Protein 7VEX (pdb70)

Nearest PDB structures (foldseek):
  7vex-assembly1_A  TM=1.002E+00  e=4.749E-71  Mus musculus
  8h4m-assembly1_A  TM=9.983E-01  e=3.104E-64  Mus musculus
  8h4o-assembly1_A  TM=9.313E-01  e=1.933E-54  Mus musculus
  1tq4-assembly1_A  TM=8.684E-01  e=5.573E-35  Mus musculus
  5fph-assembly3_B  TM=8.726E-01  e=8.836E-34  Mus musculus

Structure (mmCIF, N/CA/C/O backbone):
data_7VEX
#
_entry.id   7VEX
#
_cell.length_a   69.618
_cell.length_b   75.743
_cell.length_c   80.620
_cell.angle_alpha   90.00
_cell.angle_beta   90.00
_cell.angle_gamma   90.00
#
_symmetry.space_group_name_H-M   'P 21 21 21'
#
loop_
_entity.id
_entity.type
_entity.pdbx_description
1 polymer 'T-cell-specific guanine nucleotide triphosphate-binding protein 2'
2 non-polymer "GUANOSINE-5'-TRIPHOSPHATE"
3 water water
#
loop_
_atom_site.group_PDB
_atom_site.id
_atom_site.type_symbol
_atom_site.label_atom_id
_atom_site.label_alt_id
_atom_site.label_comp_id
_atom_site.label_asym_id
_atom_site.label_entity_id
_atom_site.label_seq_id
_atom_site.pdbx_PDB_ins_code
_atom_site.Cartn_x
_atom_site.Cartn_y
_atom_site.Cartn_z
_atom_site.occupancy
_atom_site.B_iso_or_equiv
_atom_site.auth_seq_id
_atom_site.auth_comp_id
_atom_site.auth_asym_id
_atom_site.auth_atom_id
_atom_site.pdbx_PDB_model_num
ATOM 1 N N . GLY A 1 1 ? 3.367 -15.692 42.722 1.00 31.96 -1 GLY A N 1
ATOM 2 C CA . GLY A 1 1 ? 2.913 -15.486 41.315 1.00 36.75 -1 GLY A CA 1
ATOM 3 C C . GLY A 1 1 ? 3.143 -14.053 40.848 1.00 32.63 -1 GLY A C 1
ATOM 4 O O . GLY A 1 1 ? 3.938 -13.353 41.495 1.00 26.43 -1 GLY A O 1
ATOM 5 N N . PRO A 1 2 ? 2.416 -13.590 39.788 1.00 37.50 0 PRO A N 1
ATOM 6 C CA . PRO A 1 2 ? 2.646 -12.292 39.150 1.00 38.69 0 PRO A CA 1
ATOM 7 C C . PRO A 1 2 ? 2.627 -11.113 40.139 1.00 29.39 0 PRO A C 1
ATOM 8 O O . PRO A 1 2 ? 3.386 -10.122 40.017 1.00 29.59 0 PRO A O 1
ATOM 12 N N . MET A 1 3 ? 1.687 -11.145 41.071 1.00 28.93 1 MET A N 1
ATOM 13 C CA . MET A 1 3 ? 1.500 -9.962 41.941 1.00 29.17 1 MET A CA 1
ATOM 14 C C . MET A 1 3 ? 2.659 -9.921 42.933 1.00 25.35 1 MET A C 1
ATOM 15 O O . MET A 1 3 ? 3.167 -8.824 43.199 1.00 25.68 1 MET A O 1
ATOM 20 N N . ALA A 1 4 ? 3.142 -11.086 43.377 1.00 28.07 2 ALA A N 1
ATOM 21 C CA . ALA A 1 4 ? 4.294 -11.184 44.284 1.00 30.49 2 ALA A CA 1
ATOM 22 C C . ALA A 1 4 ? 5.537 -10.774 43.517 1.00 28.44 2 ALA A C 1
ATOM 23 O O . ALA A 1 4 ? 6.413 -10.135 44.090 1.00 28.41 2 ALA A O 1
ATOM 25 N N . TRP A 1 5 ? 5.627 -11.142 42.250 1.00 24.67 3 TRP A N 1
ATOM 26 C CA A TRP A 1 5 ? 6.869 -10.823 41.477 0.54 23.19 3 TRP A CA 1
ATOM 27 C CA B TRP A 1 5 ? 6.804 -10.823 41.454 0.46 24.38 3 TRP A CA 1
ATOM 28 C C . TRP A 1 5 ? 6.930 -9.296 41.317 1.00 22.81 3 TRP A C 1
ATOM 29 O O . TRP A 1 5 ? 8.022 -8.729 41.521 1.00 22.97 3 TRP A O 1
ATOM 50 N N . ALA A 1 6 ? 5.810 -8.659 40.968 1.00 20.20 4 ALA A N 1
ATOM 51 C CA . ALA A 1 6 ? 5.803 -7.201 40.757 1.00 17.64 4 ALA A CA 1
ATOM 52 C C . ALA A 1 6 ? 6.183 -6.505 42.073 1.00 18.72 4 ALA A C 1
ATOM 53 O O . ALA A 1 6 ? 6.976 -5.506 42.019 1.00 18.82 4 ALA A O 1
ATOM 55 N N . SER A 1 7 ? 5.627 -6.939 43.204 1.00 19.50 5 SER A N 1
ATOM 56 C CA . SER A 1 7 ? 5.829 -6.199 44.476 1.00 23.29 5 SER A CA 1
ATOM 57 C C . SER A 1 7 ? 7.296 -6.401 44.927 1.00 23.44 5 SER A C 1
ATOM 58 O O . SER A 1 7 ? 7.892 -5.451 45.454 1.00 22.67 5 SER A O 1
ATOM 61 N N . SER A 1 8 ? 7.872 -7.584 44.702 1.00 21.52 6 SER A N 1
ATOM 62 C CA . SER A 1 8 ? 9.263 -7.855 45.098 1.00 23.60 6 SER A CA 1
ATOM 63 C C . SER A 1 8 ? 10.228 -7.090 44.179 1.00 18.52 6 SER A C 1
ATOM 64 O O . SER A 1 8 ? 11.248 -6.618 44.682 1.00 17.00 6 SER A O 1
ATOM 67 N N . PHE A 1 9 ? 9.896 -6.898 42.907 1.00 16.65 7 PHE A N 1
ATOM 68 C CA . PHE A 1 9 ? 10.689 -6.073 41.962 1.00 15.83 7 PHE A CA 1
ATOM 69 C C . PHE A 1 9 ? 10.723 -4.626 42.485 1.00 14.83 7 PHE A C 1
ATOM 70 O O . PHE A 1 9 ? 11.777 -3.988 42.555 1.00 15.22 7 PHE A O 1
ATOM 78 N N . ASP A 1 10 ? 9.555 -4.096 42.842 1.00 16.07 8 ASP A N 1
ATOM 79 C CA . ASP A 1 10 ? 9.460 -2.716 43.382 1.00 16.21 8 ASP A CA 1
ATOM 80 C C . ASP A 1 10 ? 10.250 -2.608 44.681 1.00 16.72 8 ASP A C 1
ATOM 81 O O . ASP A 1 10 ? 11.039 -1.666 44.800 1.00 17.25 8 ASP A O 1
ATOM 86 N N . ALA A 1 11 ? 10.108 -3.586 45.578 1.00 16.65 9 ALA A N 1
ATOM 87 C CA . ALA A 1 11 ? 10.813 -3.550 46.873 1.00 18.91 9 ALA A CA 1
ATOM 88 C C . ALA A 1 11 ? 12.329 -3.586 46.635 1.00 16.24 9 ALA A C 1
ATOM 89 O O . ALA A 1 11 ? 13.069 -2.884 47.362 1.00 18.80 9 ALA A O 1
ATOM 91 N N . PHE A 1 12 ? 12.788 -4.344 45.663 1.00 14.36 10 PHE A N 1
ATOM 92 C CA . PHE A 1 12 ? 14.255 -4.455 45.405 1.00 13.18 10 PHE A CA 1
ATOM 93 C C . PHE A 1 12 ? 14.812 -3.058 45.074 1.00 15.18 10 PHE A C 1
ATOM 94 O O . PHE A 1 12 ? 15.815 -2.615 45.633 1.00 15.88 10 PHE A O 1
ATOM 102 N N . PHE A 1 13 ? 14.162 -2.363 44.137 1.00 14.14 11 PHE A N 1
ATOM 103 C CA . PHE A 1 13 ? 14.668 -1.075 43.618 1.00 14.93 11 PHE A CA 1
ATOM 104 C C . PHE A 1 13 ? 14.493 0.027 44.675 1.00 18.60 11 PHE A C 1
ATOM 105 O O . PHE A 1 13 ? 15.265 1.007 44.638 1.00 20.84 11 PHE A O 1
ATOM 113 N N . LYS A 1 14 ? 13.543 -0.094 45.591 1.00 19.39 12 LYS A N 1
ATOM 114 C CA . LYS A 1 14 ? 13.338 0.920 46.647 1.00 22.34 12 LYS A CA 1
ATOM 115 C C . LYS A 1 14 ? 14.584 1.030 47.545 1.00 24.42 12 LYS A C 1
ATOM 116 O O . LYS A 1 14 ? 14.789 2.078 48.113 1.00 32.35 12 LYS A O 1
ATOM 122 N N . ASN A 1 15 ? 15.409 -0.010 47.626 1.00 24.80 13 ASN A N 1
ATOM 123 C CA . ASN A 1 15 ? 16.581 -0.098 48.540 1.00 28.20 13 ASN A CA 1
ATOM 124 C C . ASN A 1 15 ? 17.782 0.692 48.049 1.00 28.70 13 ASN A C 1
ATOM 125 O O . ASN A 1 15 ? 18.732 0.801 48.816 1.00 38.15 13 ASN A O 1
ATOM 130 N N . PHE A 1 16 ? 17.746 1.255 46.855 1.00 19.61 14 PHE A N 1
ATOM 131 C CA . PHE A 1 16 ? 18.922 1.942 46.265 1.00 22.37 14 PHE A CA 1
ATOM 132 C C . PHE A 1 16 ? 18.789 3.465 46.370 1.00 22.79 14 PHE A C 1
ATOM 133 O O . PHE A 1 16 ? 17.700 3.988 46.248 1.00 25.23 14 PHE A O 1
ATOM 141 N N . LYS A 1 17 ? 19.956 4.159 46.436 1.00 23.48 15 LYS A N 1
ATOM 142 C CA . LYS A 1 17 ? 20.027 5.637 46.350 1.00 22.08 15 LYS A CA 1
ATOM 143 C C . LYS A 1 17 ? 19.425 6.079 45.015 1.00 20.03 15 LYS A C 1
ATOM 144 O O . LYS A 1 17 ? 19.616 5.410 43.943 1.00 22.68 15 LYS A O 1
ATOM 150 N N . ARG A 1 18 ? 18.703 7.176 45.056 1.00 20.30 16 ARG A N 1
ATOM 151 C CA . ARG A 1 18 ? 18.072 7.762 43.856 1.00 22.45 16 ARG A CA 1
ATOM 152 C C . ARG A 1 18 ? 19.098 7.894 42.722 1.00 20.96 16 ARG A C 1
ATOM 153 O O . ARG A 1 18 ? 18.807 7.463 41.633 1.00 22.88 16 ARG A O 1
ATOM 161 N N . GLU A 1 19 ? 20.309 8.400 42.979 1.00 18.71 17 GLU A N 1
ATOM 162 C CA . GLU A 1 19 ? 21.275 8.615 41.873 1.00 19.20 17 GLU A CA 1
ATOM 163 C C . GLU A 1 19 ? 21.979 7.327 41.418 1.00 18.01 17 GLU A C 1
ATOM 164 O O . GLU A 1 19 ? 22.738 7.358 40.433 1.00 20.94 17 GLU A O 1
ATOM 170 N N . SER A 1 20 ? 21.704 6.218 42.058 1.00 20.02 18 SER A N 1
ATOM 171 C CA . SER A 1 20 ? 22.329 4.944 41.721 1.00 18.79 18 SER A CA 1
ATOM 172 C C . SER A 1 20 ? 21.386 4.118 40.845 1.00 17.24 18 SER A C 1
ATOM 173 O O . SER A 1 20 ? 21.814 3.089 40.296 1.00 19.45 18 SER A O 1
ATOM 176 N N . LYS A 1 21 ? 20.082 4.447 40.747 1.00 16.18 19 LYS A N 1
ATOM 177 C CA . LYS A 1 21 ? 19.179 3.487 40.058 1.00 15.23 19 LYS A CA 1
ATOM 178 C C . LYS A 1 21 ? 19.489 3.415 38.542 1.00 13.99 19 LYS A C 1
ATOM 179 O O . LYS A 1 21 ? 19.521 4.449 37.845 1.00 15.86 19 LYS A O 1
ATOM 185 N N . ILE A 1 22 ? 19.657 2.202 38.023 1.00 14.83 20 ILE A N 1
ATOM 186 C CA . ILE A 1 22 ? 20.051 2.006 36.627 1.00 15.10 20 ILE A CA 1
ATOM 187 C C . ILE A 1 22 ? 18.851 1.934 35.698 1.00 14.66 20 ILE A C 1
ATOM 188 O O . ILE A 1 22 ? 19.077 1.841 34.483 1.00 14.95 20 ILE A O 1
ATOM 193 N N . ILE A 1 23 ? 17.636 1.998 36.271 1.00 13.60 21 ILE A N 1
ATOM 194 C CA . ILE A 1 23 ? 16.393 2.133 35.491 1.00 15.09 21 ILE A CA 1
ATOM 195 C C . ILE A 1 23 ? 15.611 3.324 36.033 1.00 14.74 21 ILE A C 1
ATOM 196 O O . ILE A 1 23 ? 15.803 3.687 37.173 1.00 14.84 21 ILE A O 1
ATOM 201 N N . SER A 1 24 ? 14.784 3.918 35.173 1.00 15.06 22 SER A N 1
ATOM 202 C CA . SER A 1 24 ? 13.941 5.066 35.567 1.00 15.76 22 SER A CA 1
ATOM 203 C C . SER A 1 24 ? 12.722 4.603 36.337 1.00 15.36 22 SER A C 1
ATOM 204 O O . SER A 1 24 ? 12.368 3.392 36.295 1.00 15.39 22 SER A O 1
ATOM 207 N N . GLU A 1 25 ? 12.082 5.548 37.020 1.00 16.83 23 GLU A N 1
ATOM 208 C CA . GLU A 1 25 ? 10.801 5.258 37.719 1.00 16.73 23 GLU A CA 1
ATOM 209 C C . GLU A 1 25 ? 9.713 4.892 36.710 1.00 18.05 23 GLU A C 1
ATOM 210 O O . GLU A 1 25 ? 8.878 4.040 37.040 1.00 17.48 23 GLU A O 1
ATOM 216 N N . TYR A 1 26 ? 9.784 5.380 35.494 1.00 16.84 24 TYR A N 1
ATOM 217 C CA . TYR A 1 26 ? 8.826 4.977 34.436 1.00 17.56 24 TYR A CA 1
ATOM 218 C C . TYR A 1 26 ? 9.120 3.543 33.985 1.00 16.38 24 TYR A C 1
ATOM 219 O O . TYR A 1 26 ? 8.180 2.764 33.836 1.00 17.88 24 TYR A O 1
ATOM 228 N N . ASP A 1 27 ? 10.395 3.172 33.845 1.00 16.23 25 ASP A N 1
ATOM 229 C CA . ASP A 1 27 ? 10.769 1.780 33.475 1.00 16.37 25 ASP A CA 1
ATOM 230 C C . ASP A 1 27 ? 10.183 0.863 34.555 1.00 14.91 25 ASP A C 1
ATOM 231 O O . ASP A 1 27 ? 9.628 -0.229 34.221 1.00 15.51 25 ASP A O 1
ATOM 236 N N . ILE A 1 28 ? 10.364 1.221 35.820 1.00 15.22 26 ILE A N 1
ATOM 237 C CA . ILE A 1 28 ? 9.821 0.400 36.936 1.00 15.00 26 ILE A CA 1
ATOM 238 C C . ILE A 1 28 ? 8.284 0.300 36.808 1.00 13.57 26 ILE A C 1
ATOM 239 O O . ILE A 1 28 ? 7.692 -0.815 36.889 1.00 16.30 26 ILE A O 1
ATOM 244 N N . THR A 1 29 ? 7.639 1.423 36.572 1.00 15.09 27 THR A N 1
ATOM 245 C CA . THR A 1 29 ? 6.179 1.444 36.422 1.00 15.48 27 THR A CA 1
ATOM 246 C C . THR A 1 29 ? 5.699 0.541 35.271 1.00 15.80 27 THR A C 1
ATOM 247 O O . THR A 1 29 ? 4.672 -0.183 35.418 1.00 17.99 27 THR A O 1
ATOM 251 N N . LEU A 1 30 ? 6.365 0.621 34.145 1.00 15.09 28 LEU A N 1
ATOM 252 C CA . LEU A 1 30 ? 5.983 -0.137 32.952 1.00 18.05 28 LEU A CA 1
ATOM 253 C C . LEU A 1 30 ? 6.202 -1.647 33.193 1.00 15.84 28 LEU A C 1
ATOM 254 O O . LEU A 1 30 ? 5.302 -2.481 32.901 1.00 18.78 28 LEU A O 1
ATOM 259 N N . ILE A 1 31 ? 7.352 -2.026 33.745 1.00 16.00 29 ILE A N 1
ATOM 260 C CA . ILE A 1 31 ? 7.593 -3.456 34.055 1.00 15.47 29 ILE A CA 1
ATOM 261 C C . ILE A 1 31 ? 6.522 -3.972 35.034 1.00 16.04 29 ILE A C 1
ATOM 262 O O . ILE A 1 31 ? 5.959 -5.094 34.827 1.00 17.47 29 ILE A O 1
ATOM 267 N N . MET A 1 32 ? 6.236 -3.216 36.070 1.00 16.52 30 MET A N 1
ATOM 268 C CA . MET A 1 32 ? 5.200 -3.630 37.067 1.00 16.31 30 MET A CA 1
ATOM 269 C C . MET A 1 32 ? 3.830 -3.722 36.365 1.00 17.88 30 MET A C 1
ATOM 270 O O . MET A 1 32 ? 3.095 -4.686 36.641 1.00 19.57 30 MET A O 1
ATOM 275 N N . THR A 1 33 ? 3.479 -2.780 35.512 1.00 16.64 31 THR A N 1
ATOM 276 C CA . THR A 1 33 ? 2.184 -2.783 34.764 1.00 17.74 31 THR A CA 1
ATOM 277 C C . THR A 1 33 ? 2.084 -4.112 34.004 1.00 18.18 31 THR A C 1
ATOM 278 O O . THR A 1 33 ? 1.071 -4.814 34.108 1.00 19.89 31 THR A O 1
ATOM 282 N N . TYR A 1 34 ? 3.100 -4.438 33.185 1.00 16.85 32 TYR A N 1
ATOM 283 C CA . TYR A 1 34 ? 3.054 -5.636 32.327 1.00 16.61 32 TYR A CA 1
ATOM 284 C C . TYR A 1 34 ? 2.971 -6.884 33.198 1.00 20.10 32 TYR A C 1
ATOM 285 O O . TYR A 1 34 ? 2.176 -7.766 32.870 1.00 20.90 32 TYR A O 1
ATOM 294 N N . ILE A 1 35 ? 3.732 -6.971 34.276 1.00 18.68 33 ILE A N 1
ATOM 295 C CA . ILE A 1 35 ? 3.689 -8.198 35.122 1.00 19.45 33 ILE A CA 1
ATOM 296 C C . ILE A 1 35 ? 2.295 -8.313 35.749 1.00 19.51 33 ILE A C 1
ATOM 297 O O . ILE A 1 35 ? 1.711 -9.426 35.730 1.00 21.63 33 ILE A O 1
ATOM 302 N N . GLU A 1 36 ? 1.769 -7.211 36.279 1.00 19.50 34 GLU A N 1
ATOM 303 C CA . GLU A 1 36 ? 0.451 -7.206 36.966 1.00 20.90 34 GLU A CA 1
ATOM 304 C C . GLU A 1 36 ? -0.679 -7.543 35.977 1.00 23.79 34 GLU A C 1
ATOM 305 O O . GLU A 1 36 ? -1.755 -8.042 36.436 1.00 28.82 34 GLU A O 1
ATOM 311 N N . GLU A 1 37 ? -0.504 -7.226 34.699 1.00 19.77 35 GLU A N 1
ATOM 312 C CA . GLU A 1 37 ? -1.550 -7.424 33.656 1.00 22.90 35 GLU A CA 1
ATOM 313 C C . GLU A 1 37 ? -1.342 -8.751 32.909 1.00 24.03 35 GLU A C 1
ATOM 314 O O . GLU A 1 37 ? -1.976 -8.958 31.867 1.00 24.56 35 GLU A O 1
ATOM 320 N N . ASN A 1 38 ? -0.503 -9.631 33.431 1.00 21.93 36 ASN A N 1
ATOM 321 C CA . ASN A 1 38 ? -0.299 -10.959 32.815 1.00 25.00 36 ASN A CA 1
ATOM 322 C C . ASN A 1 38 ? 0.344 -10.813 31.428 1.00 24.86 36 ASN A C 1
ATOM 323 O O . ASN A 1 38 ? 0.144 -11.709 30.607 1.00 31.59 36 ASN A O 1
ATOM 328 N N . LYS A 1 39 ? 1.126 -9.756 31.194 1.00 21.50 37 LYS A N 1
ATOM 329 C CA . LYS A 1 39 ? 1.902 -9.559 29.930 1.00 20.12 37 LYS A CA 1
ATOM 330 C C . LYS A 1 39 ? 3.379 -9.859 30.230 1.00 21.58 37 LYS A C 1
ATOM 331 O O . LYS A 1 39 ? 4.242 -8.977 30.036 1.00 21.70 37 LYS A O 1
ATOM 337 N N . LEU A 1 40 ? 3.659 -11.068 30.711 1.00 23.53 38 LEU A N 1
ATOM 338 C CA . LEU A 1 40 ? 5.034 -11.369 31.202 1.00 26.46 38 LEU A CA 1
ATOM 339 C C . LEU A 1 40 ? 6.023 -11.252 30.035 1.00 23.48 38 LEU A C 1
ATOM 340 O O . LEU A 1 40 ? 7.114 -10.720 30.275 1.00 27.78 38 LEU A O 1
ATOM 345 N N . GLN A 1 41 ? 5.686 -11.682 28.825 1.00 27.19 39 GLN A N 1
ATOM 346 C CA . GLN A 1 41 ? 6.617 -11.561 27.662 1.00 29.87 39 GLN A CA 1
ATOM 347 C C . GLN A 1 41 ? 6.960 -10.075 27.381 1.00 25.94 39 GLN A C 1
ATOM 348 O O . GLN A 1 41 ? 8.111 -9.771 27.027 1.00 27.50 39 GLN A O 1
ATOM 354 N N . LYS A 1 42 ? 6.012 -9.149 27.524 1.00 23.32 40 LYS A N 1
ATOM 355 C CA . LYS A 1 42 ? 6.266 -7.703 27.263 1.00 22.67 40 LYS A CA 1
ATOM 356 C C . LYS A 1 42 ? 7.212 -7.207 28.350 1.00 21.90 40 LYS A C 1
ATOM 357 O O . LYS A 1 42 ? 8.098 -6.416 28.049 1.00 23.70 40 LYS A O 1
ATOM 363 N N . ALA A 1 43 ? 7.047 -7.681 29.574 1.00 20.75 41 ALA A N 1
ATOM 364 C CA . ALA A 1 43 ? 7.894 -7.268 30.721 1.00 20.96 41 ALA A CA 1
ATOM 365 C C . ALA A 1 43 ? 9.328 -7.722 30.448 1.00 19.94 41 ALA A C 1
ATOM 366 O O . ALA A 1 43 ? 10.268 -6.951 30.600 1.00 19.97 41 ALA A O 1
ATOM 368 N N . VAL A 1 44 ? 9.480 -8.987 30.063 1.00 20.61 42 VAL A N 1
ATOM 369 C CA . VAL A 1 44 ? 10.825 -9.543 29.764 1.00 22.66 42 VAL A CA 1
ATOM 370 C C . VAL A 1 44 ? 11.441 -8.791 28.576 1.00 20.86 42 VAL A C 1
ATOM 371 O O . VAL A 1 44 ? 12.636 -8.508 28.621 1.00 20.81 42 VAL A O 1
ATOM 375 N N . SER A 1 45 ? 10.664 -8.393 27.573 1.00 22.35 43 SER A N 1
ATOM 376 C CA . SER A 1 45 ? 11.164 -7.641 26.412 1.00 21.73 43 SER A CA 1
ATOM 377 C C . SER A 1 45 ? 11.724 -6.266 26.862 1.00 20.54 43 SER A C 1
ATOM 378 O O . SER A 1 45 ? 12.793 -5.877 26.390 1.00 22.64 43 SER A O 1
ATOM 381 N N . VAL A 1 46 ? 11.076 -5.573 27.781 1.00 20.04 44 VAL A N 1
ATOM 382 C CA . VAL A 1 46 ? 11.547 -4.269 28.294 1.00 20.57 44 VAL A CA 1
ATOM 383 C C . VAL A 1 46 ? 12.892 -4.531 28.997 1.00 18.64 44 VAL A C 1
ATOM 384 O O . VAL A 1 46 ? 13.850 -3.804 28.775 1.00 18.77 44 VAL A O 1
ATOM 388 N N . ILE A 1 47 ? 12.939 -5.525 29.867 1.00 17.59 45 ILE A N 1
ATOM 389 C CA . ILE A 1 47 ? 14.168 -5.842 30.632 1.00 17.65 45 ILE A CA 1
ATOM 390 C C . ILE A 1 47 ? 15.317 -6.170 29.663 1.00 17.83 45 ILE A C 1
ATOM 391 O O . ILE A 1 47 ? 16.456 -5.646 29.865 1.00 17.70 45 ILE A O 1
ATOM 396 N N . GLU A 1 48 ? 15.075 -6.973 28.632 1.00 17.01 46 GLU A N 1
ATOM 397 C CA . GLU A 1 48 ? 16.115 -7.319 27.630 1.00 17.83 46 GLU A CA 1
ATOM 398 C C . GLU A 1 48 ? 16.635 -6.046 26.968 1.00 17.99 46 GLU A C 1
ATOM 399 O O . GLU A 1 48 ? 17.866 -5.928 26.790 1.00 19.63 46 GLU A O 1
ATOM 405 N N . LYS A 1 49 ? 15.729 -5.130 26.577 1.00 19.11 47 LYS A N 1
ATOM 406 C CA . LYS A 1 49 ? 16.131 -3.872 25.892 1.00 20.10 47 LYS A CA 1
ATOM 407 C C . LYS A 1 49 ? 16.885 -2.964 26.864 1.00 19.32 47 LYS A C 1
ATOM 408 O O . LYS A 1 49 ? 17.868 -2.297 26.432 1.00 21.62 47 LYS A O 1
ATOM 414 N N . VAL A 1 50 ? 16.452 -2.890 28.117 1.00 19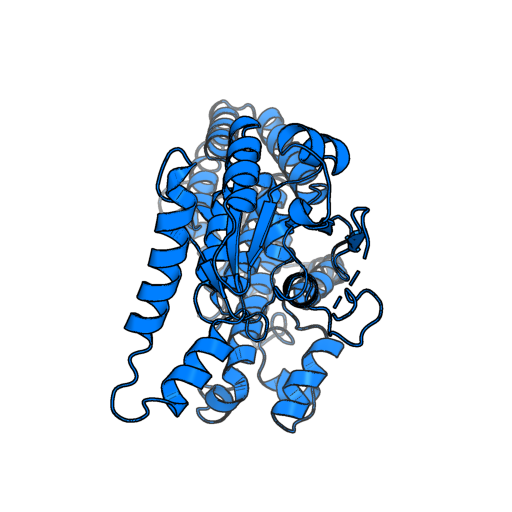.03 48 VAL A N 1
ATOM 415 C CA . VAL A 1 50 ? 17.195 -2.112 29.139 1.00 19.83 48 VAL A CA 1
ATOM 41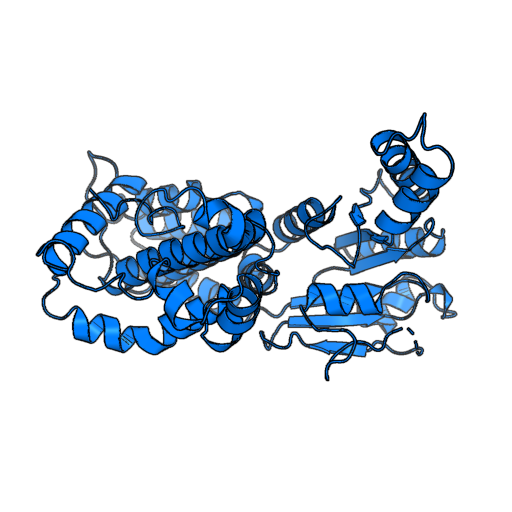6 C C . VAL A 1 50 ? 18.610 -2.683 29.275 1.00 19.25 48 VAL A C 1
ATOM 417 O O . VAL A 1 50 ? 19.571 -1.892 29.267 1.00 22.42 48 VAL A O 1
ATOM 421 N N . LEU A 1 51 ? 18.760 -3.998 29.443 1.00 18.54 49 LEU A N 1
ATOM 422 C CA . LEU A 1 51 ? 20.106 -4.606 29.602 1.00 19.23 49 LEU A CA 1
ATOM 423 C C . LEU A 1 51 ? 20.946 -4.375 28.359 1.00 20.46 49 LEU A C 1
ATOM 424 O O . LEU A 1 51 ? 22.142 -4.092 28.526 1.00 21.65 49 LEU A O 1
ATOM 429 N N . ARG A 1 52 ? 20.374 -4.481 27.166 1.00 20.58 50 ARG A N 1
ATOM 430 C CA . ARG A 1 52 ? 21.161 -4.221 25.938 1.00 22.71 50 ARG A CA 1
ATOM 431 C C . ARG A 1 52 ? 21.680 -2.775 25.989 1.00 22.34 50 ARG A C 1
ATOM 432 O O . ARG A 1 52 ? 22.849 -2.597 25.579 1.00 26.61 50 ARG A O 1
ATOM 440 N N . ASP A 1 53 ? 20.828 -1.803 26.382 1.00 20.99 51 ASP A N 1
ATOM 441 C CA . ASP A 1 53 ? 21.137 -0.328 26.446 1.00 21.91 51 ASP A CA 1
ATOM 442 C C . ASP A 1 53 ? 22.265 -0.139 27.473 1.00 26.71 51 ASP A C 1
ATOM 443 O O . ASP A 1 53 ? 23.329 0.498 27.141 1.00 27.18 51 ASP A O 1
ATOM 448 N N . ILE A 1 54 ? 22.065 -0.697 28.668 1.00 24.83 52 ILE A N 1
ATOM 449 C CA . ILE A 1 54 ? 23.053 -0.566 29.769 1.00 21.04 52 ILE A CA 1
ATOM 450 C C . ILE A 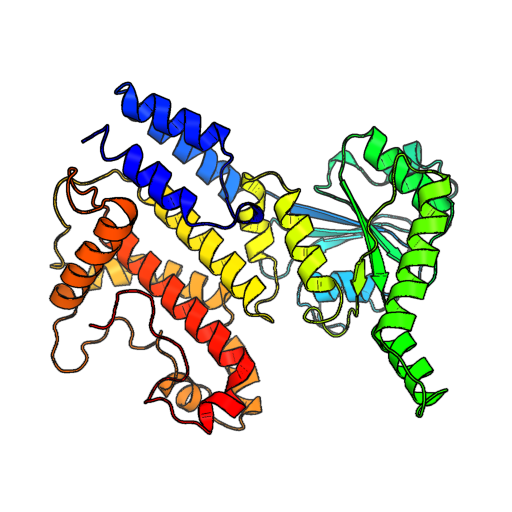1 54 ? 24.412 -1.098 29.287 1.00 19.82 52 ILE A C 1
ATOM 451 O O . ILE A 1 54 ? 25.493 -0.478 29.580 1.00 25.74 52 ILE A O 1
ATOM 456 N N . GLU A 1 55 ? 24.399 -2.267 28.648 1.00 23.16 53 GLU A N 1
ATOM 457 C CA . GLU A 1 55 ? 25.630 -2.995 28.250 1.00 25.67 53 GLU A CA 1
ATOM 458 C C . GLU A 1 55 ? 26.342 -2.325 27.079 1.00 26.49 53 GLU A C 1
ATOM 459 O O . GLU A 1 55 ? 27.569 -2.440 27.041 1.00 30.94 53 GLU A O 1
ATOM 465 N N . SER A 1 56 ? 25.650 -1.607 26.205 1.00 27.76 54 SER A N 1
ATOM 466 C CA . SER A 1 56 ? 26.242 -1.011 24.983 1.00 31.24 54 SER A CA 1
ATOM 467 C C . SER A 1 56 ? 26.403 0.519 25.142 1.00 29.08 54 SER A C 1
ATOM 468 O O . SER A 1 56 ? 26.997 1.091 24.265 1.00 36.36 54 SER A O 1
ATOM 471 N N . ALA A 1 57 ? 25.979 1.103 26.278 1.00 28.03 55 ALA A N 1
ATOM 472 C CA . ALA A 1 57 ? 25.881 2.566 26.539 1.00 32.33 55 ALA A CA 1
ATOM 473 C C . ALA A 1 57 ? 27.270 3.156 26.337 1.00 26.44 55 ALA A C 1
ATOM 474 O O . ALA A 1 57 ? 28.121 2.819 27.140 1.00 28.18 55 ALA A O 1
ATOM 476 N N . PRO A 1 58 ? 27.539 4.078 25.385 1.00 31.58 56 PRO A N 1
ATOM 477 C CA . PRO A 1 58 ? 28.808 4.804 25.388 1.00 29.49 56 PRO A CA 1
ATOM 478 C C . PRO A 1 58 ? 28.716 5.994 26.338 1.00 26.72 56 PRO A C 1
ATOM 479 O O . PRO A 1 58 ? 27.666 6.493 26.653 1.00 32.08 56 PRO A O 1
ATOM 483 N N . LEU A 1 59 ? 29.862 6.436 26.797 1.00 27.68 57 LEU A N 1
ATOM 484 C CA . LEU A 1 59 ? 29.960 7.608 27.679 1.00 26.46 57 LEU A CA 1
ATOM 485 C C . LEU A 1 59 ? 31.058 8.473 27.074 1.00 26.17 57 LEU A C 1
ATOM 486 O O . LEU A 1 59 ? 32.189 7.971 26.954 1.00 30.71 57 LEU A O 1
ATOM 491 N N . HIS A 1 60 ? 30.706 9.689 26.674 1.00 25.60 58 HIS A N 1
ATOM 492 C CA . HIS A 1 60 ? 31.651 10.654 26.089 1.00 29.20 58 HIS A CA 1
ATOM 493 C C . HIS A 1 60 ? 31.599 11.907 26.949 1.00 26.54 58 HIS A C 1
ATOM 494 O O . HIS A 1 60 ? 30.517 12.514 27.055 1.00 28.02 58 HIS A O 1
ATOM 501 N N . ILE A 1 61 ? 32.718 12.293 27.558 1.00 26.28 59 ILE A N 1
ATOM 502 C CA . ILE A 1 61 ? 32.759 13.453 28.473 1.00 23.15 59 ILE A CA 1
ATOM 503 C C . ILE A 1 61 ? 33.655 14.486 27.815 1.00 23.96 59 ILE A C 1
ATOM 504 O O . ILE A 1 61 ? 34.771 14.127 27.412 1.00 26.74 59 ILE A O 1
ATOM 509 N N . ALA A 1 62 ? 33.165 15.712 27.683 1.00 25.81 60 ALA A N 1
ATOM 510 C CA . ALA A 1 62 ? 33.963 16.838 27.153 1.00 24.03 60 ALA A CA 1
ATOM 511 C C . ALA A 1 62 ? 34.533 17.619 28.326 1.00 23.52 60 ALA A C 1
ATOM 512 O O . ALA A 1 62 ? 33.748 18.075 29.198 1.00 23.88 60 ALA A O 1
ATOM 514 N N . VAL A 1 63 ? 35.855 17.824 28.297 1.00 26.60 61 VAL A N 1
ATOM 515 C CA . VAL A 1 63 ? 36.572 18.667 29.284 1.00 26.18 61 VAL A CA 1
ATOM 516 C C . VAL A 1 63 ? 37.164 19.875 28.532 1.00 28.28 61 VAL A C 1
ATOM 517 O O . VAL A 1 63 ? 38.005 19.670 27.649 1.00 30.97 61 VAL A O 1
ATOM 521 N N . THR A 1 64 ? 36.705 21.079 28.854 1.00 25.68 62 THR A N 1
ATOM 522 C CA . THR A 1 64 ? 37.152 22.337 28.208 1.00 29.88 62 THR A CA 1
ATOM 523 C C . THR A 1 64 ? 37.713 23.285 29.267 1.00 26.47 62 THR A C 1
ATOM 524 O O . THR A 1 64 ? 37.320 23.227 30.391 1.00 29.35 62 THR A O 1
ATOM 528 N N . GLY A 1 65 ? 38.602 24.169 28.873 1.00 32.32 63 GLY A N 1
ATOM 529 C CA . GLY A 1 65 ? 39.276 25.092 29.793 1.00 34.09 63 GLY A CA 1
ATOM 530 C C . GLY A 1 65 ? 40.608 25.525 29.206 1.00 41.00 63 GLY A C 1
ATOM 531 O O . GLY A 1 65 ? 41.125 24.897 28.248 1.00 43.84 63 GLY A O 1
ATOM 532 N N . GLU A 1 66 ? 41.157 26.574 29.783 1.00 43.57 64 GLU A N 1
ATOM 533 C CA . GLU A 1 66 ? 42.407 27.164 29.272 1.00 46.26 64 GLU A CA 1
ATOM 534 C C . GLU A 1 66 ? 43.572 26.335 29.801 1.00 46.10 64 GLU A C 1
ATOM 535 O O . GLU A 1 66 ? 43.407 25.543 30.741 1.00 46.68 64 GLU A O 1
ATOM 541 N N . THR A 1 67 ? 44.699 26.464 29.126 1.00 47.16 65 THR A N 1
ATOM 542 C CA . THR A 1 67 ? 46.014 25.919 29.521 1.00 59.67 65 THR A CA 1
ATOM 543 C C . THR A 1 67 ? 46.313 26.357 30.959 1.00 43.72 65 THR A C 1
ATOM 544 O O . THR A 1 67 ? 45.834 27.444 31.348 1.00 49.34 65 THR A O 1
ATOM 548 N N . GLY A 1 68 ? 47.032 25.532 31.737 1.00 39.92 66 GLY A N 1
ATOM 549 C CA . GLY A 1 68 ? 47.410 25.831 33.131 1.00 42.08 66 GLY A CA 1
ATOM 550 C C . GLY A 1 68 ? 46.294 25.609 34.142 1.00 41.66 66 GLY A C 1
ATOM 551 O O . GLY A 1 68 ? 46.474 26.016 35.297 1.00 50.41 66 GLY A O 1
ATOM 552 N N . ALA A 1 69 ? 45.182 24.988 33.756 1.00 32.18 67 ALA A N 1
ATOM 553 C CA . ALA A 1 69 ? 44.018 24.780 34.651 1.00 34.19 67 ALA A CA 1
ATOM 554 C C . ALA A 1 69 ? 44.060 23.392 35.286 1.00 32.60 67 ALA A C 1
ATOM 555 O O . ALA A 1 69 ? 43.173 23.125 36.036 1.00 44.02 67 ALA A O 1
ATOM 557 N N . GLY A 1 70 ? 44.990 22.510 34.895 1.00 31.10 68 GLY A N 1
ATOM 558 C CA . GLY A 1 70 ? 45.032 21.109 35.366 1.00 32.96 68 GLY A CA 1
ATOM 559 C C . GLY A 1 70 ? 44.099 20.204 34.550 1.00 29.86 68 GLY A C 1
ATOM 560 O O . GLY A 1 70 ? 43.619 19.188 35.060 1.00 35.78 68 GLY A O 1
ATOM 561 N N . LYS A 1 71 ? 43.860 20.543 33.290 1.00 30.03 69 LYS A N 1
ATOM 562 C CA . LYS A 1 71 ? 42.946 19.790 32.399 1.00 27.85 69 LYS A CA 1
ATOM 563 C C . LYS A 1 71 ? 43.543 18.396 32.118 1.00 28.92 69 LYS A C 1
ATOM 564 O O . LYS A 1 71 ? 42.799 17.394 32.305 1.00 29.38 69 LYS A O 1
ATOM 570 N N . SER A 1 72 ? 44.813 18.289 31.717 1.00 34.94 70 SER A N 1
ATOM 571 C CA . SER A 1 72 ? 45.465 16.971 31.456 1.00 34.67 70 SER A CA 1
ATOM 572 C C . SER A 1 72 ? 45.386 16.093 32.697 1.00 32.80 70 SER A C 1
ATOM 573 O O . SER A 1 72 ? 45.081 14.884 32.586 1.00 32.89 70 SER A O 1
ATOM 576 N N . THR A 1 73 ? 45.671 16.688 33.843 1.00 29.32 71 THR A N 1
ATOM 577 C CA . THR A 1 73 ? 45.775 15.965 35.124 1.00 33.71 71 THR A CA 1
ATOM 578 C C . THR A 1 73 ? 44.362 15.479 35.472 1.00 27.52 71 THR A C 1
ATOM 579 O O . THR A 1 73 ? 44.200 14.324 35.872 1.00 29.79 71 THR A O 1
ATOM 583 N N . PHE A 1 74 ? 43.351 16.313 35.228 1.00 27.26 72 PHE A N 1
ATOM 584 C CA . PHE A 1 74 ? 41.951 15.963 35.518 1.00 26.23 72 PHE A CA 1
ATOM 585 C C . PHE A 1 74 ? 41.553 14.789 34.615 1.00 28.56 72 PHE A C 1
ATOM 586 O O . PHE A 1 74 ? 40.938 13.801 35.096 1.00 31.28 72 PHE A O 1
ATOM 594 N N . ILE A 1 75 ? 41.854 14.902 33.319 1.00 29.88 73 ILE A N 1
ATOM 595 C CA . ILE A 1 75 ? 41.499 13.840 32.341 1.00 29.35 73 ILE A CA 1
ATOM 596 C C . ILE A 1 75 ? 42.177 12.511 32.758 1.00 31.40 73 ILE A C 1
ATOM 597 O O . ILE A 1 75 ? 41.538 11.440 32.647 1.00 35.57 73 ILE A O 1
ATOM 602 N N . ASN A 1 76 ? 43.443 12.553 33.191 1.00 31.44 74 ASN A N 1
ATOM 603 C CA . ASN A 1 76 ? 44.187 11.343 33.664 1.00 36.20 74 ASN A CA 1
ATOM 604 C C . ASN A 1 76 ? 43.586 10.816 34.979 1.00 33.57 74 ASN A C 1
ATOM 605 O O . ASN A 1 76 ? 43.339 9.602 35.083 1.00 39.67 74 ASN A O 1
ATOM 610 N N . THR A 1 77 ? 43.379 11.698 35.956 1.00 33.10 75 THR A N 1
ATOM 611 C CA . THR A 1 77 ? 42.791 11.322 37.264 1.00 35.81 75 THR A CA 1
ATOM 612 C C . THR A 1 77 ? 41.443 10.623 37.027 1.00 33.81 75 THR A C 1
ATOM 613 O O . THR A 1 77 ? 41.252 9.590 37.613 1.00 36.05 75 THR A O 1
ATOM 617 N N . LEU A 1 78 ? 40.567 11.151 36.184 1.00 34.51 76 LEU A N 1
ATOM 618 C CA . LEU A 1 78 ? 39.210 10.578 35.907 1.00 33.48 76 LEU A CA 1
ATOM 619 C C . LEU A 1 78 ? 39.356 9.148 35.373 1.00 39.44 76 LEU A C 1
ATOM 620 O O . LEU A 1 78 ? 38.488 8.336 35.688 1.00 40.86 76 LEU A O 1
ATOM 625 N N . ARG A 1 79 ? 40.396 8.867 34.576 1.00 36.00 77 ARG A N 1
ATOM 626 C CA . ARG A 1 79 ? 40.653 7.548 33.928 1.00 35.72 77 ARG A CA 1
ATOM 627 C C . ARG A 1 79 ? 41.492 6.603 34.802 1.00 35.85 77 ARG A C 1
ATOM 628 O O . ARG A 1 79 ? 41.563 5.400 34.471 1.00 42.86 77 ARG A O 1
ATOM 636 N N . GLY A 1 80 ? 42.093 7.108 35.878 1.00 35.19 78 GLY A N 1
ATOM 637 C CA . GLY A 1 80 ? 43.028 6.342 36.718 1.00 39.51 78 GLY A CA 1
ATOM 638 C C . GLY A 1 80 ? 44.343 6.089 35.999 1.00 40.63 78 GLY A C 1
ATOM 639 O O . GLY A 1 80 ? 44.999 5.049 36.265 1.00 46.27 78 GLY A O 1
ATOM 640 N N . VAL A 1 81 ? 44.746 6.996 35.118 1.00 41.17 79 VAL A N 1
ATOM 641 C CA . VAL A 1 81 ? 46.005 6.847 34.329 1.00 41.99 79 VAL A CA 1
ATOM 642 C C . VAL A 1 81 ? 47.088 7.729 34.947 1.00 47.70 79 VAL A C 1
ATOM 643 O O . VAL A 1 81 ? 46.835 8.894 35.093 1.00 44.70 79 VAL A O 1
ATOM 647 N N . GLY A 1 82 ? 48.270 7.173 35.239 1.00 48.08 80 GLY A N 1
ATOM 648 C CA . GLY A 1 82 ? 49.446 7.921 35.728 1.00 54.22 80 GLY A CA 1
ATOM 649 C C . GLY A 1 82 ? 49.998 8.850 34.660 1.00 52.86 80 GLY A C 1
ATOM 650 O O . GLY A 1 82 ? 49.940 8.469 33.462 1.00 55.70 80 GLY A O 1
ATOM 651 N N . HIS A 1 83 ? 50.554 10.000 35.084 1.00 56.29 81 HIS A N 1
ATOM 652 C CA . HIS A 1 83 ? 51.068 11.093 34.207 1.00 59.26 81 HIS A CA 1
ATOM 653 C C . HIS A 1 83 ? 52.101 10.546 33.207 1.00 53.24 81 HIS A C 1
ATOM 654 O O . HIS A 1 83 ? 52.089 11.007 32.048 1.00 52.66 81 HIS A O 1
ATOM 661 N N . GLU A 1 84 ? 52.942 9.594 33.623 1.00 56.42 82 GLU A N 1
ATOM 662 C CA . GLU A 1 84 ? 54.067 9.042 32.800 1.00 69.43 82 GLU A CA 1
ATOM 663 C C . GLU A 1 84 ? 53.606 7.894 31.879 1.00 70.56 82 GLU A C 1
ATOM 664 O O . GLU A 1 84 ? 54.413 7.483 31.008 1.00 63.19 82 GLU A O 1
ATOM 670 N N . GLU A 1 85 ? 52.389 7.364 32.053 1.00 70.28 83 GLU A N 1
ATOM 671 C CA . GLU A 1 85 ? 51.919 6.144 31.336 1.00 75.32 83 GLU A CA 1
ATOM 672 C C . GLU A 1 85 ? 51.651 6.457 29.861 1.00 77.20 83 GLU A C 1
ATOM 673 O O . GLU A 1 85 ? 51.466 7.644 29.521 1.00 83.66 83 GLU A O 1
ATOM 679 N N . LYS A 1 86 ? 51.663 5.413 29.024 1.00 82.07 84 LYS A N 1
ATOM 680 C CA . LYS A 1 86 ? 51.056 5.424 27.668 1.00 76.01 84 LYS A CA 1
ATOM 681 C C . LYS A 1 86 ? 49.555 5.680 27.850 1.00 70.19 84 LYS A C 1
ATOM 682 O O . LYS A 1 86 ? 48.997 5.211 28.866 1.00 75.89 84 LYS A O 1
ATOM 688 N N . GLY A 1 87 ? 48.945 6.432 26.926 1.00 70.07 85 GLY A N 1
ATOM 689 C CA . GLY A 1 87 ? 47.528 6.844 26.978 1.00 61.92 85 GLY A CA 1
ATOM 690 C C . GLY A 1 87 ? 47.318 8.093 27.825 1.00 54.06 85 GLY A C 1
ATOM 691 O O . GLY A 1 87 ? 46.246 8.724 27.684 1.00 57.19 85 GLY A O 1
ATOM 692 N N . ALA A 1 88 ? 48.275 8.465 28.682 1.00 50.80 86 ALA A N 1
ATOM 693 C CA . ALA A 1 88 ? 48.133 9.652 29.562 1.00 46.34 86 ALA A CA 1
ATOM 694 C C . ALA A 1 88 ? 48.057 10.918 28.696 1.00 45.00 86 ALA A C 1
ATOM 695 O O . ALA A 1 88 ? 48.752 11.007 27.689 1.00 46.55 86 ALA A O 1
ATOM 697 N N . ALA A 1 89 ? 47.179 11.850 29.052 1.00 42.60 87 ALA A N 1
ATOM 698 C CA . ALA A 1 89 ? 47.151 13.209 28.475 1.00 45.53 87 ALA A CA 1
ATOM 699 C C . ALA A 1 89 ? 48.437 13.899 28.915 1.00 43.67 87 ALA A C 1
ATOM 700 O O . ALA A 1 89 ? 48.748 13.916 30.105 1.00 38.21 87 ALA A O 1
ATOM 702 N N . PRO A 1 90 ? 49.255 14.414 27.972 1.00 60.27 88 PRO A N 1
ATOM 703 C CA . PRO A 1 90 ? 50.570 14.968 28.316 1.00 58.39 88 PRO A CA 1
ATOM 704 C C . PRO A 1 90 ? 50.452 16.216 29.206 1.00 63.95 88 PRO A C 1
ATOM 705 O O . PRO A 1 90 ? 49.513 16.949 29.009 1.00 63.01 88 PRO A O 1
ATOM 709 N N . THR A 1 91 ? 51.371 16.399 30.164 1.00 74.89 89 THR A N 1
ATOM 710 C CA . THR A 1 91 ? 51.262 17.413 31.256 1.00 79.84 89 THR A CA 1
ATOM 711 C C . THR A 1 91 ? 52.395 18.441 31.148 1.00 75.31 89 THR A C 1
ATOM 712 O O . THR A 1 91 ? 52.057 19.638 31.247 1.00 81.55 89 THR A O 1
ATOM 716 N N . THR A 1 97 ? 47.202 21.748 18.912 1.00 117.79 95 THR A N 1
ATOM 717 C CA . THR A 1 97 ? 46.673 22.257 20.209 1.00 114.54 95 THR A CA 1
ATOM 718 C C . THR A 1 97 ? 45.347 23.011 19.983 1.00 102.97 95 THR A C 1
ATOM 719 O O . THR A 1 97 ? 44.916 23.717 20.925 1.00 114.38 95 THR A O 1
ATOM 723 N N . MET A 1 98 ? 44.701 22.855 18.814 1.00 81.96 96 MET A N 1
ATOM 724 C CA . MET A 1 98 ? 43.445 23.579 18.464 1.00 100.41 96 MET A CA 1
ATOM 725 C C . MET A 1 98 ? 42.415 22.669 17.763 1.00 91.42 96 MET A C 1
ATOM 726 O O . MET A 1 98 ? 41.472 23.226 17.145 1.00 86.60 96 MET A O 1
ATOM 731 N N . LYS A 1 99 ? 42.554 21.338 17.864 1.00 75.32 97 LYS A N 1
ATOM 732 C CA . LYS A 1 99 ? 41.455 20.361 17.617 1.00 73.15 97 LYS A CA 1
ATOM 733 C C . LYS A 1 99 ? 41.176 19.572 18.909 1.00 58.64 97 LYS A C 1
ATOM 734 O O . LYS A 1 99 ? 42.048 19.517 19.794 1.00 53.25 97 LYS A O 1
ATOM 740 N N . ARG A 1 100 ? 40.007 18.943 18.995 1.00 53.94 98 ARG A N 1
ATOM 741 C CA . ARG A 1 100 ? 39.626 18.085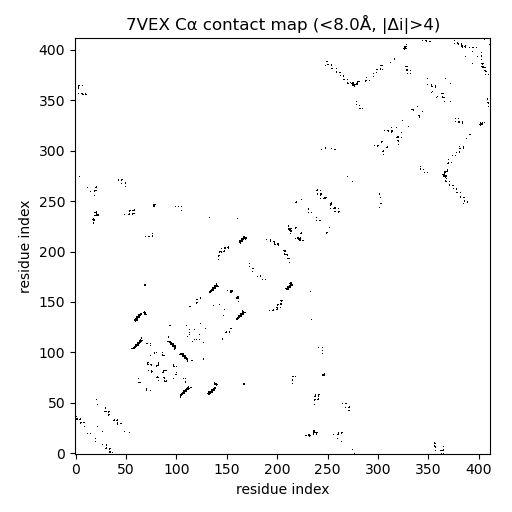 20.151 1.00 49.63 98 ARG A CA 1
ATOM 742 C C . ARG A 1 100 ? 40.434 16.776 20.122 1.00 50.64 98 ARG A C 1
ATOM 743 O O . ARG A 1 100 ? 40.647 16.243 19.018 1.00 50.25 98 ARG A O 1
ATOM 751 N N . THR A 1 101 ? 40.854 16.257 21.282 1.00 43.99 99 THR A N 1
ATOM 752 C CA . THR A 1 101 ? 41.652 14.999 21.383 1.00 44.09 99 THR A CA 1
ATOM 753 C C . THR A 1 101 ? 40.944 13.966 22.272 1.00 40.13 99 THR A C 1
ATOM 754 O O . THR A 1 101 ? 40.687 14.237 23.432 1.00 38.72 99 THR A O 1
ATOM 758 N N . PRO A 1 102 ? 40.693 12.733 21.781 1.00 44.45 100 PRO A N 1
ATOM 759 C CA . PRO A 1 102 ? 40.123 11.673 22.609 1.00 39.93 100 PRO A CA 1
ATOM 760 C C . PRO A 1 102 ? 41.144 10.963 23.506 1.00 38.88 100 PRO A C 1
ATOM 761 O O . PRO A 1 102 ? 42.276 10.724 23.082 1.00 43.50 100 PRO A O 1
ATOM 765 N N . TYR A 1 103 ? 40.734 10.673 24.742 1.00 30.33 101 TYR A N 1
ATOM 766 C CA . TYR A 1 103 ? 41.476 9.830 25.716 1.00 33.19 101 TYR A CA 1
ATOM 767 C C . TYR A 1 103 ? 40.558 8.702 26.172 1.00 34.35 101 TYR A C 1
ATOM 768 O O . TYR A 1 103 ? 39.783 8.848 27.117 1.00 34.48 101 TYR A O 1
ATOM 777 N N . PRO A 1 104 ? 40.660 7.511 25.544 1.00 40.27 102 PRO A N 1
ATOM 778 C CA . PRO A 1 104 ? 39.867 6.360 25.958 1.00 38.50 102 PRO A CA 1
ATOM 779 C C . PRO A 1 104 ? 40.220 5.934 27.388 1.00 36.39 102 PRO A C 1
ATOM 780 O O . PRO A 1 104 ? 41.362 6.054 27.849 1.00 36.42 102 PRO A O 1
ATOM 784 N N . HIS A 1 105 ? 39.197 5.523 28.113 1.00 32.02 103 HIS A N 1
ATOM 785 C CA . HIS A 1 105 ? 39.366 4.762 29.382 1.00 30.21 103 HIS A CA 1
ATOM 786 C C . HIS A 1 105 ? 40.197 3.498 29.142 1.00 30.19 103 HIS A C 1
ATOM 787 O O . HIS A 1 105 ? 39.904 2.723 28.245 1.00 42.04 103 HIS A O 1
ATOM 794 N N . PRO A 1 106 ? 41.270 3.248 29.926 1.00 32.90 104 PRO A N 1
ATOM 795 C CA . PRO A 1 106 ? 42.136 2.090 29.698 1.00 41.03 104 PRO A CA 1
ATOM 796 C C . PRO A 1 106 ? 41.397 0.765 29.929 1.00 37.91 104 PRO A C 1
ATOM 797 O O . PRO A 1 106 ? 41.767 -0.202 29.310 1.00 41.41 104 PRO A O 1
ATOM 801 N N . LYS A 1 107 ? 40.380 0.755 30.795 1.00 37.87 105 LYS A N 1
ATOM 802 C CA . LYS A 1 107 ? 39.723 -0.494 31.256 1.00 43.46 105 LYS A CA 1
ATOM 803 C C . LYS A 1 107 ? 38.328 -0.669 30.660 1.00 39.04 105 LYS A C 1
ATOM 804 O O . LYS A 1 107 ? 37.879 -1.782 30.683 1.00 44.90 105 LYS A O 1
ATOM 810 N N . LEU A 1 108 ? 37.691 0.372 30.138 1.00 34.07 106 LEU A N 1
ATOM 811 C CA . LEU A 1 108 ? 36.305 0.304 29.632 1.00 36.56 106 LEU A CA 1
ATOM 812 C C . LEU A 1 108 ? 36.260 0.802 28.206 1.00 42.32 106 LEU A C 1
ATOM 813 O O . LEU A 1 108 ? 36.241 2.002 27.998 1.00 47.06 106 LEU A O 1
ATOM 818 N N . PRO A 1 109 ? 36.179 -0.086 27.206 1.00 61.06 107 PRO A N 1
ATOM 819 C CA . PRO A 1 109 ? 36.062 0.344 25.813 1.00 71.09 107 PRO A CA 1
ATOM 820 C C . PRO A 1 109 ? 35.203 1.606 25.599 1.00 64.05 107 PRO A C 1
ATOM 821 O O . PRO A 1 109 ? 35.758 2.614 25.195 1.00 71.75 107 PRO A O 1
ATOM 825 N N . ASN A 1 110 ? 33.912 1.576 25.938 1.00 51.00 108 ASN A N 1
ATOM 826 C CA . ASN A 1 110 ? 32.937 2.559 25.394 1.00 49.16 108 ASN A CA 1
ATOM 827 C C . ASN A 1 110 ? 32.986 3.896 26.156 1.00 37.00 108 ASN A C 1
ATOM 828 O O . ASN A 1 110 ? 32.028 4.696 26.022 1.00 37.48 108 ASN A O 1
ATOM 833 N N . VAL A 1 111 ? 34.050 4.173 26.909 1.00 35.65 109 VAL A N 1
ATOM 834 C CA . VAL A 1 111 ? 34.165 5.433 27.691 1.00 25.01 109 VAL A CA 1
ATOM 835 C C . VAL A 1 111 ? 35.333 6.253 27.148 1.00 29.14 109 VAL A C 1
ATOM 836 O O . VAL A 1 111 ? 36.483 5.740 27.162 1.00 34.58 109 VAL A O 1
ATOM 840 N N . THR A 1 112 ? 35.050 7.490 26.720 1.00 28.20 110 THR A N 1
ATOM 841 C CA . THR A 1 112 ? 36.071 8.414 26.170 1.00 27.85 110 THR A CA 1
ATOM 842 C C . THR A 1 112 ? 35.974 9.759 26.881 1.00 24.40 110 THR A C 1
ATOM 843 O O . THR A 1 112 ? 34.864 10.333 26.948 1.00 28.46 110 THR A O 1
ATOM 847 N N . ILE A 1 113 ? 37.103 10.278 27.339 1.00 26.03 111 ILE A N 1
ATOM 848 C CA . ILE A 1 113 ? 37.220 11.672 27.857 1.00 28.18 111 ILE A CA 1
ATOM 849 C C . ILE A 1 113 ? 37.904 12.494 26.760 1.00 26.95 111 ILE A C 1
ATOM 850 O O . ILE A 1 113 ? 38.960 12.083 26.229 1.00 35.05 111 ILE A O 1
ATOM 855 N N . TRP A 1 114 ? 37.298 13.606 26.399 1.00 27.95 112 TRP A N 1
ATOM 856 C CA . TRP A 1 114 ? 37.778 14.443 25.279 1.00 33.75 112 TRP A CA 1
ATOM 857 C C . TRP A 1 114 ? 38.388 15.725 25.850 1.00 38.51 112 TRP A C 1
ATOM 858 O O . TRP A 1 114 ? 37.773 16.384 26.721 1.00 35.56 112 TRP A O 1
ATOM 869 N N . ASP A 1 115 ? 39.558 16.089 25.334 1.00 37.71 113 ASP A N 1
ATOM 870 C CA . ASP A 1 115 ? 40.213 17.379 25.643 1.00 36.31 113 ASP A CA 1
ATOM 871 C C . ASP A 1 115 ? 39.757 18.369 24.579 1.00 38.08 113 ASP A C 1
ATOM 872 O O . ASP A 1 115 ? 40.098 18.133 23.439 1.00 42.29 113 ASP A O 1
ATOM 877 N N . LEU A 1 116 ? 38.935 19.357 24.921 1.00 34.34 114 LEU A N 1
ATOM 878 C CA . LEU A 1 116 ? 38.559 20.454 23.993 1.00 37.26 114 LEU A CA 1
ATOM 879 C C . LEU A 1 116 ? 39.427 21.680 24.281 1.00 46.08 114 LEU A C 1
ATOM 880 O O . LEU A 1 116 ? 39.538 22.120 25.420 1.00 43.51 114 LEU A O 1
ATOM 885 N N . PRO A 1 117 ? 40.059 22.305 23.266 1.00 47.83 115 PRO A N 1
ATOM 886 C CA . PRO A 1 117 ? 40.762 23.559 23.508 1.00 49.83 115 PRO A CA 1
ATOM 887 C C . PRO A 1 117 ? 39.812 24.652 24.012 1.00 48.67 115 PRO A C 1
ATOM 888 O O . PRO A 1 117 ? 38.686 24.710 23.552 1.00 49.79 115 PRO A O 1
ATOM 892 N N . GLY A 1 118 ? 40.291 25.456 24.968 1.00 50.43 116 GLY A N 1
ATOM 893 C CA . GLY A 1 118 ? 39.645 26.698 25.430 1.00 49.67 116 GLY A CA 1
ATOM 894 C C . GLY A 1 118 ? 39.053 27.467 24.256 1.00 63.75 116 GLY A C 1
ATOM 895 O O . GLY A 1 118 ? 39.755 27.641 23.238 1.00 60.50 116 GLY A O 1
ATOM 896 N N . ILE A 1 119 ? 37.783 27.857 24.356 1.00 58.03 117 ILE A N 1
ATOM 897 C CA . ILE A 1 119 ? 37.114 28.753 23.373 1.00 60.73 117 ILE A CA 1
ATOM 898 C C . ILE A 1 119 ? 38.020 29.976 23.146 1.00 67.58 117 ILE A C 1
ATOM 899 O O . ILE A 1 119 ? 38.145 30.392 21.970 1.00 68.00 117 ILE A O 1
ATOM 904 N N . GLY A 1 120 ? 38.670 30.453 24.222 1.00 60.84 118 GLY A N 1
ATOM 905 C CA . GLY A 1 120 ? 39.609 31.592 24.266 1.00 66.65 118 GLY A CA 1
ATOM 906 C C . GLY A 1 120 ? 40.862 31.376 23.435 1.00 75.85 118 GLY A C 1
ATOM 907 O O . GLY A 1 120 ? 41.509 32.386 23.092 1.00 82.82 118 GLY A O 1
ATOM 908 N N . THR A 1 121 ? 41.212 30.118 23.156 1.00 84.78 119 THR A N 1
ATOM 909 C CA . THR A 1 121 ? 42.259 29.708 22.180 1.00 95.56 119 THR A CA 1
ATOM 910 C C . THR A 1 121 ? 41.726 29.921 20.761 1.00 81.95 119 THR A C 1
ATOM 911 O O . THR A 1 121 ? 42.541 29.940 19.821 1.00 87.63 119 THR A O 1
ATOM 915 N N . THR A 1 122 ? 40.412 30.090 20.611 1.00 101.16 120 THR A N 1
ATOM 916 C CA . THR A 1 122 ? 39.722 30.085 19.299 1.00 115.68 120 THR A CA 1
ATOM 917 C C . THR A 1 122 ? 39.110 31.469 19.045 1.00 117.16 120 THR A C 1
ATOM 918 O O . THR A 1 122 ? 39.100 32.325 20.001 1.00 121.67 120 THR A O 1
ATOM 922 N N . ASN A 1 123 ? 38.663 31.685 17.796 1.00 104.56 121 ASN A N 1
ATOM 923 C CA . ASN A 1 123 ? 38.064 32.962 17.332 1.00 102.39 121 ASN A CA 1
ATOM 924 C C . ASN A 1 123 ? 36.571 32.703 17.067 1.00 97.65 121 ASN A C 1
ATOM 925 O O . ASN A 1 123 ? 35.915 33.564 16.441 1.00 81.47 121 ASN A O 1
ATOM 930 N N . PHE A 1 124 ? 36.043 31.581 17.585 1.00 98.96 122 PHE A N 1
ATOM 931 C CA . PHE A 1 124 ? 34.646 31.103 17.380 1.00 68.83 122 PHE A CA 1
ATOM 932 C C . PHE A 1 124 ? 33.684 31.758 18.382 1.00 59.67 122 PHE A C 1
ATOM 933 O O . PHE A 1 124 ? 34.100 32.111 19.500 1.00 59.90 122 PHE A O 1
ATOM 941 N N . THR A 1 125 ? 32.412 31.897 17.979 1.00 58.95 123 THR A N 1
ATOM 942 C CA . THR A 1 125 ? 31.267 32.198 18.874 1.00 76.05 123 THR A CA 1
ATOM 943 C C . THR A 1 125 ? 31.016 30.946 19.717 1.00 80.19 123 THR A C 1
ATOM 944 O O . THR A 1 125 ? 31.466 29.859 19.349 1.00 71.16 123 THR A O 1
ATOM 948 N N . PRO A 1 126 ? 30.340 31.055 20.886 1.00 66.47 124 PRO A N 1
ATOM 949 C CA . PRO A 1 126 ? 29.976 29.880 21.680 1.00 58.41 124 PRO A CA 1
ATOM 950 C C . PRO A 1 126 ? 29.273 28.799 20.838 1.00 73.52 124 PRO A C 1
ATOM 951 O O . PRO A 1 126 ? 29.753 27.658 20.818 1.00 64.37 124 PRO A O 1
ATOM 955 N N . GLN A 1 127 ? 28.174 29.192 20.178 1.00 66.83 125 GLN A N 1
ATOM 956 C CA . GLN A 1 127 ? 27.295 28.346 19.322 1.00 72.79 125 GLN A CA 1
ATOM 957 C C . GLN A 1 127 ? 28.140 27.573 18.307 1.00 71.43 125 GLN A C 1
ATOM 958 O O . GLN A 1 127 ? 27.885 26.364 18.112 1.00 70.97 125 GLN A O 1
ATOM 964 N N . ASN A 1 128 ? 29.101 28.259 17.687 1.00 75.17 126 ASN A N 1
ATOM 965 C CA . ASN A 1 128 ? 29.903 27.735 16.555 1.00 75.70 126 ASN A CA 1
ATOM 966 C C . ASN A 1 128 ? 31.038 26.879 17.131 1.00 73.92 126 ASN A C 1
ATOM 967 O O . ASN A 1 128 ? 31.404 25.862 16.487 1.00 65.90 126 ASN A O 1
ATOM 972 N N . TYR A 1 129 ? 31.565 27.250 18.305 1.00 65.04 127 TYR A N 1
ATOM 973 C CA . TYR A 1 129 ? 32.564 26.432 19.045 1.00 57.63 127 TYR A CA 1
ATOM 974 C C . TYR A 1 129 ? 31.969 25.031 19.303 1.00 49.28 127 TYR A C 1
ATOM 975 O O . TYR A 1 129 ? 32.653 24.017 19.007 1.00 57.46 127 TYR A O 1
ATOM 984 N N . LEU A 1 130 ? 30.718 24.968 19.766 1.00 46.54 128 LEU A N 1
ATOM 985 C CA . LEU A 1 130 ? 30.003 23.692 20.061 1.00 50.90 128 LEU A CA 1
ATOM 986 C C . LEU A 1 130 ? 29.820 22.872 18.773 1.00 58.58 128 LEU A C 1
ATOM 987 O O . LEU A 1 130 ? 30.010 21.645 18.826 1.00 52.67 128 LEU A O 1
ATOM 992 N N . THR A 1 131 ? 29.493 23.502 17.635 1.00 66.93 129 THR A N 1
ATOM 993 C CA . THR A 1 131 ? 29.342 22.769 16.346 1.00 62.80 129 THR A CA 1
ATOM 994 C C . THR A 1 131 ? 30.706 22.168 15.969 1.00 54.48 129 THR A C 1
ATOM 995 O O . THR A 1 131 ? 30.770 20.945 15.705 1.00 75.71 129 THR A O 1
ATOM 999 N N . GLU A 1 132 ? 31.752 22.999 16.010 1.00 55.58 130 GLU A N 1
ATOM 1000 C CA . GLU A 1 132 ? 33.165 22.634 15.702 1.00 62.32 130 GLU A CA 1
ATOM 1001 C C . GLU A 1 132 ? 33.633 21.455 16.581 1.00 70.51 130 GLU A C 1
ATOM 1002 O O . GLU A 1 132 ? 34.372 20.566 16.069 1.00 57.85 130 GLU A O 1
ATOM 1008 N N . MET A 1 133 ? 33.245 21.439 17.862 1.00 62.05 131 MET A N 1
ATOM 1009 C CA . MET A 1 133 ? 33.713 20.420 18.839 1.00 57.59 131 MET A CA 1
ATOM 1010 C C . MET A 1 133 ? 32.723 19.242 18.888 1.00 58.30 131 MET A C 1
ATOM 1011 O O . MET A 1 133 ? 32.932 18.325 19.705 1.00 48.62 131 MET A O 1
ATOM 1016 N N . LYS A 1 134 ? 31.697 19.246 18.027 1.00 52.57 132 LYS A N 1
ATOM 1017 C CA . LYS A 1 134 ? 30.742 18.118 17.869 1.00 57.32 132 LYS A CA 1
ATOM 1018 C C . LYS A 1 134 ? 30.013 17.876 19.204 1.00 49.59 132 LYS A C 1
ATOM 1019 O O . LYS A 1 134 ? 30.036 16.720 19.732 1.00 52.54 132 LYS A O 1
ATOM 1025 N N . PHE A 1 135 ? 29.346 18.926 19.694 1.00 46.85 133 PHE A N 1
ATOM 1026 C CA . PHE A 1 135 ? 28.587 18.997 20.974 1.00 45.05 133 PHE A CA 1
ATOM 1027 C C . PHE A 1 135 ? 27.609 17.827 21.137 1.00 52.14 133 PHE A C 1
ATOM 1028 O O . PHE A 1 135 ? 27.422 17.376 22.278 1.00 47.77 133 PHE A O 1
ATOM 1036 N N . GLY A 1 136 ? 26.991 17.359 20.050 1.00 57.14 134 GLY A N 1
ATOM 1037 C CA . GLY A 1 136 ? 25.993 16.276 20.105 1.00 57.13 134 GLY A CA 1
ATOM 1038 C C . GLY A 1 136 ? 26.564 14.963 20.600 1.00 54.24 134 GLY A C 1
ATOM 1039 O O . GLY A 1 136 ? 25.765 14.147 21.079 1.00 59.19 134 GLY A O 1
ATOM 1040 N N . GLU A 1 137 ? 27.885 14.769 20.483 1.00 49.22 135 GLU A N 1
ATOM 1041 C CA . GLU A 1 137 ? 28.593 13.507 20.827 1.00 40.89 135 GLU A CA 1
ATOM 1042 C C . GLU A 1 137 ? 28.643 13.315 22.351 1.00 44.48 135 GLU A C 1
ATOM 1043 O O . GLU A 1 137 ? 28.899 12.172 22.791 1.00 44.13 135 GLU A O 1
ATOM 1049 N N . TYR A 1 138 ? 28.413 14.346 23.165 1.00 40.29 136 TYR A N 1
ATOM 1050 C CA . TYR A 1 138 ? 28.819 14.261 24.595 1.00 33.54 136 TYR A CA 1
ATOM 1051 C C . TYR A 1 138 ? 27.629 14.033 25.532 1.00 28.70 136 TYR A C 1
ATOM 1052 O O . TYR A 1 138 ? 26.556 14.566 25.289 1.00 34.75 136 TYR A O 1
ATOM 1061 N N . ASP A 1 139 ? 27.879 13.328 26.643 1.00 30.27 137 ASP A N 1
ATOM 1062 C CA . ASP A 1 139 ? 26.896 13.154 27.744 1.00 30.13 137 ASP A CA 1
ATOM 1063 C C . ASP A 1 139 ? 26.860 14.368 28.664 1.00 29.02 137 ASP A C 1
ATOM 1064 O O . ASP A 1 139 ? 25.789 14.611 29.271 1.00 27.30 137 ASP A O 1
ATOM 1069 N N . PHE A 1 140 ? 27.982 15.087 28.800 1.00 26.78 138 PHE A N 1
ATOM 1070 C CA . PHE A 1 140 ? 28.016 16.335 29.586 1.00 23.48 138 PHE A CA 1
ATOM 1071 C C . PHE A 1 140 ? 29.355 17.019 29.351 1.00 23.40 138 PHE A C 1
ATOM 1072 O O . PHE A 1 140 ? 30.273 16.382 28.788 1.00 22.39 138 PHE A O 1
ATOM 1080 N N . PHE A 1 141 ? 29.452 18.261 29.826 1.00 23.03 139 PHE A N 1
ATOM 1081 C CA . PHE A 1 141 ? 30.671 19.092 29.718 1.00 24.16 139 PHE A CA 1
ATOM 1082 C C . PHE A 1 141 ? 31.185 19.417 31.111 1.00 20.55 139 PHE A C 1
ATOM 1083 O O . PHE A 1 141 ? 30.396 19.772 31.991 1.00 22.76 139 PHE A O 1
ATOM 1091 N N . ILE A 1 142 ? 32.508 19.345 31.260 1.00 20.26 140 ILE A N 1
ATOM 1092 C CA . ILE A 1 142 ? 33.240 19.845 32.444 1.00 17.57 140 ILE A CA 1
ATOM 1093 C C . ILE A 1 142 ? 33.997 21.093 31.966 1.00 20.34 140 ILE A C 1
ATOM 1094 O O . ILE A 1 142 ? 34.765 20.976 30.967 1.00 22.96 140 ILE A O 1
ATOM 1099 N N . ILE A 1 143 ? 33.739 22.232 32.623 1.00 20.24 141 ILE A N 1
ATOM 1100 C CA . ILE A 1 143 ? 34.422 23.527 32.364 1.00 20.86 141 ILE A CA 1
ATOM 1101 C C . ILE A 1 143 ? 35.374 23.784 33.531 1.00 19.35 141 ILE A C 1
ATOM 1102 O O . ILE A 1 143 ? 34.920 23.972 34.664 1.00 20.29 141 ILE A O 1
ATOM 1107 N N . ILE A 1 144 ? 36.665 23.739 33.245 1.00 21.74 142 ILE A N 1
ATOM 1108 C CA . ILE A 1 144 ? 37.721 23.682 34.283 1.00 20.40 142 ILE A CA 1
ATOM 1109 C C . ILE A 1 144 ? 38.525 25.012 34.288 1.00 22.07 142 ILE A C 1
ATOM 1110 O O . ILE A 1 144 ? 38.772 25.623 33.212 1.00 23.24 142 ILE A O 1
ATOM 1115 N N . SER A 1 145 ? 38.786 25.499 35.493 1.00 19.69 143 SER A N 1
ATOM 1116 C CA . SER A 1 145 ? 39.684 26.652 35.754 1.00 19.62 143 SER A CA 1
ATOM 1117 C C . SER A 1 145 ? 40.469 26.372 37.021 1.00 19.86 143 SER A C 1
ATOM 1118 O O . SER A 1 145 ? 39.901 25.751 37.939 1.00 20.59 143 SER A O 1
ATOM 1121 N N . ALA A 1 146 ? 41.711 26.860 37.111 1.00 17.20 144 ALA A N 1
ATOM 1122 C CA . ALA A 1 146 ? 42.457 26.886 38.367 1.00 17.57 144 ALA A CA 1
ATOM 1123 C C . ALA A 1 146 ? 42.368 28.259 39.035 1.00 18.67 144 ALA A C 1
ATOM 1124 O O . ALA A 1 146 ? 43.021 28.452 40.046 1.00 22.78 144 ALA A O 1
ATOM 1126 N N . THR A 1 147 ? 41.545 29.183 38.513 1.00 19.70 145 THR A N 1
ATOM 1127 C CA . THR A 1 147 ? 41.594 30.586 38.939 1.00 24.39 145 THR A CA 1
ATOM 1128 C C . THR A 1 147 ? 40.158 31.052 39.221 1.00 22.03 145 THR A C 1
ATOM 1129 O O . THR A 1 147 ? 39.570 30.621 40.217 1.00 22.39 145 THR A O 1
ATOM 1133 N N . ARG A 1 148 ? 39.595 31.819 38.302 1.00 22.74 146 ARG A N 1
ATOM 1134 C CA . ARG A 1 148 ? 38.295 32.464 38.485 1.00 22.91 146 ARG A CA 1
ATOM 1135 C C . ARG A 1 148 ? 37.631 32.048 37.195 1.00 25.86 146 ARG A C 1
ATOM 1136 O O . ARG A 1 148 ? 38.265 31.467 36.334 1.00 44.89 146 ARG A O 1
ATOM 1144 N N . PHE A 1 149 ? 36.471 32.379 36.920 1.00 34.31 147 PHE A N 1
ATOM 1145 C CA . PHE A 1 149 ? 36.161 31.802 35.566 1.00 40.36 147 PHE A CA 1
ATOM 1146 C C . PHE A 1 149 ? 36.223 33.020 34.657 1.00 51.35 147 PHE A C 1
ATOM 1147 O O . PHE A 1 149 ? 36.576 34.014 35.206 1.00 66.73 147 PHE A O 1
ATOM 1155 N N . LYS A 1 150 ? 36.100 32.870 33.350 1.00 52.16 148 LYS A N 1
ATOM 1156 C CA . LYS A 1 150 ? 36.094 34.005 32.387 1.00 55.51 148 LYS A CA 1
ATOM 1157 C C . LYS A 1 150 ? 34.654 34.204 31.917 1.00 50.57 148 LYS A C 1
ATOM 1158 O O . LYS A 1 150 ? 33.915 33.212 31.950 1.00 48.01 148 LYS A O 1
ATOM 1164 N N . GLU A 1 151 ? 34.280 35.406 31.457 1.00 43.80 149 GLU A N 1
ATOM 1165 C CA . GLU A 1 151 ? 32.916 35.659 30.897 1.00 44.22 149 GLU A CA 1
ATOM 1166 C C . GLU A 1 151 ? 32.668 34.631 29.788 1.00 44.50 149 GLU A C 1
ATOM 1167 O O . GLU A 1 151 ? 31.509 34.189 29.609 1.00 52.75 149 GLU A O 1
ATOM 1173 N N . ASN A 1 152 ? 33.752 34.349 29.059 1.00 44.90 150 ASN A N 1
ATOM 1174 C CA . ASN A 1 152 ? 33.969 33.307 28.023 1.00 54.63 150 ASN A CA 1
ATOM 1175 C C . ASN A 1 152 ? 33.353 31.956 28.423 1.00 50.12 150 ASN A C 1
ATOM 1176 O O . ASN A 1 152 ? 32.703 31.309 27.585 1.00 53.26 150 ASN A O 1
ATOM 1181 N N . ASP A 1 153 ? 33.608 31.523 29.659 1.00 41.79 151 ASP A N 1
ATOM 1182 C CA . ASP A 1 153 ? 33.140 30.236 30.229 1.00 37.33 151 ASP A CA 1
ATOM 1183 C C . ASP A 1 153 ? 31.633 30.327 30.516 1.00 36.87 151 ASP A C 1
ATOM 1184 O O . ASP A 1 153 ? 30.902 29.312 30.318 1.00 40.70 151 ASP A O 1
ATOM 1189 N N . ALA A 1 154 ? 31.171 31.480 31.014 1.00 38.22 152 ALA A N 1
ATOM 1190 C CA . ALA A 1 154 ? 29.740 31.737 31.321 1.00 40.07 152 ALA A CA 1
ATOM 1191 C C . ALA A 1 154 ? 28.933 31.689 30.015 1.00 45.08 152 ALA A C 1
ATOM 1192 O O . ALA A 1 154 ? 27.858 31.044 30.008 1.00 47.74 152 ALA A O 1
ATOM 1194 N N . GLN A 1 155 ? 29.456 32.295 28.939 1.00 45.73 153 GLN A N 1
ATOM 1195 C CA . GLN A 1 155 ? 28.758 32.335 27.627 1.00 50.40 153 GLN A CA 1
ATOM 1196 C C . GLN A 1 155 ? 28.675 30.911 27.054 1.00 51.89 153 GLN A C 1
ATOM 1197 O O . GLN A 1 155 ? 27.607 30.531 26.471 1.00 44.22 153 GLN A O 1
ATOM 1203 N N . LEU A 1 156 ? 29.767 30.150 27.190 1.00 41.32 154 LEU A N 1
ATOM 1204 C CA . LEU A 1 156 ? 29.822 28.752 26.703 1.00 43.09 154 LEU A CA 1
ATOM 1205 C C . LEU A 1 156 ? 28.784 27.946 27.489 1.00 40.85 154 LEU A C 1
ATOM 1206 O O . LEU A 1 156 ? 28.045 27.181 26.854 1.00 37.93 154 LEU A O 1
ATOM 1211 N N . ALA A 1 157 ? 28.717 28.111 28.816 1.00 35.24 155 ALA A N 1
ATOM 1212 C CA . ALA A 1 157 ? 27.734 27.381 29.654 1.00 34.89 155 ALA A CA 1
ATOM 1213 C C . ALA A 1 157 ? 26.312 27.725 29.190 1.00 38.01 155 ALA A C 1
ATOM 1214 O O . ALA A 1 157 ? 25.476 26.824 29.073 1.00 37.61 155 ALA A O 1
ATOM 1216 N N . LYS A 1 158 ? 26.060 29.004 28.935 1.00 37.12 156 LYS A N 1
ATOM 1217 C CA . LYS A 1 158 ? 24.716 29.514 28.553 1.00 39.91 156 LYS A CA 1
ATOM 1218 C C . LYS A 1 158 ? 24.268 28.820 27.260 1.00 37.96 156 LYS A C 1
ATOM 1219 O O . LYS A 1 158 ? 23.084 28.369 27.203 1.00 48.12 156 LYS A O 1
ATOM 1225 N N . ALA A 1 159 ? 25.199 28.663 26.308 1.00 39.41 157 ALA A N 1
ATOM 1226 C CA . ALA A 1 159 ? 24.990 28.001 25.000 1.00 39.55 157 ALA A CA 1
ATOM 1227 C C . ALA A 1 159 ? 24.686 26.527 25.247 1.00 41.92 157 ALA A C 1
ATOM 1228 O O . ALA A 1 159 ? 23.729 26.006 24.665 1.00 48.29 157 ALA A O 1
ATOM 1230 N N . ILE A 1 160 ? 25.480 25.878 26.109 1.00 41.52 158 ILE A N 1
ATOM 1231 C CA . ILE A 1 160 ? 25.273 24.438 26.427 1.00 37.69 158 ILE A CA 1
ATOM 1232 C C . ILE A 1 160 ? 23.847 24.241 26.976 1.00 36.67 158 ILE A C 1
ATOM 1233 O O . ILE A 1 160 ? 23.186 23.281 26.537 1.00 43.00 158 ILE A O 1
ATOM 1238 N N . ALA A 1 161 ? 23.394 25.103 27.898 1.00 37.82 159 ALA A N 1
ATOM 1239 C CA . ALA A 1 161 ? 22.069 25.016 28.559 1.00 47.81 159 ALA A CA 1
ATOM 1240 C C . ALA A 1 161 ? 20.989 25.181 27.495 1.00 57.00 159 ALA A C 1
ATOM 1241 O O . ALA A 1 161 ? 19.940 24.513 27.591 1.00 65.57 159 ALA A O 1
ATOM 1243 N N . GLN A 1 162 ? 21.250 26.053 26.523 1.00 51.34 160 GLN A N 1
ATOM 1244 C CA . GLN A 1 162 ? 20.284 26.355 25.435 1.00 57.37 160 GLN A CA 1
ATOM 1245 C C . GLN A 1 162 ? 20.131 25.119 24.530 1.00 52.74 160 GLN A C 1
ATOM 1246 O O . GLN A 1 162 ? 19.026 24.934 24.012 1.00 67.87 160 GLN A O 1
ATOM 1252 N N . MET A 1 163 ? 21.180 24.293 24.383 1.00 51.72 161 MET A N 1
ATOM 1253 C CA . MET A 1 163 ? 21.136 22.988 23.661 1.00 50.41 161 MET A CA 1
ATOM 1254 C C . MET A 1 163 ? 20.541 21.882 24.556 1.00 44.88 161 MET A C 1
ATOM 1255 O O . MET A 1 163 ? 20.511 20.714 24.096 1.00 51.37 161 MET A O 1
ATOM 1260 N N . GLY A 1 164 ? 20.071 22.210 25.775 1.00 45.84 162 GLY A N 1
ATOM 1261 C CA . GLY A 1 164 ? 19.419 21.241 26.687 1.00 41.16 162 GLY A CA 1
ATOM 1262 C C . GLY A 1 164 ? 20.414 20.224 27.267 1.00 40.70 162 GLY A C 1
ATOM 1263 O O . GLY A 1 164 ? 19.995 19.111 27.658 1.00 41.81 162 GLY A O 1
ATOM 1264 N N . MET A 1 165 ? 21.695 20.587 27.367 1.00 42.53 163 MET A N 1
ATOM 1265 C CA . MET A 1 165 ? 22.774 19.690 27.869 1.00 32.97 163 MET A CA 1
ATOM 1266 C C . MET A 1 165 ? 23.345 20.200 29.191 1.00 29.17 163 MET A C 1
ATOM 1267 O O . MET A 1 165 ? 23.096 21.354 29.563 1.00 33.01 163 MET A O 1
ATOM 1272 N N . ASN A 1 166 ? 24.069 19.321 29.882 1.00 26.93 164 ASN A N 1
ATOM 1273 C CA . ASN A 1 166 ? 24.551 19.535 31.257 1.00 23.90 164 ASN A CA 1
ATOM 1274 C C . ASN A 1 166 ? 26.017 19.981 31.212 1.00 22.27 164 ASN A C 1
ATOM 1275 O O . ASN A 1 166 ? 26.813 19.449 30.435 1.00 21.62 164 ASN A O 1
ATOM 1280 N N . PHE A 1 167 ? 26.306 20.980 31.998 1.00 24.08 165 PHE A N 1
ATOM 1281 C CA . PHE A 1 167 ? 27.675 21.486 32.263 1.00 22.96 165 PHE A CA 1
ATOM 1282 C C . PHE A 1 167 ? 27.930 21.568 33.772 1.00 20.05 165 PHE A C 1
ATOM 1283 O O . PHE A 1 167 ? 27.018 21.776 34.614 1.00 20.12 165 PHE A O 1
ATOM 1291 N N . TYR A 1 168 ? 29.225 21.508 34.118 1.00 19.14 166 TYR A N 1
ATOM 1292 C CA . TYR A 1 168 ? 29.708 21.552 35.523 1.00 17.80 166 TYR A CA 1
ATOM 1293 C C . TYR A 1 168 ? 30.983 22.382 35.578 1.00 17.51 166 TYR A C 1
ATOM 1294 O O . TYR A 1 168 ? 31.899 22.082 34.799 1.00 19.02 166 TYR A O 1
ATOM 1303 N N . PHE A 1 169 ? 30.987 23.383 36.436 1.00 17.46 167 PHE A N 1
ATOM 1304 C CA . PHE A 1 169 ? 32.171 24.223 36.688 1.00 16.28 167 PHE A CA 1
ATOM 1305 C C . PHE A 1 169 ? 33.030 23.564 37.763 1.00 16.58 167 PHE A C 1
ATOM 1306 O O . PHE A 1 169 ? 32.558 23.323 38.867 1.00 16.92 167 PHE A O 1
ATOM 1314 N N . VAL A 1 170 ? 34.281 23.270 37.367 1.00 16.67 168 VAL A N 1
ATOM 1315 C CA . VAL A 1 170 ? 35.261 22.578 38.226 1.00 15.71 168 VAL A CA 1
ATOM 1316 C C . VAL A 1 170 ? 36.480 23.500 38.429 1.00 16.31 168 VAL A C 1
ATOM 1317 O O . VAL A 1 170 ? 37.148 23.824 37.462 1.00 17.19 168 VAL A O 1
ATOM 1321 N N . ARG A 1 171 ? 36.704 23.910 39.668 1.00 15.83 169 ARG A N 1
ATOM 1322 C CA . ARG A 1 171 ? 37.830 24.809 40.059 1.00 15.98 169 ARG A CA 1
ATOM 1323 C C . ARG A 1 171 ? 38.897 23.899 40.685 1.00 15.67 169 ARG A C 1
ATOM 1324 O O . ARG A 1 171 ? 38.696 23.414 41.785 1.00 15.65 169 ARG A O 1
ATOM 1332 N N . THR A 1 172 ? 40.008 23.737 39.972 1.00 16.27 170 THR A N 1
ATOM 1333 C CA . THR A 1 172 ? 41.129 22.857 40.386 1.00 17.21 170 THR A CA 1
ATOM 1334 C C . THR A 1 172 ? 42.148 23.580 41.264 1.00 17.33 170 THR A C 1
ATOM 1335 O O . THR A 1 172 ? 42.049 24.794 41.455 1.00 17.06 170 THR A O 1
ATOM 1339 N N . LYS A 1 173 ? 43.116 22.813 41.749 1.00 17.49 171 LYS A N 1
ATOM 1340 C CA . LYS A 1 173 ? 44.303 23.305 42.505 1.00 17.55 171 LYS A CA 1
ATOM 1341 C C . LYS A 1 173 ? 43.894 23.890 43.854 1.00 17.59 171 LYS A C 1
ATOM 1342 O O . LYS A 1 173 ? 44.625 24.701 44.406 1.00 18.40 171 LYS A O 1
ATOM 1348 N N . ILE A 1 174 ? 42.746 23.462 44.395 1.00 15.98 172 ILE A N 1
ATOM 1349 C CA . ILE A 1 174 ? 42.272 24.033 45.682 1.00 17.27 172 ILE A CA 1
ATOM 1350 C C . ILE A 1 174 ? 43.303 23.707 46.790 1.00 16.68 172 ILE A C 1
ATOM 1351 O O . ILE A 1 174 ? 43.470 24.483 47.731 1.00 17.45 172 ILE A O 1
ATOM 1356 N N . ASP A 1 175 ? 43.952 22.554 46.691 1.00 18.03 173 ASP A N 1
ATOM 1357 C CA . ASP A 1 175 ? 44.929 22.099 47.712 1.00 18.51 173 ASP A CA 1
ATOM 1358 C C . ASP A 1 175 ? 46.102 23.102 47.756 1.00 16.95 173 ASP A C 1
ATOM 1359 O O . ASP A 1 175 ? 46.637 23.392 48.853 1.00 19.14 173 ASP A O 1
ATOM 1364 N N . SER A 1 176 ? 46.498 23.611 46.599 1.00 17.92 174 SER A N 1
ATOM 1365 C CA . SER A 1 176 ? 47.642 24.548 46.492 1.00 17.46 174 SER A CA 1
ATOM 1366 C C . SER A 1 176 ? 47.261 25.885 47.148 1.00 16.33 174 SER A C 1
ATOM 1367 O O . SER A 1 176 ? 48.029 26.416 47.936 1.00 16.94 174 SER A O 1
ATOM 1370 N N . ASP A 1 177 ? 46.040 26.372 46.900 1.00 16.62 175 ASP A N 1
ATOM 1371 C CA . ASP A 1 177 ? 45.607 27.649 47.480 1.00 16.53 175 ASP A CA 1
ATOM 1372 C C . ASP A 1 177 ? 45.527 27.504 49.009 1.00 15.72 175 ASP A C 1
ATOM 1373 O O . ASP A 1 177 ? 45.873 28.434 49.765 1.00 15.94 175 ASP A O 1
ATOM 1378 N N . LEU A 1 178 ? 45.010 26.379 49.496 1.00 14.89 176 LEU A N 1
ATOM 1379 C CA . LEU A 1 178 ? 44.867 26.181 50.943 1.00 14.96 176 LEU A CA 1
ATOM 1380 C C . LEU A 1 178 ? 46.263 26.132 51.557 1.00 16.74 176 LEU A C 1
ATOM 1381 O O . LEU A 1 178 ? 46.426 26.675 52.639 1.00 17.37 176 LEU A O 1
ATOM 1386 N N . ASP A 1 179 ? 47.187 25.353 50.961 1.00 16.52 177 ASP A N 1
ATOM 1387 C CA . ASP A 1 179 ? 48.566 25.222 51.528 1.00 18.66 177 ASP A CA 1
ATOM 1388 C C . ASP A 1 179 ? 49.208 26.618 51.621 1.00 17.66 177 ASP A C 1
ATOM 1389 O O . ASP A 1 179 ? 49.838 26.959 52.660 1.00 17.23 177 ASP A O 1
ATOM 1394 N N . ASN A 1 180 ? 49.094 27.397 50.568 1.00 15.63 178 ASN A N 1
ATOM 1395 C CA . ASN A 1 180 ? 49.702 28.753 50.517 1.00 14.32 178 ASN A CA 1
ATOM 1396 C C . ASN A 1 180 ? 49.082 29.621 51.631 1.00 14.92 178 ASN A C 1
ATOM 1397 O O . ASN A 1 180 ? 49.802 30.344 52.338 1.00 16.79 178 ASN A O 1
ATOM 1402 N N . GLU A 1 181 ? 47.769 29.538 51.823 1.00 14.58 179 GLU A N 1
ATOM 1403 C CA . GLU A 1 181 ? 47.152 30.385 52.858 1.00 15.51 179 GLU A CA 1
ATOM 1404 C C . GLU A 1 181 ? 47.576 29.922 54.258 1.00 15.37 179 GLU A C 1
ATOM 1405 O O . GLU A 1 181 ? 47.806 30.767 55.122 1.00 16.68 179 GLU A O 1
ATOM 1411 N N . GLN A 1 182 ? 47.648 28.614 54.498 1.00 15.13 180 GLN A N 1
ATOM 1412 C CA . GLN A 1 182 ? 48.044 28.122 55.820 1.00 17.26 180 GLN A CA 1
ATOM 1413 C C . GLN A 1 182 ? 49.467 28.586 56.136 1.00 18.01 180 GLN A C 1
ATOM 1414 O O . GLN A 1 182 ? 49.725 28.953 57.265 1.00 20.10 180 GLN A O 1
ATOM 1420 N N . LYS A 1 183 ? 50.327 28.565 55.137 1.00 17.65 181 LYS A N 1
ATOM 1421 C CA . LYS A 1 183 ? 51.740 28.994 55.356 1.00 18.26 181 LYS A CA 1
ATOM 1422 C C . LYS A 1 183 ? 51.812 30.510 55.625 1.00 18.27 181 LYS A C 1
ATOM 1423 O O . LYS A 1 183 ? 52.730 30.963 56.363 1.00 21.14 181 LYS A O 1
ATOM 1429 N N . PHE A 1 184 ? 50.967 31.281 54.951 1.00 17.82 182 PHE A N 1
ATOM 1430 C CA . PHE A 1 184 ? 50.915 32.755 55.077 1.00 16.60 182 PHE A CA 1
ATOM 1431 C C . PHE A 1 184 ? 50.360 33.174 56.447 1.00 18.14 182 PHE A C 1
ATOM 1432 O O . PHE A 1 184 ? 50.906 34.117 57.091 1.00 22.22 182 PHE A O 1
ATOM 1440 N N . LYS A 1 185 ? 49.309 32.473 56.909 1.00 19.58 183 LYS A N 1
ATOM 1441 C CA . LYS A 1 185 ? 48.542 32.833 58.120 1.00 21.41 183 LYS A CA 1
ATOM 1442 C C . LYS A 1 185 ? 48.433 31.628 59.045 1.00 20.69 183 LYS A C 1
ATOM 1443 O O . LYS A 1 185 ? 47.356 31.129 59.270 1.00 21.25 183 LYS A O 1
ATOM 1449 N N . PRO A 1 186 ? 49.545 31.074 59.569 1.00 19.85 184 PRO A N 1
ATOM 1450 C CA . PRO A 1 186 ? 49.459 29.846 60.368 1.00 24.22 184 PRO A CA 1
ATOM 1451 C C . PRO A 1 186 ? 48.582 29.969 61.625 1.00 23.12 184 PRO A C 1
ATOM 1452 O O . PRO A 1 186 ? 48.007 28.985 62.035 1.00 24.18 184 PRO A O 1
ATOM 1456 N N . LYS A 1 187 ? 48.489 31.157 62.218 1.00 20.94 185 LYS A N 1
ATOM 1457 C CA . LYS A 1 187 ? 47.738 31.347 63.493 1.00 22.94 185 LYS A CA 1
ATOM 1458 C C . LYS A 1 187 ? 46.247 31.591 63.233 1.00 23.38 185 LYS A C 1
ATOM 1459 O O . LYS A 1 187 ? 45.469 31.373 64.162 1.00 27.62 185 LYS A O 1
ATOM 1465 N N . SER A 1 188 ? 45.851 32.022 62.049 1.00 20.00 186 SER A N 1
ATOM 1466 C CA . SER A 1 188 ? 44.440 32.440 61.793 1.00 20.84 186 SER A CA 1
ATOM 1467 C C . SER A 1 188 ? 43.837 31.732 60.565 1.00 19.95 186 SER A C 1
ATOM 1468 O O . SER A 1 188 ? 42.678 31.995 60.249 1.00 21.03 186 SER A O 1
ATOM 1471 N N . PHE A 1 189 ? 44.552 30.803 59.934 1.00 20.35 187 PHE A N 1
ATOM 1472 C CA . PHE A 1 189 ? 44.077 29.991 58.799 1.00 19.19 187 PHE A CA 1
ATOM 1473 C C . PHE A 1 189 ? 42.686 29.437 59.110 1.00 19.36 187 PHE A C 1
ATOM 1474 O O . PHE A 1 189 ? 42.476 28.814 60.172 1.00 21.38 187 PHE A O 1
ATOM 1482 N N . ASN A 1 190 ? 41.755 29.633 58.178 1.00 18.79 188 ASN A N 1
ATOM 1483 C CA . ASN A 1 190 ? 40.396 29.042 58.243 1.00 19.14 188 ASN A CA 1
ATOM 1484 C C . ASN A 1 190 ? 40.071 28.445 56.874 1.00 16.96 188 ASN A C 1
ATOM 1485 O O . ASN A 1 190 ? 39.712 29.171 55.930 1.00 19.04 188 ASN A O 1
ATOM 1490 N N . LYS A 1 191 ? 40.210 27.130 56.758 1.00 18.15 189 LYS A N 1
ATOM 1491 C CA . LYS A 1 191 ? 39.966 26.402 55.504 1.00 18.06 189 LYS A CA 1
ATOM 1492 C C . LYS A 1 191 ? 38.565 26.764 54.977 1.00 16.63 189 LYS A C 1
ATOM 1493 O O . LYS A 1 191 ? 38.406 26.970 53.767 1.00 17.44 189 LYS A O 1
ATOM 1499 N N . GLU A 1 192 ? 37.555 26.754 55.822 1.00 19.97 190 GLU A N 1
ATOM 1500 C CA . GLU A 1 192 ? 36.171 26.936 55.300 1.00 21.46 190 GLU A CA 1
ATOM 1501 C C . GLU A 1 192 ? 36.023 28.334 54.685 1.00 21.53 190 GLU A C 1
ATOM 1502 O O . GLU A 1 192 ? 35.215 28.536 53.732 1.00 21.73 190 GLU A O 1
ATOM 1508 N N . GLU A 1 193 ? 36.709 29.322 55.255 1.00 20.56 191 GLU A N 1
ATOM 1509 C CA . GLU A 1 193 ? 36.623 30.727 54.753 1.00 20.55 191 GLU A CA 1
ATOM 1510 C C . GLU A 1 193 ? 37.242 30.758 53.358 1.00 18.95 191 GLU A C 1
ATOM 1511 O O . GLU A 1 193 ? 36.717 31.433 52.469 1.00 18.83 191 GLU A O 1
ATOM 1517 N N . VAL A 1 194 ? 38.414 30.137 53.193 1.00 18.98 192 VAL A N 1
ATOM 1518 C CA . VAL A 1 194 ? 39.074 30.122 51.866 1.00 15.83 192 VAL A CA 1
ATOM 1519 C C . VAL A 1 194 ? 38.112 29.483 50.862 1.00 15.97 192 VAL A C 1
ATOM 1520 O O . VAL A 1 194 ? 37.951 30.027 49.740 1.00 16.10 192 VAL A O 1
ATOM 1524 N N . LEU A 1 195 ? 37.612 28.292 51.194 1.00 16.55 193 LEU A N 1
ATOM 1525 C CA . LEU A 1 195 ? 36.729 27.567 50.254 1.00 15.94 193 LEU A CA 1
ATOM 1526 C C . LEU A 1 195 ? 35.510 28.442 49.907 1.00 15.73 193 LEU A C 1
ATOM 1527 O O . LEU A 1 195 ? 35.182 28.556 48.712 1.00 17.74 193 LEU A O 1
ATOM 1532 N N . LYS A 1 196 ? 34.878 29.052 50.903 1.00 17.31 194 LYS A N 1
ATOM 1533 C CA . LYS A 1 196 ? 33.664 29.873 50.657 1.00 19.57 194 LYS A CA 1
ATOM 1534 C C . LYS A 1 196 ? 34.019 31.074 49.774 1.00 18.69 194 LYS A C 1
ATOM 1535 O O . LYS A 1 196 ? 33.293 31.380 48.817 1.00 19.89 194 LYS A O 1
ATOM 1541 N N . ASN A 1 197 ? 35.170 31.690 50.018 1.00 16.10 195 ASN A N 1
ATOM 1542 C CA . ASN A 1 197 ? 35.531 32.907 49.250 1.00 17.68 195 ASN A CA 1
ATOM 1543 C C . ASN A 1 197 ? 35.781 32.561 47.778 1.00 18.81 195 ASN A C 1
ATOM 1544 O O . ASN A 1 197 ? 35.426 33.327 46.905 1.00 18.69 195 ASN A O 1
ATOM 1549 N N . ILE A 1 198 ? 36.448 31.447 47.501 1.00 17.56 196 ILE A N 1
ATOM 1550 C CA . ILE A 1 198 ? 36.705 31.018 46.099 1.00 17.07 196 ILE A CA 1
ATOM 1551 C C . ILE A 1 198 ? 35.381 30.616 45.430 1.00 17.25 196 ILE A C 1
ATOM 1552 O O . ILE A 1 198 ? 35.122 31.083 44.297 1.00 19.18 196 ILE A O 1
ATOM 1557 N N . LYS A 1 199 ? 34.586 29.791 46.080 1.00 20.71 197 LYS A N 1
ATOM 1558 C CA . LYS A 1 199 ? 33.300 29.320 45.478 1.00 21.80 197 LYS A CA 1
ATOM 1559 C C . LYS A 1 199 ? 32.428 30.553 45.176 1.00 21.03 197 LYS A C 1
ATOM 1560 O O . LYS A 1 199 ? 31.867 30.667 44.053 1.00 25.51 197 LYS A O 1
ATOM 1566 N N . ASP A 1 200 ? 32.324 31.470 46.136 1.00 21.59 198 ASP A N 1
ATOM 1567 C CA . ASP A 1 200 ? 31.440 32.652 46.007 1.00 23.49 198 ASP A CA 1
ATOM 1568 C C . ASP A 1 200 ? 31.917 33.560 44.880 1.00 22.53 198 ASP A C 1
ATOM 1569 O O . ASP A 1 200 ? 31.105 34.068 44.117 1.00 24.61 198 ASP A O 1
ATOM 1574 N N . TYR A 1 201 ? 33.211 33.789 44.767 1.00 19.62 199 TYR A N 1
ATOM 1575 C CA . TYR A 1 201 ? 33.705 34.687 43.701 1.00 21.56 199 TYR A CA 1
ATOM 1576 C C . TYR A 1 201 ? 33.334 34.079 42.349 1.00 21.44 199 TYR A C 1
ATOM 1577 O O . TYR A 1 201 ? 32.798 34.782 41.432 1.00 25.65 199 TYR A O 1
ATOM 1586 N N . CYS A 1 202 ? 33.629 32.791 42.182 1.00 21.94 200 CYS A N 1
ATOM 1587 C CA . CYS A 1 202 ? 33.395 32.079 40.917 1.00 22.09 200 CYS A CA 1
ATOM 1588 C C . CYS A 1 202 ? 31.892 32.081 40.609 1.00 21.06 200 CYS A C 1
ATOM 1589 O O . CYS A 1 202 ? 31.537 32.459 39.470 1.00 26.37 200 CYS A O 1
ATOM 1592 N N . SER A 1 203 ? 31.026 31.651 41.528 1.00 25.35 201 SER A N 1
ATOM 1593 C CA . SER A 1 203 ? 29.569 31.570 41.217 1.00 27.65 201 SER A CA 1
ATOM 1594 C C . SER A 1 203 ? 28.992 32.970 40.975 1.00 29.69 201 SER A C 1
ATOM 1595 O O . SER A 1 203 ? 28.153 33.075 40.043 1.00 30.45 201 SER A O 1
ATOM 1598 N N . ASN A 1 204 ? 29.414 33.986 41.737 1.00 28.64 202 ASN A N 1
ATOM 1599 C CA . ASN A 1 204 ? 28.914 35.384 41.585 1.00 28.93 202 ASN A CA 1
ATOM 1600 C C . ASN A 1 204 ? 29.258 35.955 40.196 1.00 30.70 202 ASN A C 1
ATOM 1601 O O . ASN A 1 204 ? 28.376 36.585 39.572 1.00 38.29 202 ASN A O 1
ATOM 1606 N N . HIS A 1 205 ? 30.458 35.667 39.685 1.00 28.15 203 HIS A N 1
ATOM 1607 C CA . HIS A 1 205 ? 30.884 36.167 38.355 1.00 33.59 203 HIS A CA 1
ATOM 1608 C C . HIS A 1 205 ? 30.211 35.382 37.231 1.00 36.66 203 HIS A C 1
ATOM 1609 O O . HIS A 1 205 ? 29.811 35.989 36.257 1.00 41.79 203 HIS A O 1
ATOM 1616 N N . LEU A 1 206 ? 30.074 34.071 37.388 1.00 31.86 204 LEU A N 1
ATOM 1617 C CA . LEU A 1 206 ? 29.456 33.235 36.341 1.00 32.00 204 LEU A CA 1
ATOM 1618 C C . LEU A 1 206 ? 27.988 33.636 36.191 1.00 38.97 204 LEU A C 1
ATOM 1619 O O . LEU A 1 206 ? 27.516 33.628 35.038 1.00 53.74 204 LEU A O 1
ATOM 1624 N N . GLN A 1 207 ? 27.301 33.964 37.297 1.00 41.09 205 GLN A N 1
ATOM 1625 C CA . GLN A 1 207 ? 25.815 34.084 37.299 1.00 50.91 205 GLN A CA 1
ATOM 1626 C C . GLN A 1 207 ? 25.404 35.330 36.510 1.00 61.57 205 GLN A C 1
ATOM 1627 O O . GLN A 1 207 ? 24.252 35.359 36.053 1.00 88.76 205 GLN A O 1
ATOM 1633 N N . GLU A 1 208 ? 26.320 36.301 36.367 1.00 67.73 206 GLU A N 1
ATOM 1634 C CA . GLU A 1 208 ? 26.111 37.583 35.640 1.00 65.54 206 GLU A CA 1
ATOM 1635 C C . GLU A 1 208 ? 25.636 37.301 34.211 1.00 70.66 206 GLU A C 1
ATOM 1636 O O . GLU A 1 208 ? 25.187 38.243 33.573 1.00 98.29 206 GLU A O 1
ATOM 1642 N N . SER A 1 209 ? 25.741 36.063 33.715 1.00 71.69 207 SER A N 1
ATOM 1643 C CA . SER A 1 209 ? 25.395 35.701 32.312 1.00 75.80 207 SER A CA 1
ATOM 1644 C C . SER A 1 209 ? 24.544 34.424 32.221 1.00 82.26 207 SER A C 1
ATOM 1645 O O . SER A 1 209 ? 24.228 34.019 31.077 1.00 80.19 207 SER A O 1
ATOM 1648 N N . LEU A 1 210 ? 24.158 33.828 33.358 1.00 66.73 208 LEU A N 1
ATOM 1649 C CA . LEU A 1 210 ? 23.407 32.546 33.417 1.00 51.18 208 LEU A CA 1
ATOM 1650 C C . LEU A 1 210 ? 22.034 32.774 34.038 1.00 60.50 208 LEU A C 1
ATOM 1651 O O . LEU A 1 210 ? 21.883 33.772 34.748 1.00 71.65 208 LEU A O 1
ATOM 1656 N N . ASP A 1 211 ? 21.112 31.833 33.816 1.00 68.42 209 ASP A N 1
ATOM 1657 C CA . ASP A 1 211 ? 19.715 31.846 34.333 1.00 80.91 209 ASP A CA 1
ATOM 1658 C C . ASP A 1 211 ? 19.740 32.002 35.863 1.00 91.74 209 ASP A C 1
ATOM 1659 O O . ASP A 1 211 ? 19.150 32.990 36.362 1.00 98.27 209 ASP A O 1
ATOM 1664 N N . SER A 1 212 ? 20.428 31.089 36.575 1.00 92.31 210 SER A N 1
ATOM 1665 C CA . SER A 1 212 ? 20.453 31.004 38.064 1.00 76.26 210 SER A CA 1
ATOM 1666 C C . SER A 1 212 ? 21.862 30.651 38.556 1.00 79.35 210 SER A C 1
ATOM 1667 O O . SER A 1 212 ? 22.735 30.392 37.711 1.00 59.60 210 SER A O 1
ATOM 1670 N N . GLU A 1 213 ? 22.063 30.631 39.878 1.00 74.38 211 GLU A N 1
ATOM 1671 C CA . GLU A 1 213 ? 23.397 30.511 40.520 1.00 74.29 211 GLU A CA 1
ATOM 1672 C C . GLU A 1 213 ? 23.962 29.126 40.221 1.00 67.05 211 GLU A C 1
ATOM 1673 O O . GLU A 1 213 ? 23.390 28.132 40.661 1.00 53.05 211 GLU A O 1
ATOM 1679 N N . PRO A 1 214 ? 25.078 28.980 39.467 1.00 46.28 212 PRO A N 1
ATOM 1680 C CA . PRO A 1 214 ? 25.605 27.654 39.215 1.00 40.42 212 PRO A CA 1
ATOM 1681 C C . PRO A 1 214 ? 26.391 27.165 40.426 1.00 39.21 212 PRO A C 1
ATOM 1682 O O . PRO A 1 214 ? 27.004 27.936 41.180 1.00 45.86 212 PRO A O 1
ATOM 1686 N N . PRO A 1 215 ? 26.387 25.850 40.645 1.00 34.43 213 PRO A N 1
ATOM 1687 C CA . PRO A 1 215 ? 27.288 25.262 41.626 1.00 33.47 213 PRO A CA 1
ATOM 1688 C C . PRO A 1 215 ? 28.685 25.287 41.019 1.00 34.91 213 PRO A C 1
ATOM 1689 O O . PRO A 1 215 ? 28.898 25.242 39.827 1.00 31.80 213 PRO A O 1
ATOM 1693 N N . VAL A 1 216 ? 29.643 25.483 41.885 1.00 29.90 214 VAL A N 1
ATOM 1694 C CA . VAL A 1 216 ? 31.032 25.337 41.459 1.00 24.34 214 VAL A CA 1
ATOM 1695 C C . VAL A 1 216 ? 31.611 24.251 42.345 1.00 24.29 214 VAL A C 1
ATOM 1696 O O . VAL A 1 216 ? 31.361 24.288 43.553 1.00 34.30 214 VAL A O 1
ATOM 1700 N N . PHE A 1 217 ? 32.327 23.301 41.762 1.00 16.78 215 PHE A N 1
ATOM 1701 C CA . PHE A 1 217 ? 32.956 22.218 42.530 1.00 15.86 215 PHE A CA 1
ATOM 1702 C C . PHE A 1 217 ? 34.443 22.524 42.696 1.00 14.38 215 PHE A C 1
ATOM 1703 O O . PHE A 1 217 ? 35.127 22.576 41.655 1.00 17.53 215 PHE A O 1
ATOM 1711 N N . LEU A 1 218 ? 34.896 22.651 43.925 1.00 13.83 216 LEU A N 1
ATOM 1712 C CA . LEU A 1 218 ? 36.342 22.894 44.213 1.00 14.91 216 LEU A CA 1
ATOM 1713 C C . LEU A 1 218 ? 37.006 21.527 44.372 1.00 16.64 216 LEU A C 1
ATOM 1714 O O . LEU A 1 218 ? 36.562 20.752 45.221 1.00 17.34 216 LEU A O 1
ATOM 1719 N N . VAL A 1 219 ? 38.064 21.265 43.608 1.00 15.01 217 VAL A N 1
ATOM 1720 C CA . VAL A 1 219 ? 38.740 19.952 43.651 1.00 15.58 217 VAL A CA 1
ATOM 1721 C C . VAL A 1 219 ? 40.256 20.100 43.665 1.00 17.40 217 VAL A C 1
ATOM 1722 O O . VAL A 1 219 ? 40.838 21.136 43.245 1.00 17.10 217 VAL A O 1
ATOM 1726 N N . SER A 1 220 ? 40.844 19.023 44.129 1.00 15.85 218 SER A N 1
ATOM 1727 C CA . SER A 1 220 ? 42.264 18.722 43.947 1.00 17.28 218 SER A CA 1
ATOM 1728 C C . SER A 1 220 ? 42.382 17.556 42.969 1.00 20.82 218 SER A C 1
ATOM 1729 O O . SER A 1 220 ? 41.915 16.437 43.291 1.00 23.05 218 SER A O 1
ATOM 1732 N N . ASN A 1 221 ? 43.066 17.765 41.853 1.00 21.32 219 ASN A N 1
ATOM 1733 C CA . ASN A 1 221 ? 43.331 16.655 40.900 1.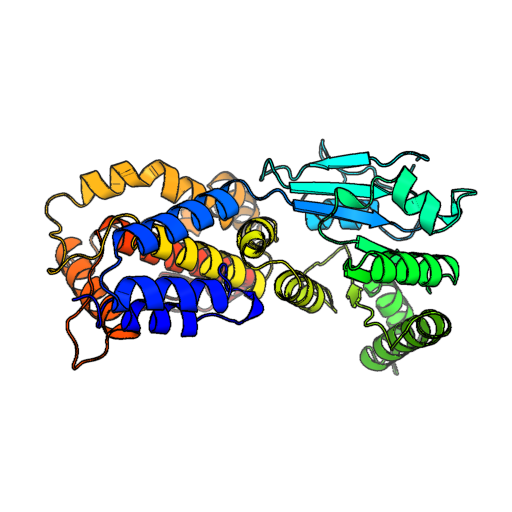00 25.26 219 ASN A CA 1
ATOM 1734 C C . ASN A 1 221 ? 44.274 15.618 41.512 1.00 28.55 219 ASN A C 1
ATOM 1735 O O . ASN A 1 221 ? 44.381 14.514 40.982 1.00 42.83 219 ASN A O 1
ATOM 1740 N N . VAL A 1 222 ? 44.964 15.952 42.582 1.00 28.10 220 VAL A N 1
ATOM 1741 C CA . VAL A 1 222 ? 45.956 15.008 43.167 1.00 34.61 220 VAL A CA 1
ATOM 1742 C C . VAL A 1 222 ? 45.307 14.137 44.263 1.00 31.62 220 VAL A C 1
ATOM 1743 O O . VAL A 1 222 ? 45.921 13.151 44.669 1.00 35.17 220 VAL A O 1
ATOM 1747 N N . ASP A 1 223 ? 44.039 14.388 44.613 1.00 30.27 221 ASP A N 1
ATOM 1748 C CA . ASP A 1 223 ? 43.312 13.482 45.538 1.00 27.83 221 ASP A CA 1
ATOM 1749 C C . ASP A 1 223 ? 41.810 13.595 45.299 1.00 29.86 221 ASP A C 1
ATOM 1750 O O . ASP A 1 223 ? 41.208 14.506 45.932 1.00 28.03 221 ASP A O 1
ATOM 1755 N N . ILE A 1 224 ? 41.261 12.686 44.474 1.00 25.24 222 ILE A N 1
ATOM 1756 C CA . ILE A 1 224 ? 39.824 12.594 44.043 1.00 29.30 222 ILE A CA 1
ATOM 1757 C C . ILE A 1 224 ? 38.932 12.307 45.274 1.00 25.32 222 ILE A C 1
ATOM 1758 O O . ILE A 1 224 ? 37.714 12.334 45.104 1.00 25.41 222 ILE A O 1
ATOM 1763 N N . SER A 1 225 ? 39.468 12.024 46.476 1.00 22.55 223 SER A N 1
ATOM 1764 C CA . SER A 1 225 ? 38.673 11.746 47.706 1.00 21.29 223 SER A CA 1
ATOM 1765 C C . SER A 1 225 ? 38.309 13.040 48.440 1.00 21.72 223 SER A C 1
ATOM 1766 O O . SER A 1 225 ? 37.446 13.008 49.320 1.00 24.49 223 SER A O 1
ATOM 1769 N N . LYS A 1 226 ? 38.955 14.156 48.110 1.00 24.11 224 LYS A N 1
ATOM 1770 C CA . LYS A 1 226 ? 38.885 15.347 48.969 1.00 22.17 224 LYS A CA 1
ATOM 1771 C C . LYS A 1 226 ? 37.965 16.409 48.356 1.00 18.56 224 LYS A C 1
ATOM 1772 O O . LYS A 1 226 ? 37.645 16.383 47.148 1.00 17.24 224 LYS A O 1
ATOM 1778 N N . TYR A 1 227 ? 37.613 17.386 49.172 1.00 19.12 225 TYR A N 1
ATOM 1779 C CA . TYR A 1 227 ? 36.955 18.625 48.748 1.00 18.81 225 TYR A CA 1
ATOM 1780 C C . TYR A 1 227 ? 35.622 18.250 48.098 1.00 17.37 225 TYR A C 1
ATOM 1781 O O . TYR A 1 227 ? 34.903 17.366 48.653 1.00 19.63 225 TYR A O 1
ATOM 1790 N N . ASP A 1 228 ? 35.317 18.825 46.940 1.00 15.57 226 ASP A N 1
ATOM 1791 C CA . ASP A 1 228 ? 34.000 18.653 46.299 1.00 15.12 226 ASP A CA 1
ATOM 1792 C C . ASP A 1 228 ? 34.014 17.503 45.281 1.00 15.63 226 ASP A C 1
ATOM 1793 O O . ASP A 1 228 ? 33.012 17.297 44.563 1.00 17.47 226 ASP A O 1
ATOM 1798 N N . PHE A 1 229 ? 35.084 16.740 45.162 1.00 15.67 227 PHE A N 1
ATOM 1799 C CA . PHE A 1 229 ? 35.126 15.699 44.113 1.00 16.13 227 PHE A CA 1
ATOM 1800 C C . PHE A 1 229 ? 34.039 14.652 44.385 1.00 16.77 227 PHE A C 1
ATOM 1801 O O . PHE A 1 229 ? 33.351 14.287 43.462 1.00 16.62 227 PHE A O 1
ATOM 1809 N N . PRO A 1 230 ? 33.814 14.173 45.618 1.00 16.48 228 PRO A N 1
ATOM 1810 C CA . PRO A 1 230 ? 32.718 13.220 45.865 1.00 16.63 228 PRO A CA 1
ATOM 1811 C C . PRO A 1 230 ? 31.336 13.784 45.506 1.00 16.72 228 PRO A C 1
ATOM 1812 O O . PRO A 1 230 ? 30.564 13.071 44.868 1.00 17.13 228 PRO A O 1
ATOM 1816 N N . LYS A 1 231 ? 31.102 15.072 45.810 1.00 16.52 229 LYS A N 1
ATOM 1817 C CA . LYS A 1 231 ? 29.829 15.752 45.498 1.00 16.77 229 LYS A CA 1
ATOM 1818 C C . LYS A 1 231 ? 29.677 15.823 43.977 1.00 17.69 229 LYS A C 1
ATOM 1819 O O . LYS A 1 231 ? 28.559 15.676 43.470 1.00 17.92 229 LYS A O 1
ATOM 1825 N N . LEU A 1 232 ? 30.756 16.023 43.234 1.00 15.94 230 LEU A N 1
ATOM 1826 C CA . LEU A 1 232 ? 30.723 16.132 41.769 1.00 14.30 230 LEU A CA 1
ATOM 1827 C C . LEU A 1 232 ? 30.314 14.750 41.233 1.00 17.02 230 LEU A C 1
ATOM 1828 O O . LEU A 1 232 ? 29.438 14.665 40.365 1.00 16.82 230 LEU A O 1
ATOM 1833 N N . GLU A 1 233 ? 30.945 13.688 41.703 1.00 15.33 231 GLU A N 1
ATOM 1834 C CA . GLU A 1 233 ? 30.597 12.324 41.208 1.00 16.09 231 GLU A CA 1
ATOM 1835 C C . GLU A 1 233 ? 29.083 12.056 41.450 1.00 14.61 231 GLU A C 1
ATOM 1836 O O . GLU A 1 233 ? 28.411 11.497 40.526 1.00 17.15 231 GLU A O 1
ATOM 1842 N N . THR A 1 234 ? 28.580 12.389 42.623 1.00 15.70 232 THR A N 1
ATOM 1843 C CA . THR A 1 234 ? 27.155 12.156 42.948 1.00 15.79 232 THR A CA 1
ATOM 1844 C C . THR A 1 234 ? 26.274 12.960 41.962 1.00 16.13 232 THR A C 1
ATOM 1845 O O . THR A 1 234 ? 25.258 12.423 41.458 1.00 17.57 232 THR A O 1
ATOM 1849 N N . LYS A 1 235 ? 26.606 14.211 41.714 1.00 15.82 233 LYS A N 1
ATOM 1850 C CA . LYS A 1 235 ? 25.772 15.081 40.838 1.00 17.30 233 LYS A CA 1
ATOM 1851 C C . LYS A 1 235 ? 25.823 14.536 39.428 1.00 16.63 233 LYS A C 1
ATOM 1852 O O . LYS A 1 235 ? 24.783 14.536 38.728 1.00 19.07 233 LYS A O 1
ATOM 1858 N N . LEU A 1 236 ? 27.002 14.117 38.958 1.00 15.82 234 LEU A N 1
ATOM 1859 C CA . LEU A 1 236 ? 27.116 13.555 37.591 1.00 16.22 234 LEU A CA 1
ATOM 1860 C C . LEU A 1 236 ? 26.200 12.329 37.439 1.00 16.87 234 LEU A C 1
ATOM 1861 O O . LEU A 1 236 ? 25.502 12.225 36.402 1.00 18.43 234 LEU A O 1
ATOM 1866 N N . LEU A 1 237 ? 26.192 11.440 38.419 1.00 16.02 235 LEU A N 1
ATOM 1867 C CA . LEU A 1 237 ? 25.269 10.267 38.419 1.00 18.82 235 LEU A CA 1
ATOM 1868 C C . LEU A 1 237 ? 23.821 10.741 38.427 1.00 20.25 235 LEU A C 1
ATOM 1869 O O . LEU A 1 237 ? 23.035 10.201 37.640 1.00 23.26 235 LEU A O 1
ATOM 1874 N N . GLN A 1 238 ? 23.486 11.661 39.329 1.00 17.97 236 GLN A N 1
ATOM 1875 C CA . GLN A 1 238 ? 22.100 12.124 39.476 1.00 19.44 236 GLN A CA 1
ATOM 1876 C C . GLN A 1 238 ? 21.611 12.625 38.126 1.00 19.23 236 GLN A C 1
ATOM 1877 O O . GLN A 1 238 ? 20.456 12.315 37.769 1.00 22.60 236 GLN A O 1
ATOM 1883 N N . ASP A 1 239 ? 22.395 13.376 37.395 1.00 18.14 237 ASP A N 1
ATOM 1884 C CA . ASP A 1 239 ? 21.938 14.056 36.167 1.00 16.91 237 ASP A CA 1
ATOM 1885 C C . ASP A 1 239 ? 21.989 13.134 34.944 1.00 18.05 237 ASP A C 1
ATOM 1886 O O . ASP A 1 239 ? 21.358 13.463 33.930 1.00 20.65 237 ASP A O 1
ATOM 1891 N N . LEU A 1 240 ? 22.741 12.033 34.983 1.00 17.88 238 LEU A N 1
ATOM 1892 C CA . LEU A 1 240 ? 22.780 11.152 33.801 1.00 15.56 238 LEU A CA 1
ATOM 1893 C C . LEU A 1 240 ? 21.422 10.469 33.609 1.00 14.64 238 LEU A C 1
ATOM 1894 O O . LEU A 1 240 ? 20.719 10.173 34.577 1.00 17.40 238 LEU A O 1
ATOM 1899 N N . PRO A 1 241 ? 21.118 10.054 32.372 1.00 16.30 239 PRO A N 1
ATOM 1900 C CA . PRO A 1 241 ? 20.030 9.104 32.165 1.00 17.18 239 PRO A CA 1
ATOM 1901 C C . PRO A 1 241 ? 20.275 7.856 33.011 1.00 15.73 239 PRO A C 1
ATOM 1902 O O . PRO A 1 241 ? 21.449 7.414 33.094 1.00 16.26 239 PRO A O 1
ATOM 1906 N N . ALA A 1 242 ? 19.227 7.224 33.534 1.00 14.66 240 ALA A N 1
ATOM 1907 C CA . ALA A 1 242 ? 19.398 6.069 34.428 1.00 14.86 240 ALA A CA 1
ATOM 1908 C C . ALA A 1 242 ? 20.285 5.004 33.752 1.00 14.29 240 ALA A C 1
ATOM 1909 O O . ALA A 1 242 ? 21.128 4.418 34.412 1.00 14.81 240 ALA A O 1
ATOM 1911 N N . HIS A 1 243 ? 20.057 4.722 32.493 1.00 15.17 241 HIS A N 1
ATOM 1912 C CA . HIS A 1 243 ? 20.721 3.603 31.774 1.00 17.83 241 HIS A CA 1
ATOM 1913 C C . HIS A 1 243 ? 22.227 3.859 31.629 1.00 17.02 241 HIS A C 1
ATOM 1914 O O . HIS A 1 243 ? 22.955 2.890 31.402 1.00 23.56 241 HIS A O 1
ATOM 1921 N N . LYS A 1 244 ? 22.677 5.099 31.751 1.00 14.15 242 LYS A N 1
ATOM 1922 C CA . LYS A 1 244 ? 24.123 5.414 31.624 1.00 15.12 242 LYS A CA 1
ATOM 1923 C C . LYS A 1 244 ? 24.800 5.407 32.983 1.00 15.80 242 LYS A C 1
ATOM 1924 O O . LYS A 1 244 ? 26.062 5.511 33.009 1.00 15.85 242 LYS A O 1
ATOM 1930 N N . ARG A 1 245 ? 24.081 5.261 34.081 1.00 13.34 243 ARG A N 1
ATOM 1931 C CA . ARG A 1 245 ? 24.680 5.301 35.423 1.00 12.87 243 ARG A CA 1
ATOM 1932 C C . ARG A 1 245 ? 25.569 4.071 35.646 1.00 13.43 243 ARG A C 1
ATOM 1933 O O . ARG A 1 245 ? 26.597 4.199 36.404 1.00 14.87 243 ARG A O 1
ATOM 1941 N N . HIS A 1 246 ? 25.257 2.935 35.026 1.00 13.29 244 HIS A N 1
ATOM 1942 C CA . HIS A 1 246 ? 26.105 1.728 35.211 1.00 12.77 244 HIS A CA 1
ATOM 1943 C C . HIS A 1 246 ? 27.517 1.969 34.649 1.00 14.12 244 HIS A C 1
ATOM 1944 O O . HIS A 1 246 ? 28.499 1.820 35.419 1.00 14.37 244 HIS A O 1
ATOM 1951 N N . VAL A 1 247 ? 27.635 2.301 33.390 1.00 13.39 245 VAL A N 1
ATOM 1952 C CA . VAL A 1 247 ? 28.975 2.497 32.780 1.00 14.34 245 VAL A CA 1
ATOM 1953 C C . VAL A 1 247 ? 29.698 3.628 33.540 1.00 15.71 245 VAL A C 1
ATOM 1954 O O . VAL A 1 247 ? 30.919 3.538 33.767 1.00 15.22 245 VAL A O 1
ATOM 1958 N N . PHE A 1 248 ? 29.024 4.686 33.927 1.00 13.75 246 PHE A N 1
ATOM 1959 C CA . PHE A 1 248 ? 29.696 5.785 34.641 1.00 13.82 246 PHE A CA 1
ATOM 1960 C C . PHE A 1 248 ? 30.195 5.269 35.990 1.00 13.36 246 PHE A C 1
ATOM 1961 O O . PHE A 1 248 ? 31.325 5.553 36.387 1.00 15.20 246 PHE A O 1
ATOM 1969 N N . SER A 1 249 ? 29.385 4.505 36.718 1.00 14.32 247 SER A N 1
ATOM 1970 C CA . SER A 1 249 ? 29.782 3.921 38.024 1.00 14.05 247 SER A CA 1
ATOM 1971 C C . SER A 1 249 ? 31.051 3.058 37.831 1.00 16.18 247 SER A C 1
ATOM 1972 O O . SER A 1 249 ? 31.984 3.163 38.657 1.00 16.96 247 SER A O 1
ATOM 1975 N N . LEU A 1 250 ? 31.069 2.236 36.789 1.00 15.17 248 LEU A N 1
ATOM 1976 C CA . LEU A 1 250 ? 32.230 1.367 36.517 1.00 14.89 248 LEU A CA 1
ATOM 1977 C C . LEU A 1 250 ? 33.470 2.224 36.215 1.00 15.79 248 LEU A C 1
ATOM 1978 O O . LEU A 1 250 ? 34.629 1.773 36.543 1.00 19.51 248 LEU A O 1
ATOM 1983 N N . SER A 1 251 ? 33.291 3.409 35.627 1.00 15.52 249 SER A N 1
ATOM 1984 C CA . SER A 1 251 ? 34.420 4.288 35.251 1.00 18.22 249 SER A CA 1
ATOM 1985 C C . SER A 1 251 ? 35.038 4.954 36.476 1.00 18.63 249 SER A C 1
ATOM 1986 O O . SER A 1 251 ? 36.154 5.464 36.316 1.00 26.29 249 SER A O 1
ATOM 1989 N N . LEU A 1 252 ? 34.363 4.990 37.625 1.00 21.48 250 LEU A N 1
ATOM 1990 C CA . LEU A 1 252 ? 34.867 5.684 38.839 1.00 24.93 250 LEU A CA 1
ATOM 1991 C C . LEU A 1 252 ? 36.120 4.942 39.378 1.00 23.68 250 LEU A C 1
ATOM 1992 O O . LEU A 1 252 ? 36.274 3.770 39.163 1.00 26.80 250 LEU A O 1
ATOM 1997 N N . GLN A 1 253 ? 36.984 5.629 40.091 1.00 37.59 251 GLN A N 1
ATOM 1998 C CA . GLN A 1 253 ? 38.023 4.999 40.993 1.00 47.01 251 GLN A CA 1
ATOM 1999 C C . GLN A 1 253 ? 37.333 4.120 42.097 1.00 42.07 251 GLN A C 1
ATOM 2000 O O . GLN A 1 253 ? 36.115 4.282 42.317 1.00 58.79 251 GLN A O 1
ATOM 2006 N N . SER A 1 254 ? 38.027 3.160 42.725 1.00 32.36 252 SER A N 1
ATOM 2007 C CA . SER A 1 254 ? 37.666 2.474 44.001 1.00 32.53 252 SER A CA 1
ATOM 2008 C C . SER A 1 254 ? 38.446 3.065 45.202 1.00 34.91 252 SER A C 1
ATOM 2009 O O . SER A 1 254 ? 38.797 2.307 46.127 1.00 34.81 252 SER A O 1
ATOM 2012 N N . LEU A 1 255 ? 38.588 4.386 45.266 1.00 30.27 253 LEU A N 1
ATOM 2013 C CA . LEU A 1 255 ? 39.391 5.182 46.235 1.00 24.38 253 LEU A CA 1
ATOM 2014 C C . LEU A 1 255 ? 38.608 5.786 47.407 1.00 19.08 253 LEU A C 1
ATOM 2015 O O . LEU A 1 255 ? 39.212 6.256 48.371 1.00 24.00 253 LEU A O 1
ATOM 2020 N N . THR A 1 256 ? 37.281 5.613 47.405 1.00 17.42 254 THR A N 1
ATOM 2021 C CA . THR A 1 256 ? 36.413 5.948 48.541 1.00 18.41 254 THR A CA 1
ATOM 2022 C C . THR A 1 256 ? 35.351 4.859 48.751 1.00 16.20 254 THR A C 1
ATOM 2023 O O . THR A 1 256 ? 34.962 4.179 47.783 1.00 18.68 254 THR A O 1
ATOM 2027 N N . GLU A 1 257 ? 34.851 4.763 49.965 1.00 17.72 255 GLU A N 1
ATOM 2028 C CA . GLU A 1 257 ? 33.717 3.865 50.265 1.00 17.25 255 GLU A CA 1
ATOM 2029 C C . GLU A 1 257 ? 32.518 4.242 49.372 1.00 15.90 255 GLU A C 1
ATOM 2030 O O . GLU A 1 257 ? 31.841 3.352 48.905 1.00 17.17 255 GLU A O 1
ATOM 2036 N N . ALA A 1 258 ? 32.231 5.527 49.164 1.00 17.49 256 ALA A N 1
ATOM 2037 C CA . ALA A 1 258 ? 31.079 5.966 48.325 1.00 16.63 256 ALA A CA 1
ATOM 2038 C C . ALA A 1 258 ? 31.195 5.430 46.906 1.00 17.00 256 ALA A C 1
ATOM 2039 O O . ALA A 1 258 ? 30.198 4.938 46.361 1.00 16.81 256 ALA A O 1
ATOM 2041 N N . THR A 1 259 ? 32.395 5.511 46.289 1.00 14.99 257 THR A N 1
ATOM 2042 C CA . THR A 1 259 ? 32.558 5.046 44.892 1.00 15.11 257 THR A CA 1
ATOM 2043 C C . THR A 1 259 ? 32.477 3.525 44.838 1.00 15.03 257 THR A C 1
ATOM 2044 O O . THR A 1 259 ? 31.875 3.018 43.882 1.00 15.02 257 THR A O 1
ATOM 2048 N N . ILE A 1 260 ? 33.084 2.832 45.798 1.00 14.37 258 ILE A N 1
ATOM 2049 C CA . ILE A 1 260 ? 32.975 1.354 45.845 1.00 14.01 258 ILE A CA 1
ATOM 2050 C C . ILE A 1 260 ? 31.485 0.965 45.941 1.00 13.68 258 ILE A C 1
ATOM 2051 O O . ILE A 1 260 ? 31.073 0.052 45.233 1.00 14.76 258 ILE A O 1
ATOM 2056 N N . ASN A 1 261 ? 30.748 1.667 46.798 1.00 13.97 259 ASN A N 1
ATOM 2057 C CA . ASN A 1 261 ? 29.314 1.357 46.977 1.00 14.29 259 ASN A CA 1
ATOM 2058 C C . ASN A 1 261 ? 28.490 1.724 45.738 1.00 12.77 259 ASN A C 1
ATOM 2059 O O . ASN A 1 261 ? 27.502 0.992 45.465 1.00 14.77 259 ASN A O 1
ATOM 2064 N N . TYR A 1 262 ? 28.825 2.773 44.995 1.00 14.38 260 TYR A N 1
ATOM 2065 C CA . TYR A 1 262 ? 28.127 3.038 43.715 1.00 14.13 260 TYR A CA 1
ATOM 2066 C C . TYR A 1 262 ? 28.335 1.847 42.771 1.00 12.61 260 TYR A C 1
ATOM 2067 O O . TYR A 1 262 ? 27.403 1.400 42.089 1.00 14.76 260 TYR A O 1
ATOM 2076 N N . LYS A 1 263 ? 29.559 1.286 42.706 1.00 13.56 261 LYS A N 1
ATOM 2077 C CA . LYS A 1 263 ? 29.842 0.138 41.805 1.00 13.80 261 LYS A CA 1
ATOM 2078 C C . LYS A 1 263 ? 29.063 -1.079 42.314 1.00 12.99 261 LYS A C 1
ATOM 2079 O O . LYS A 1 263 ? 28.441 -1.801 41.490 1.00 14.84 261 LYS A O 1
ATOM 2085 N N . ARG A 1 264 ? 29.112 -1.317 43.607 1.00 12.66 262 ARG A N 1
ATOM 2086 C CA . ARG A 1 264 ? 28.424 -2.475 44.231 1.00 12.15 262 ARG A CA 1
ATOM 2087 C C . ARG A 1 264 ? 26.922 -2.427 43.912 1.00 13.09 262 ARG A C 1
ATOM 2088 O O . ARG A 1 264 ? 26.317 -3.428 43.395 1.00 13.37 262 ARG A O 1
ATOM 2096 N N . ASP A 1 265 ? 26.368 -1.264 44.150 1.00 12.96 263 ASP A N 1
ATOM 2097 C CA . ASP A 1 265 ? 24.910 -1.106 43.944 1.00 13.77 263 ASP A CA 1
ATOM 2098 C C . ASP A 1 265 ? 24.546 -1.261 42.457 1.00 12.23 263 ASP A C 1
ATOM 2099 O O . ASP A 1 265 ? 23.489 -1.869 42.139 1.00 13.59 263 ASP A O 1
ATOM 2104 N N . SER A 1 266 ? 25.311 -0.680 41.535 1.00 13.51 264 SER A N 1
ATOM 2105 C CA . SER A 1 266 ? 25.028 -0.742 40.105 1.00 12.53 264 SER A CA 1
ATOM 2106 C C . SER A 1 266 ? 25.051 -2.212 39.641 1.00 13.50 264 SER A C 1
ATOM 2107 O O . SER A 1 266 ? 24.169 -2.685 38.922 1.00 13.65 264 SER A O 1
ATOM 2110 N N . LEU A 1 267 ? 26.106 -2.948 40.030 1.00 12.08 265 LEU A N 1
ATOM 2111 C CA . LEU A 1 267 ? 26.257 -4.343 39.645 1.00 12.39 265 LEU A CA 1
ATOM 2112 C C . LEU A 1 267 ? 25.154 -5.207 40.284 1.00 12.80 265 LEU A C 1
ATOM 2113 O O . LEU A 1 267 ? 24.699 -6.132 39.594 1.00 14.24 265 LEU A O 1
ATOM 2118 N N . LYS A 1 268 ? 24.784 -4.975 41.531 1.00 11.04 266 LYS A N 1
ATOM 2119 C CA . LYS A 1 268 ? 23.697 -5.775 42.177 1.00 12.15 266 LYS A CA 1
ATOM 2120 C C . LYS A 1 268 ? 22.395 -5.526 41.398 1.00 11.61 266 LYS A C 1
ATOM 2121 O O . LYS A 1 268 ? 21.649 -6.498 41.201 1.00 12.72 266 LYS A O 1
ATOM 2127 N N . GLN A 1 269 ? 22.127 -4.290 40.990 1.00 12.18 267 GLN A N 1
ATOM 2128 C CA . GLN A 1 269 ? 20.907 -4.036 40.192 1.00 12.18 267 GLN A CA 1
ATOM 2129 C C . GLN A 1 269 ? 20.954 -4.759 38.848 1.00 11.77 267 GLN A C 1
ATOM 2130 O O . GLN A 1 269 ? 19.956 -5.379 38.401 1.00 12.89 267 GLN A O 1
ATOM 2136 N N . LYS A 1 270 ? 22.105 -4.742 38.175 1.00 12.59 268 LYS A N 1
ATOM 2137 C CA . LYS A 1 270 ? 22.257 -5.392 36.868 1.00 13.09 268 LYS A CA 1
ATOM 2138 C C . LYS A 1 270 ? 22.007 -6.905 37.010 1.00 12.69 268 LYS A C 1
ATOM 2139 O O . LYS A 1 270 ? 21.295 -7.483 36.177 1.00 13.39 268 LYS A O 1
ATOM 2145 N N . VAL A 1 271 ? 22.610 -7.560 37.990 1.00 12.66 269 VAL A N 1
ATOM 2146 C CA . VAL A 1 271 ? 22.464 -9.030 38.099 1.00 12.74 269 VAL A CA 1
ATOM 2147 C C . VAL A 1 271 ? 21.000 -9.390 38.506 1.00 13.05 269 VAL A C 1
ATOM 2148 O O . VAL A 1 271 ? 20.502 -10.441 38.070 1.00 14.04 269 VAL A O 1
ATOM 2152 N N . PHE A 1 272 ? 20.314 -8.524 39.229 1.00 12.17 270 PHE A N 1
ATOM 2153 C CA . PHE A 1 272 ? 18.860 -8.704 39.479 1.00 12.29 270 PHE A CA 1
ATOM 2154 C C . PHE A 1 272 ? 18.065 -8.615 38.186 1.00 12.29 270 PHE A C 1
ATOM 2155 O O . PHE A 1 272 ? 17.159 -9.479 37.991 1.00 14.69 270 PHE A O 1
ATOM 2163 N N . LEU A 1 273 ? 18.315 -7.636 37.343 1.00 12.41 271 LEU A N 1
ATOM 2164 C CA . LEU A 1 273 ? 17.604 -7.570 36.049 1.00 13.62 271 LEU A CA 1
ATOM 2165 C C . LEU A 1 273 ? 17.860 -8.844 35.239 1.00 14.34 271 LEU A C 1
ATOM 2166 O O . LEU A 1 273 ? 16.941 -9.377 34.578 1.00 15.18 271 LEU A O 1
ATOM 2171 N N . GLU A 1 274 ? 19.118 -9.303 35.225 1.00 12.55 272 GLU A N 1
ATOM 2172 C CA . GLU A 1 274 ? 19.474 -10.562 34.508 1.00 14.77 272 GLU A CA 1
ATOM 2173 C C . GLU A 1 274 ? 18.660 -11.720 35.079 1.00 15.27 272 GLU A C 1
ATOM 2174 O O . GLU A 1 274 ? 18.224 -12.585 34.284 1.00 17.12 272 GLU A O 1
ATOM 2180 N N . ALA A 1 275 ? 18.469 -11.735 36.389 1.00 14.37 273 ALA A N 1
ATOM 2181 C CA . ALA A 1 275 ? 17.719 -12.790 37.093 1.00 14.58 273 ALA A CA 1
ATOM 2182 C C . ALA A 1 275 ? 16.240 -12.750 36.704 1.00 14.41 273 ALA A C 1
ATOM 2183 O O . ALA A 1 275 ? 15.679 -13.840 36.439 1.00 16.66 273 ALA A O 1
ATOM 2185 N N . MET A 1 276 ? 15.686 -11.555 36.574 1.00 14.03 274 MET A N 1
ATOM 2186 C CA A MET A 1 276 ? 14.288 -11.338 36.118 0.50 16.85 274 MET A CA 1
ATOM 2187 C CA B MET A 1 276 ? 14.271 -11.436 36.147 0.50 15.98 274 MET A CA 1
ATOM 2188 C C . MET A 1 276 ? 14.116 -11.855 34.688 1.00 17.97 274 MET A C 1
ATOM 2189 O O . MET A 1 276 ? 13.091 -12.480 34.391 1.00 22.09 274 MET A O 1
ATOM 2198 N N . LYS A 1 277 ? 15.070 -11.500 33.827 1.00 17.77 275 LYS A N 1
ATOM 2199 C CA . LYS A 1 277 ? 15.075 -11.878 32.389 1.00 21.29 275 LYS A CA 1
ATOM 2200 C C . LYS A 1 277 ? 15.047 -13.398 32.305 1.00 23.34 275 LYS A C 1
ATOM 2201 O O . LYS A 1 277 ? 14.220 -13.951 31.521 1.00 24.32 275 LYS A O 1
ATOM 2207 N N . ALA A 1 278 ? 15.841 -14.065 33.154 1.00 20.32 276 ALA A N 1
ATOM 2208 C CA . ALA A 1 278 ? 15.960 -15.546 33.122 1.00 22.51 276 ALA A CA 1
ATOM 2209 C C . ALA A 1 278 ? 14.667 -16.181 33.632 1.00 23.68 276 ALA A C 1
ATOM 2210 O O . ALA A 1 278 ? 14.286 -17.268 33.115 1.00 32.03 276 ALA A O 1
ATOM 2212 N N . GLY A 1 279 ? 14.023 -15.544 34.603 1.00 21.90 277 GLY A N 1
ATOM 2213 C CA . GLY A 1 279 ? 12.647 -15.885 35.017 1.00 25.66 277 GLY A CA 1
ATOM 2214 C C . GLY A 1 279 ? 12.575 -16.241 36.504 1.00 21.05 277 GLY A C 1
ATOM 2215 O O . GLY A 1 279 ? 13.436 -16.969 37.000 1.00 26.61 277 GLY A O 1
ATOM 2216 N N . ALA A 1 280 ? 11.514 -15.820 37.169 1.00 25.07 278 ALA A N 1
ATOM 2217 C CA . ALA A 1 280 ? 11.216 -16.167 38.567 1.00 26.12 278 ALA A CA 1
ATOM 2218 C C . ALA A 1 280 ? 10.933 -17.672 38.672 1.00 25.54 278 ALA A C 1
ATOM 2219 O O . ALA A 1 280 ? 10.471 -18.294 37.712 1.00 30.27 278 ALA A O 1
ATOM 2221 N N . LEU A 1 281 ? 11.275 -18.237 39.804 1.00 20.49 279 LEU A N 1
ATOM 2222 C CA . LEU A 1 281 ? 11.054 -19.655 40.132 1.00 21.89 279 LEU A CA 1
ATOM 2223 C C . LEU A 1 281 ? 10.140 -19.776 41.344 1.00 21.59 279 LEU A C 1
ATOM 2224 O O . LEU A 1 281 ? 10.163 -18.914 42.235 1.00 20.63 279 LEU A O 1
ATOM 2229 N N . ALA A 1 282 ? 9.339 -20.845 41.352 1.00 21.16 280 ALA A N 1
ATOM 2230 C CA . ALA A 1 282 ? 8.362 -21.090 42.425 1.00 21.05 280 ALA A CA 1
ATOM 2231 C C . ALA A 1 282 ? 8.970 -21.725 43.668 1.00 19.85 280 ALA A C 1
ATOM 2232 O O . ALA A 1 282 ? 8.402 -21.562 44.757 1.00 25.30 280 ALA A O 1
ATOM 2234 N N . THR A 1 283 ? 10.123 -22.386 43.529 1.00 21.59 281 THR A N 1
ATOM 2235 C CA . THR A 1 283 ? 10.789 -23.131 44.619 1.00 22.47 281 THR A CA 1
ATOM 2236 C C . THR A 1 283 ? 12.285 -22.778 44.650 1.00 22.04 281 THR A C 1
ATOM 2237 O O . THR A 1 283 ? 12.837 -22.344 43.636 1.00 24.26 281 THR A O 1
ATOM 2241 N N . ILE A 1 284 ? 12.872 -22.953 45.812 1.00 23.11 282 ILE A N 1
ATOM 2242 C CA . ILE A 1 284 ? 14.276 -22.612 46.084 1.00 25.59 282 ILE A CA 1
ATOM 2243 C C . ILE A 1 284 ? 15.077 -23.520 45.167 1.00 26.77 282 ILE A C 1
ATOM 2244 O O . ILE A 1 284 ? 14.806 -24.728 45.084 1.00 27.50 282 ILE A O 1
ATOM 2249 N N . PRO A 1 285 ? 16.103 -22.987 44.483 1.00 25.62 283 PRO A N 1
ATOM 2250 C CA . PRO A 1 285 ? 16.879 -23.816 43.571 1.00 32.64 283 PRO A CA 1
ATOM 2251 C C . PRO A 1 285 ? 17.720 -24.826 44.376 1.00 34.80 283 PRO A C 1
ATOM 2252 O O . PRO A 1 285 ? 18.107 -24.553 45.486 1.00 37.99 283 PRO A O 1
ATOM 2256 N N . LEU A 1 286 ? 17.944 -26.014 43.847 1.00 42.21 284 LEU A N 1
ATOM 2257 C CA . LEU A 1 286 ? 18.794 -27.023 44.551 1.00 47.25 284 LEU A CA 1
ATOM 2258 C C . LEU A 1 286 ? 20.291 -26.683 44.420 1.00 50.65 284 LEU A C 1
ATOM 2259 O O . LEU A 1 286 ? 20.673 -25.947 43.507 1.00 47.76 284 LEU A O 1
ATOM 2264 N N . GLY A 1 287 ? 21.099 -27.216 45.333 1.00 47.31 285 GLY A N 1
ATOM 2265 C CA . GLY A 1 287 ? 22.545 -26.981 45.419 1.00 44.12 285 GLY A CA 1
ATOM 2266 C C . GLY A 1 287 ? 23.350 -28.140 44.850 1.00 39.20 285 GLY A C 1
ATOM 2267 O O . GLY A 1 287 ? 24.617 -28.095 44.965 1.00 48.64 285 GLY A O 1
ATOM 2268 N N . GLY A 1 288 ? 22.694 -29.145 44.246 1.00 37.03 286 GLY A N 1
ATOM 2269 C CA . GLY A 1 288 ? 23.374 -30.372 43.799 1.00 49.35 286 GLY A CA 1
ATOM 2270 C C . GLY A 1 288 ? 24.567 -30.090 42.901 1.00 50.87 286 GLY A C 1
ATOM 2271 O O . GLY A 1 288 ? 25.552 -30.887 42.926 1.00 63.53 286 GLY A O 1
ATOM 2272 N N . MET A 1 289 ? 24.502 -29.024 42.104 1.00 42.70 287 MET A N 1
ATOM 2273 C CA . MET A 1 289 ? 25.510 -28.795 41.033 1.00 45.85 287 MET A CA 1
ATOM 2274 C C . MET A 1 289 ? 26.303 -27.504 41.295 1.00 32.55 287 MET A C 1
ATOM 2275 O O . MET A 1 289 ? 26.771 -26.903 40.305 1.00 30.06 287 MET A O 1
ATOM 2280 N N . ILE A 1 290 ? 26.481 -27.104 42.559 1.00 32.55 288 ILE A N 1
ATOM 2281 C CA . ILE A 1 290 ? 26.997 -25.751 42.923 1.00 25.71 288 ILE A CA 1
ATOM 2282 C C . ILE A 1 290 ? 28.404 -25.585 42.303 1.00 21.97 288 ILE A C 1
ATOM 2283 O O . ILE A 1 290 ? 28.691 -24.502 41.734 1.00 22.65 288 ILE A O 1
ATOM 2288 N N . SER A 1 291 ? 29.273 -26.597 42.346 1.00 28.92 289 SER A N 1
ATOM 2289 C CA . SER A 1 291 ? 30.642 -26.478 41.764 1.00 28.41 289 SER A CA 1
ATOM 2290 C C . SER A 1 291 ? 30.559 -26.198 40.267 1.00 23.15 289 SER A C 1
ATOM 2291 O O . SER A 1 291 ? 31.371 -25.406 39.801 1.00 24.32 289 SER A O 1
ATOM 2294 N N . ASP A 1 292 ? 29.598 -26.792 39.544 1.00 26.52 290 ASP A N 1
ATOM 2295 C CA . ASP A 1 292 ? 29.452 -26.571 38.078 1.00 26.95 290 ASP A CA 1
ATOM 2296 C C . ASP A 1 292 ? 28.968 -25.120 37.843 1.00 22.90 290 ASP A C 1
ATOM 2297 O O . ASP A 1 292 ? 29.421 -24.458 36.919 1.00 24.02 290 ASP A O 1
ATOM 2302 N N . ILE A 1 293 ? 28.048 -24.647 38.673 1.00 20.36 291 ILE A N 1
ATOM 2303 C CA . ILE A 1 293 ? 27.527 -23.254 38.559 1.00 19.95 291 ILE A CA 1
ATOM 2304 C C . ILE A 1 293 ? 28.655 -22.259 38.880 1.00 19.84 291 ILE A C 1
ATOM 2305 O O . ILE A 1 293 ? 28.827 -21.301 38.102 1.00 19.34 291 ILE A O 1
ATOM 2310 N N . LEU A 1 294 ? 29.440 -22.520 39.927 1.00 20.68 292 LEU A N 1
ATOM 2311 C CA . LEU A 1 294 ? 30.625 -21.693 40.243 1.00 20.45 292 LEU A CA 1
ATOM 2312 C C . LEU A 1 294 ? 31.597 -21.724 39.068 1.00 20.17 292 LEU A C 1
ATOM 2313 O O . LEU A 1 294 ? 32.135 -20.642 38.732 1.00 19.95 292 LEU A O 1
ATOM 2318 N N . GLU A 1 295 ? 31.806 -22.874 38.428 1.00 20.89 293 GLU A N 1
ATOM 2319 C CA . GLU A 1 295 ? 32.778 -22.931 37.307 1.00 23.88 293 GLU A CA 1
ATOM 2320 C C . GLU A 1 295 ? 32.263 -22.072 36.149 1.00 21.09 293 GLU A C 1
ATOM 2321 O O . GLU A 1 295 ? 33.037 -21.335 35.537 1.00 21.94 293 GLU A O 1
ATOM 2327 N N . ASN A 1 296 ? 30.961 -22.109 35.884 1.00 20.39 294 ASN A N 1
ATOM 2328 C CA . ASN A 1 296 ? 30.369 -21.305 34.782 1.00 21.66 294 ASN A CA 1
ATOM 2329 C C . ASN A 1 296 ? 30.507 -19.794 35.079 1.00 19.89 294 ASN A C 1
ATOM 2330 O O . ASN A 1 296 ? 30.589 -19.011 34.135 1.00 23.87 294 ASN A O 1
ATOM 2335 N N . LEU A 1 297 ? 30.561 -19.396 36.343 1.00 18.17 295 LEU A N 1
ATOM 2336 C CA . LEU A 1 297 ? 30.689 -17.987 36.766 1.00 17.47 295 LEU A CA 1
ATOM 2337 C C . LEU A 1 297 ? 32.160 -17.549 36.898 1.00 17.25 295 LEU A C 1
ATOM 2338 O O . LEU A 1 297 ? 32.375 -16.390 37.278 1.00 17.88 295 LEU A O 1
ATOM 2343 N N . ASP A 1 298 ? 33.146 -18.417 36.613 1.00 18.50 296 ASP A N 1
ATOM 2344 C CA . ASP A 1 298 ? 34.580 -18.068 36.839 1.00 19.64 296 ASP A CA 1
ATOM 2345 C C . ASP A 1 298 ? 34.963 -16.753 36.142 1.00 17.27 296 ASP A C 1
ATOM 2346 O O . ASP A 1 298 ? 35.535 -15.874 36.808 1.00 19.80 296 ASP A O 1
ATOM 2351 N N . GLU A 1 299 ? 34.607 -16.586 34.862 1.00 18.16 297 GLU A N 1
ATOM 2352 C CA . GLU A 1 299 ? 34.972 -15.379 34.071 1.00 19.30 297 GLU A CA 1
ATOM 2353 C C . GLU A 1 299 ? 34.308 -14.159 34.730 1.00 17.47 297 GLU A C 1
ATOM 2354 O O . GLU A 1 299 ? 34.936 -13.051 34.829 1.00 18.98 297 GLU A O 1
ATOM 2360 N N . THR A 1 300 ? 33.065 -14.325 35.173 1.00 16.96 298 THR A N 1
ATOM 2361 C CA . THR A 1 300 ? 32.291 -13.244 35.807 1.00 15.19 298 THR A CA 1
ATOM 2362 C C . THR A 1 300 ? 32.949 -12.831 37.116 1.00 15.49 298 THR A C 1
ATOM 2363 O O . THR A 1 300 ? 33.094 -11.623 37.387 1.00 16.50 298 THR A O 1
ATOM 2367 N N . PHE A 1 301 ? 33.337 -13.790 37.942 1.00 16.28 299 PHE A N 1
ATOM 2368 C CA . PHE A 1 301 ? 33.944 -13.450 39.236 1.00 15.41 299 PHE A CA 1
ATOM 2369 C C . PHE A 1 301 ? 35.289 -12.731 38.972 1.00 16.23 299 PHE A C 1
ATOM 2370 O O . PHE A 1 301 ? 35.627 -11.792 39.729 1.00 16.06 299 PHE A O 1
ATOM 2378 N N . ASN A 1 302 ? 36.034 -13.136 37.939 1.00 16.69 300 ASN A N 1
ATOM 2379 C CA . ASN A 1 302 ? 37.317 -12.436 37.612 1.00 16.46 300 ASN A CA 1
ATOM 2380 C C . ASN A 1 302 ? 37.040 -11.007 37.134 1.00 16.60 300 ASN A C 1
ATOM 2381 O O . ASN A 1 302 ? 37.799 -10.057 37.520 1.00 18.04 300 ASN A O 1
ATOM 2386 N N . LEU A 1 303 ? 35.958 -10.814 36.395 1.00 16.32 301 LEU A N 1
ATOM 2387 C CA . LEU A 1 303 ? 35.554 -9.439 35.979 1.00 16.84 301 LEU A CA 1
ATOM 2388 C C . LEU A 1 303 ? 35.248 -8.626 37.239 1.00 16.31 301 LEU A C 1
ATOM 2389 O O . LEU A 1 303 ? 35.663 -7.451 37.341 1.00 16.18 301 LEU A O 1
ATOM 2394 N N . TYR A 1 304 ? 34.467 -9.182 38.160 1.00 16.63 302 TYR A N 1
ATOM 2395 C CA . TYR A 1 304 ? 34.111 -8.448 39.392 1.00 15.94 302 TYR A CA 1
ATOM 2396 C C . TYR A 1 304 ? 35.387 -8.108 40.170 1.00 16.48 302 TYR A C 1
ATOM 2397 O O . TYR A 1 304 ? 35.487 -7.004 40.688 1.00 16.48 302 TYR A O 1
ATOM 2406 N N . ARG A 1 305 ? 36.344 -9.047 40.266 1.00 14.82 303 ARG A N 1
ATOM 2407 C CA . ARG A 1 305 ? 37.624 -8.720 40.946 1.0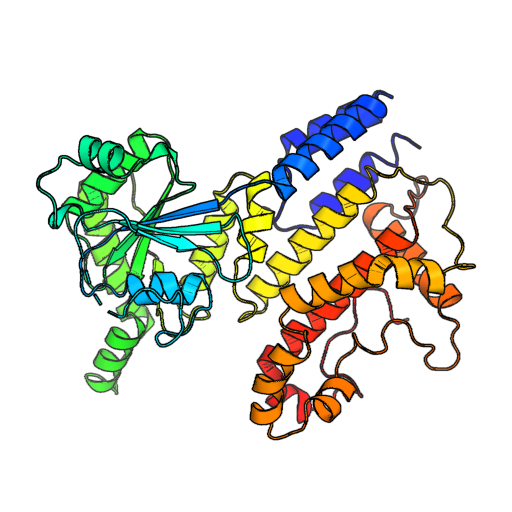0 17.30 303 ARG A CA 1
ATOM 2408 C C . ARG A 1 305 ? 38.254 -7.499 40.272 1.00 16.31 303 ARG A C 1
ATOM 2409 O O . ARG A 1 305 ? 38.727 -6.592 41.010 1.00 18.45 303 ARG A O 1
ATOM 2417 N N . SER A 1 306 ? 38.312 -7.478 38.956 1.00 16.84 304 SER A N 1
ATOM 2418 C CA . SER A 1 306 ? 38.913 -6.357 38.188 1.00 19.50 304 SER A CA 1
ATOM 2419 C C . SER A 1 306 ? 38.199 -5.042 38.537 1.00 16.17 304 SER A C 1
ATOM 2420 O O . SER A 1 306 ? 38.843 -4.028 38.825 1.00 19.58 304 SER A O 1
ATOM 2423 N N . TYR A 1 307 ? 36.875 -5.061 38.585 1.00 18.19 305 TYR A N 1
ATOM 2424 C CA . TYR A 1 307 ? 36.130 -3.811 38.882 1.00 17.93 305 TYR A CA 1
ATOM 2425 C C . TYR A 1 307 ? 36.468 -3.234 40.255 1.00 16.41 305 TYR A C 1
ATOM 2426 O O . TYR A 1 307 ? 36.473 -1.967 40.408 1.00 23.03 305 TYR A O 1
ATOM 2435 N N . PHE A 1 308 ? 36.743 -4.085 41.253 1.00 16.29 306 PHE A N 1
ATOM 2436 C CA . PHE A 1 308 ? 36.968 -3.652 42.646 1.00 15.72 306 PHE A CA 1
ATOM 2437 C C . PHE A 1 308 ? 38.472 -3.550 42.990 1.00 18.20 306 PHE A C 1
ATOM 2438 O O . PHE A 1 308 ? 38.788 -3.339 44.165 1.00 19.39 306 PHE A O 1
ATOM 2446 N N . GLY A 1 309 ? 39.372 -3.788 42.026 1.00 18.22 307 GLY A N 1
ATOM 2447 C CA . GLY A 1 309 ? 40.822 -3.693 42.287 1.00 19.12 307 GLY A CA 1
ATOM 2448 C C . GLY A 1 309 ? 41.342 -4.872 43.114 1.00 19.94 307 GLY A C 1
ATOM 2449 O O . GLY A 1 309 ? 42.307 -4.708 43.896 1.00 23.08 307 GLY A O 1
ATOM 2450 N N . LEU A 1 310 ? 40.746 -6.036 42.944 1.00 16.87 308 LEU A N 1
ATOM 2451 C CA . LEU A 1 310 ? 41.076 -7.264 43.726 1.00 17.23 308 LEU A CA 1
ATOM 2452 C C . LEU A 1 310 ? 41.748 -8.296 42.841 1.00 19.12 308 LEU A C 1
ATOM 2453 O O . LEU A 1 310 ? 41.936 -9.382 43.320 1.00 22.60 308 LEU A O 1
ATOM 2458 N N . ASP A 1 311 ? 42.029 -7.994 41.589 1.00 19.82 309 ASP A N 1
ATOM 2459 C CA . ASP A 1 311 ? 42.849 -8.898 40.728 1.00 22.25 309 ASP A CA 1
ATOM 2460 C C . ASP A 1 311 ? 44.264 -8.953 41.345 1.00 26.19 309 ASP A C 1
ATOM 2461 O O . ASP A 1 311 ? 44.686 -8.045 42.058 1.00 23.89 309 ASP A O 1
ATOM 2466 N N . ASP A 1 312 ? 44.955 -10.042 41.137 1.00 29.14 310 ASP A N 1
ATOM 2467 C CA . ASP A 1 312 ? 46.308 -10.225 41.744 1.00 31.61 310 ASP A CA 1
ATOM 2468 C C . ASP A 1 312 ? 47.240 -9.051 41.442 1.00 33.15 310 ASP A C 1
ATOM 2469 O O . ASP A 1 312 ? 47.893 -8.530 42.395 1.00 33.74 310 ASP A O 1
ATOM 2474 N N . ALA A 1 313 ? 47.246 -8.553 40.211 1.00 33.36 311 ALA A N 1
ATOM 2475 C CA . ALA A 1 313 ? 48.186 -7.449 39.880 1.00 31.39 311 ALA A CA 1
ATOM 2476 C C . ALA A 1 313 ? 47.915 -6.244 40.788 1.00 36.93 311 ALA A C 1
ATOM 2477 O O . ALA A 1 313 ? 48.911 -5.670 41.320 1.00 42.54 311 ALA A O 1
ATOM 2479 N N . SER A 1 314 ? 46.632 -5.905 41.024 1.00 34.49 312 SER A N 1
ATOM 2480 C CA . SER A 1 314 ? 46.258 -4.678 41.784 1.00 32.73 312 SER A CA 1
ATOM 2481 C C . SER A 1 314 ? 46.584 -4.839 43.269 1.00 41.10 312 SER A C 1
ATOM 2482 O O . SER A 1 314 ? 46.732 -3.790 43.917 1.00 46.93 312 SER A O 1
ATOM 2485 N N . LEU A 1 315 ? 46.546 -6.076 43.801 1.00 36.40 313 LEU A N 1
ATOM 2486 C CA . LEU A 1 315 ? 46.812 -6.390 45.229 1.00 39.27 313 LEU A CA 1
ATOM 2487 C C . LEU A 1 315 ? 48.305 -6.186 45.555 1.00 56.13 313 LEU A C 1
ATOM 2488 O O . LEU A 1 315 ? 48.619 -5.949 46.729 1.00 45.27 313 LEU A O 1
ATOM 2493 N N . GLU A 1 316 ? 49.163 -6.163 44.545 1.00 52.48 314 GLU A N 1
ATOM 2494 C CA . GLU A 1 316 ? 50.651 -6.114 44.765 1.00 57.02 314 GLU A CA 1
ATOM 2495 C C . GLU A 1 316 ? 51.026 -4.765 45.403 1.00 57.55 314 GLU A C 1
ATOM 2496 O O . GLU A 1 316 ? 51.716 -4.734 46.466 1.00 49.19 314 GLU A O 1
ATOM 2502 N N . ASN A 1 317 ? 50.514 -3.687 44.815 1.00 56.99 315 ASN A N 1
ATOM 2503 C CA . ASN A 1 317 ? 50.727 -2.281 45.265 1.00 66.22 315 ASN A CA 1
ATOM 2504 C C . ASN A 1 317 ? 50.366 -2.114 46.752 1.00 59.77 315 ASN A C 1
ATOM 2505 O O . ASN A 1 317 ? 51.161 -1.509 47.501 1.00 61.33 315 ASN A O 1
ATOM 2510 N N . ILE A 1 318 ? 49.191 -2.590 47.176 1.00 52.34 316 ILE A N 1
ATOM 2511 C CA . ILE A 1 318 ? 48.702 -2.386 48.578 1.00 44.30 316 ILE A CA 1
ATOM 2512 C C . ILE A 1 318 ? 49.542 -3.258 49.534 1.00 53.90 316 ILE A C 1
ATOM 2513 O O . ILE A 1 318 ? 49.821 -2.792 50.685 1.00 49.89 316 ILE A O 1
ATOM 2518 N N . ALA A 1 319 ? 49.928 -4.466 49.093 1.00 43.95 317 ALA A N 1
ATOM 2519 C CA . ALA A 1 319 ? 50.671 -5.445 49.914 1.00 44.00 317 ALA A CA 1
ATOM 2520 C C . ALA A 1 319 ? 52.081 -4.906 50.247 1.00 54.17 317 ALA A C 1
ATOM 2521 O O . ALA A 1 319 ? 52.450 -4.870 51.450 1.00 65.69 317 ALA A O 1
ATOM 2523 N N . GLN A 1 320 ? 52.845 -4.456 49.253 1.00 45.56 318 GLN A N 1
ATOM 2524 C CA . GLN A 1 320 ? 54.186 -3.867 49.467 1.00 56.96 318 GLN A CA 1
ATOM 2525 C C . GLN A 1 320 ? 54.037 -2.663 50.403 1.00 89.16 318 GLN A C 1
ATOM 2526 O O . GLN A 1 320 ? 54.937 -2.435 51.227 1.00 95.65 318 GLN A O 1
ATOM 2532 N N . ASP A 1 321 ? 52.941 -1.915 50.247 1.00 62.22 319 ASP A N 1
ATOM 2533 C CA . ASP A 1 321 ? 52.539 -0.728 51.052 1.00 66.44 319 ASP A CA 1
ATOM 2534 C C . ASP A 1 321 ? 52.488 -1.112 52.537 1.00 70.07 319 ASP A C 1
ATOM 2535 O O . ASP A 1 321 ? 53.020 -0.352 53.367 1.00 60.41 319 ASP A O 1
ATOM 2540 N N . LEU A 1 322 ? 51.873 -2.253 52.858 1.00 63.06 320 LEU A N 1
ATOM 2541 C CA . LEU A 1 322 ? 51.850 -2.843 54.226 1.00 59.65 320 LEU A CA 1
ATOM 2542 C C . LEU A 1 322 ? 53.149 -3.625 54.482 1.00 74.56 320 LEU A C 1
ATOM 2543 O O . LEU A 1 322 ? 53.290 -4.221 55.577 1.00 70.63 320 LEU A O 1
ATOM 2548 N N . ASN A 1 323 ? 54.065 -3.632 53.511 1.00 61.03 321 ASN A N 1
ATOM 2549 C CA . ASN A 1 323 ? 55.327 -4.419 53.554 1.00 66.98 321 ASN A CA 1
ATOM 2550 C C . ASN A 1 323 ? 55.033 -5.898 53.862 1.00 62.53 321 ASN A C 1
ATOM 2551 O O . ASN A 1 323 ? 55.714 -6.484 54.725 1.00 64.15 321 ASN A O 1
ATOM 2556 N N . MET A 1 324 ? 54.063 -6.489 53.162 1.00 54.42 322 MET A N 1
ATOM 2557 C CA . MET A 1 324 ? 53.811 -7.951 53.202 1.00 50.30 322 MET A CA 1
ATOM 2558 C C . MET A 1 324 ? 53.550 -8.459 51.769 1.00 52.41 322 MET A C 1
ATOM 2559 O O . MET A 1 324 ? 53.362 -7.643 50.797 1.00 44.55 322 MET A O 1
ATOM 2564 N N . SER A 1 325 ? 53.618 -9.774 51.600 1.00 41.46 323 SER A N 1
ATOM 2565 C CA . SER A 1 325 ? 53.380 -10.440 50.300 1.00 44.90 323 SER A CA 1
ATOM 2566 C C . SER A 1 325 ? 51.878 -10.353 49.979 1.00 45.27 323 SER A C 1
ATOM 2567 O O . SER A 1 325 ? 51.053 -10.221 50.920 1.00 41.02 323 SER A O 1
ATOM 2570 N N . VAL A 1 326 ? 51.518 -10.349 48.697 1.00 41.10 324 VAL A N 1
ATOM 2571 C CA . VAL A 1 326 ? 50.091 -10.468 48.271 1.00 29.12 324 VAL A CA 1
ATOM 2572 C C . VAL A 1 326 ? 49.413 -11.668 48.963 1.00 31.92 324 VAL A C 1
ATOM 2573 O O . VAL A 1 326 ? 48.248 -11.566 49.431 1.00 34.27 324 VAL A O 1
ATOM 2577 N N . ASP A 1 327 ? 50.063 -12.811 48.940 1.00 33.13 325 ASP A N 1
ATOM 2578 C CA . ASP A 1 327 ? 49.551 -14.043 49.601 1.00 37.24 325 ASP A CA 1
ATOM 2579 C C . ASP A 1 327 ? 49.223 -13.779 51.080 1.00 33.47 325 ASP A C 1
ATOM 2580 O O . ASP A 1 327 ? 48.130 -14.170 51.528 1.00 45.76 325 ASP A O 1
ATOM 2585 N N . ASP A 1 328 ? 50.089 -13.107 51.828 1.00 42.40 326 ASP A N 1
ATOM 2586 C CA . ASP A 1 328 ? 49.831 -12.871 53.278 1.00 43.88 326 ASP A CA 1
ATOM 2587 C C . ASP A 1 328 ? 48.627 -11.929 53.444 1.00 43.79 326 ASP A C 1
ATOM 2588 O O . ASP A 1 328 ? 47.843 -12.094 54.427 1.00 41.42 326 ASP A O 1
ATOM 2593 N N . PHE A 1 329 ? 48.480 -10.959 52.543 1.00 36.57 327 PHE A N 1
ATOM 2594 C CA . PHE A 1 329 ? 47.386 -9.959 52.606 1.00 33.93 327 PHE A CA 1
ATOM 2595 C C . PHE A 1 329 ? 46.072 -10.712 52.377 1.00 28.83 327 PHE A C 1
ATOM 2596 O O . PHE A 1 329 ? 45.078 -10.480 53.116 1.00 29.57 327 PHE A O 1
ATOM 2604 N N . LYS A 1 330 ? 46.091 -11.616 51.401 1.00 32.38 328 LYS A N 1
ATOM 2605 C CA . LYS A 1 330 ? 44.884 -12.344 50.928 1.00 28.37 328 LYS A CA 1
ATOM 2606 C C . LYS A 1 330 ? 44.308 -13.245 52.023 1.00 31.99 328 LYS A C 1
ATOM 2607 O O . LYS A 1 330 ? 43.081 -13.476 51.958 1.00 28.39 328 LYS A O 1
ATOM 2613 N N . VAL A 1 331 ? 45.114 -13.730 52.983 1.00 31.28 329 VAL A N 1
ATOM 2614 C CA . VAL A 1 331 ? 44.614 -14.533 54.136 1.00 30.87 329 VAL A CA 1
ATOM 2615 C C . VAL A 1 331 ? 43.488 -13.747 54.855 1.00 26.72 329 VAL A C 1
ATOM 2616 O O . VAL A 1 331 ? 42.516 -14.369 55.403 1.00 31.63 329 VAL A O 1
ATOM 2620 N N . HIS A 1 332 ? 43.600 -12.419 54.869 1.00 25.10 330 HIS A N 1
ATOM 2621 C CA . HIS A 1 332 ? 42.758 -11.506 55.677 1.00 25.56 330 HIS A CA 1
ATOM 2622 C C . HIS A 1 332 ? 41.601 -10.935 54.849 1.00 20.90 330 HIS A C 1
ATOM 2623 O O . HIS A 1 332 ? 40.878 -10.148 55.427 1.00 20.63 330 HIS A O 1
ATOM 2630 N N . LEU A 1 333 ? 41.366 -11.447 53.634 1.00 20.55 331 LEU A N 1
ATOM 2631 C CA . LEU A 1 333 ? 40.281 -11.017 52.735 1.00 18.25 331 LEU A CA 1
ATOM 2632 C C . LEU A 1 333 ? 39.271 -12.163 52.630 1.00 18.42 331 LEU A C 1
ATOM 2633 O O . LEU A 1 333 ? 39.667 -13.331 52.712 1.00 21.09 331 LEU A O 1
ATOM 2638 N N . ARG A 1 334 ? 37.981 -11.830 52.460 1.00 19.41 332 ARG A N 1
ATOM 2639 C CA . ARG A 1 334 ? 36.929 -12.835 52.447 1.00 17.27 332 ARG A CA 1
ATOM 2640 C C . ARG A 1 334 ? 36.735 -13.477 51.081 1.00 18.39 332 ARG A C 1
ATOM 2641 O O . ARG A 1 334 ? 36.291 -14.668 51.041 1.00 18.95 332 ARG A O 1
ATOM 2649 N N . PHE A 1 335 ? 37.034 -12.801 49.992 1.00 17.22 333 PHE A N 1
ATOM 2650 C CA . PHE A 1 335 ? 36.613 -13.333 48.671 1.00 17.85 333 PHE A CA 1
ATOM 2651 C C . PHE A 1 335 ? 37.330 -14.639 48.342 1.00 18.81 333 PHE A C 1
ATOM 2652 O O . PHE A 1 335 ? 36.702 -15.513 47.759 1.00 20.03 333 PHE A O 1
ATOM 2660 N N . PRO A 1 336 ? 38.620 -14.871 48.675 1.00 20.43 334 PRO A N 1
ATOM 2661 C CA . PRO A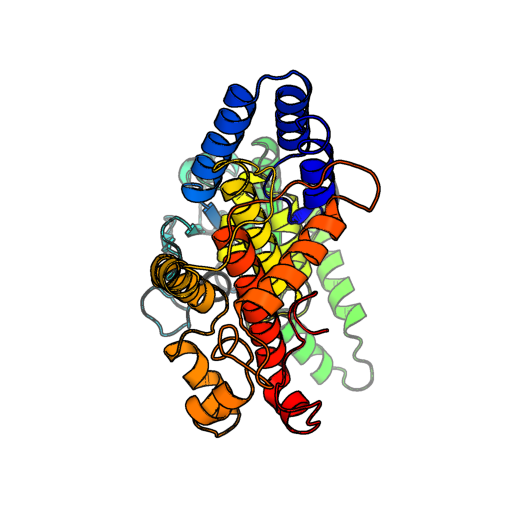 1 336 ? 39.260 -16.116 48.245 1.00 23.29 334 PRO A CA 1
ATOM 2662 C C . PRO A 1 336 ? 38.548 -17.394 48.711 1.00 21.55 334 PRO A C 1
ATOM 2663 O O . PRO A 1 336 ? 38.462 -18.379 47.949 1.00 29.98 334 PRO A O 1
ATOM 2667 N N . HIS A 1 337 ? 38.093 -17.409 49.947 1.00 23.23 335 HIS A N 1
ATOM 2668 C CA . HIS A 1 337 ? 37.546 -18.662 50.544 1.00 23.93 335 HIS A CA 1
ATOM 2669 C C . HIS A 1 337 ? 36.031 -18.524 50.747 1.00 22.09 335 HIS A C 1
ATOM 2670 O O . HIS A 1 337 ? 35.439 -19.283 51.550 1.00 22.79 335 HIS A O 1
ATOM 2677 N N . LEU A 1 338 ? 35.409 -17.623 50.003 1.00 21.33 336 LEU A N 1
ATOM 2678 C CA . LEU A 1 338 ? 33.958 -17.367 50.162 1.00 21.19 336 LEU A CA 1
ATOM 2679 C C . LEU A 1 338 ? 33.164 -18.658 49.956 1.00 21.05 336 LEU A C 1
ATOM 2680 O O . LEU A 1 338 ? 32.259 -18.915 50.754 1.00 24.89 336 LEU A O 1
ATOM 2685 N N . PHE A 1 339 ? 33.518 -19.453 48.944 1.00 22.03 337 PHE A N 1
ATOM 2686 C CA . PHE A 1 339 ? 32.800 -20.683 48.551 1.00 24.08 337 PHE A CA 1
ATOM 2687 C C . PHE A 1 339 ? 33.524 -21.923 49.061 1.00 32.26 337 PHE A C 1
ATOM 2688 O O . PHE A 1 339 ? 33.573 -22.957 48.417 1.00 49.14 337 PHE A O 1
ATOM 2696 N N . ALA A 1 340 ? 34.188 -21.782 50.177 1.00 26.61 338 ALA A N 1
ATOM 2697 C CA . ALA A 1 340 ? 34.853 -22.932 50.812 1.00 26.55 338 ALA A CA 1
ATOM 2698 C C . ALA A 1 340 ? 34.098 -23.322 52.063 1.00 42.74 338 ALA A C 1
ATOM 2699 O O . ALA A 1 340 ? 33.519 -22.494 52.703 1.00 56.86 338 ALA A O 1
ATOM 2701 N N . GLU A 1 341 ? 34.059 -24.608 52.348 1.00 33.53 339 GLU A N 1
ATOM 2702 C CA . GLU A 1 341 ? 33.536 -25.082 53.641 1.00 35.11 339 GLU A CA 1
ATOM 2703 C C . GLU A 1 341 ? 34.352 -24.482 54.802 1.00 47.54 339 GLU A C 1
ATOM 2704 O O . GLU A 1 341 ? 35.599 -24.556 54.779 1.00 63.58 339 GLU A O 1
ATOM 2710 N N . HIS A 1 342 ? 33.644 -23.851 55.746 1.00 44.24 340 HIS A N 1
ATOM 2711 C CA . HIS A 1 342 ? 34.156 -23.333 57.043 1.00 48.57 340 HIS A CA 1
ATOM 2712 C C . HIS A 1 342 ? 33.369 -24.024 58.169 1.00 57.11 340 HIS A C 1
ATOM 2713 O O . HIS A 1 342 ? 32.162 -24.276 57.965 1.00 65.34 340 HIS A O 1
ATOM 2720 N N . ASN A 1 343 ? 34.038 -24.390 59.274 1.00 75.07 341 ASN A N 1
ATOM 2721 C CA . ASN A 1 343 ? 33.410 -24.968 60.497 1.00 85.37 341 ASN A CA 1
ATOM 2722 C C . ASN A 1 343 ? 32.542 -26.185 60.141 1.00 87.39 341 ASN A C 1
ATOM 2723 O O . ASN A 1 343 ? 31.520 -26.410 60.837 1.00 99.88 341 ASN A O 1
ATOM 2728 N N . ASP A 1 344 ? 32.951 -26.955 59.124 1.00 79.05 342 ASP A N 1
ATOM 2729 C CA . ASP A 1 344 ? 32.202 -28.121 58.576 1.00 89.82 342 ASP A CA 1
ATOM 2730 C C . ASP A 1 344 ? 30.708 -27.817 58.377 1.00 79.07 342 ASP A C 1
ATOM 2731 O O . ASP A 1 344 ? 29.908 -28.760 58.513 1.00 68.76 342 ASP A O 1
ATOM 2736 N N . GLU A 1 345 ? 30.327 -26.580 58.038 1.00 64.86 343 GLU A N 1
ATOM 2737 C CA . GLU A 1 345 ? 28.962 -26.279 57.519 1.00 67.80 343 GLU A CA 1
ATOM 2738 C C . GLU A 1 345 ? 29.001 -26.473 55.999 1.00 54.41 343 GLU A C 1
ATOM 2739 O O . GLU A 1 345 ? 29.939 -25.933 55.375 1.00 60.94 343 GLU A O 1
ATOM 2745 N N . SER A 1 346 ? 28.052 -27.220 55.425 1.00 44.88 344 SER A N 1
ATOM 2746 C CA . SER A 1 346 ? 28.049 -27.543 53.976 1.00 53.30 344 SER A CA 1
ATOM 2747 C C . SER A 1 346 ? 27.753 -26.246 53.199 1.00 44.47 344 SER A C 1
ATOM 2748 O O . SER A 1 346 ? 26.989 -25.425 53.709 1.00 38.39 344 SER A O 1
ATOM 2751 N N . LEU A 1 347 ? 28.403 -26.040 52.048 1.00 39.41 345 LEU A N 1
ATOM 2752 C CA . LEU A 1 347 ? 28.146 -24.864 51.186 1.00 30.98 345 LEU A CA 1
ATOM 2753 C C . LEU A 1 347 ? 26.655 -24.826 50.795 1.00 35.67 345 LEU A C 1
ATOM 2754 O O . LEU A 1 347 ? 26.063 -23.760 50.875 1.00 29.81 345 LEU A O 1
ATOM 2759 N N . GLU A 1 348 ? 26.056 -25.950 50.399 1.00 37.14 346 GLU A N 1
ATOM 2760 C CA . GLU A 1 348 ? 24.611 -26.015 50.035 1.00 39.90 346 GLU A CA 1
ATOM 2761 C C . GLU A 1 348 ? 23.761 -25.524 51.220 1.00 30.27 346 GLU A C 1
ATOM 2762 O O . GLU A 1 348 ? 22.811 -24.748 50.993 1.00 33.18 346 GLU A O 1
ATOM 2768 N N . ASP A 1 349 ? 24.011 -25.975 52.452 1.00 41.15 347 ASP A N 1
ATOM 2769 C CA . ASP A 1 349 ? 23.129 -25.575 53.588 1.00 37.63 347 ASP A CA 1
ATOM 2770 C C . ASP A 1 349 ? 23.273 -24.073 53.844 1.00 29.88 347 ASP A C 1
ATOM 2771 O O . ASP A 1 349 ? 22.271 -23.403 54.149 1.00 30.45 347 ASP A O 1
ATOM 2776 N N . LYS A 1 350 ? 24.487 -23.544 53.689 1.00 27.48 348 LYS A N 1
ATOM 2777 C CA . LYS A 1 350 ? 24.723 -22.104 53.895 1.00 25.73 348 LYS A CA 1
ATOM 2778 C C . LYS A 1 350 ? 23.992 -21.311 52.800 1.00 19.94 348 LYS A C 1
ATOM 2779 O O . LYS A 1 350 ? 23.454 -20.239 53.095 1.00 21.51 348 LYS A O 1
ATOM 2785 N N . LEU A 1 351 ? 24.016 -21.787 51.567 1.00 21.76 349 LEU A N 1
ATOM 2786 C CA . LEU A 1 351 ? 23.311 -21.116 50.457 1.00 22.60 349 LEU A CA 1
ATOM 2787 C C . LEU A 1 351 ? 21.802 -21.161 50.688 1.00 21.33 349 LEU A C 1
ATOM 2788 O O . LEU A 1 351 ? 21.146 -20.149 50.341 1.00 21.18 349 LEU A O 1
ATOM 2793 N N . PHE A 1 352 ? 21.266 -22.276 51.173 1.00 25.14 350 PHE A N 1
ATOM 2794 C CA . PHE A 1 352 ? 19.799 -22.392 51.376 1.00 27.37 350 PHE A CA 1
ATOM 2795 C C . PHE A 1 352 ? 19.402 -21.333 52.413 1.00 21.78 350 PHE A C 1
ATOM 2796 O O . PHE A 1 352 ? 18.434 -20.584 52.211 1.00 26.42 350 PHE A O 1
ATOM 2804 N N . LYS A 1 353 ? 20.184 -21.200 53.484 1.00 24.77 351 LYS A N 1
ATOM 2805 C CA . LYS A 1 353 ? 19.897 -20.156 54.516 1.00 23.71 351 LYS A CA 1
ATOM 2806 C C . LYS A 1 353 ? 19.979 -18.745 53.897 1.00 19.62 351 LYS A C 1
ATOM 2807 O O . LYS A 1 353 ? 19.160 -17.861 54.195 1.00 22.14 351 LYS A O 1
ATOM 2813 N N . TYR A 1 354 ? 20.997 -18.491 53.093 1.00 21.10 352 TYR A N 1
ATOM 2814 C CA . TYR A 1 354 ? 21.217 -17.160 52.479 1.00 20.18 352 TYR A CA 1
ATOM 2815 C C . TYR A 1 354 ? 20.017 -16.816 51.597 1.00 17.40 352 TYR A C 1
ATOM 2816 O O . TYR A 1 354 ? 19.530 -15.675 51.674 1.00 18.41 352 TYR A O 1
ATOM 2825 N N . ILE A 1 355 ? 19.603 -17.773 50.765 1.00 17.29 353 ILE A N 1
ATOM 2826 C CA . ILE A 1 355 ? 18.490 -17.536 49.805 1.00 18.73 353 ILE A CA 1
ATOM 2827 C C . ILE A 1 355 ? 17.230 -17.151 50.597 1.00 20.30 353 ILE A C 1
ATOM 2828 O O . ILE A 1 355 ? 16.506 -16.190 50.199 1.00 21.15 353 ILE A O 1
ATOM 2833 N N . LYS A 1 356 ? 16.976 -17.829 51.697 1.00 21.77 354 LYS A N 1
ATOM 2834 C CA . LYS A 1 356 ? 15.760 -17.533 52.515 1.00 23.29 354 LYS A CA 1
ATOM 2835 C C . LYS A 1 356 ? 15.827 -16.097 53.048 1.00 23.73 354 LYS A C 1
ATOM 2836 O O . LYS A 1 356 ? 14.813 -15.386 53.069 1.00 28.07 354 LYS A O 1
ATOM 2842 N N . HIS A 1 357 ? 16.991 -15.642 53.485 1.00 23.28 355 HIS A N 1
ATOM 2843 C CA . HIS A 1 357 ? 17.115 -14.231 53.927 1.00 25.30 355 HIS A CA 1
ATOM 2844 C C . HIS A 1 357 ? 16.940 -13.250 52.748 1.00 23.11 355 HIS A C 1
ATOM 2845 O O . HIS A 1 357 ? 16.243 -12.220 52.916 1.00 30.71 355 HIS A O 1
ATOM 2852 N N . ILE A 1 358 ? 17.668 -13.436 51.663 1.00 23.07 356 ILE A N 1
ATOM 2853 C CA . ILE A 1 358 ? 17.679 -12.457 50.528 1.00 23.68 356 ILE A CA 1
ATOM 2854 C C . ILE A 1 358 ? 16.255 -12.313 50.000 1.00 26.80 356 ILE A C 1
ATOM 2855 O O . ILE A 1 358 ? 15.856 -11.184 49.652 1.00 28.40 356 ILE A O 1
ATOM 2860 N N . SER A 1 359 ? 15.550 -13.439 49.885 1.00 22.77 357 SER A N 1
ATOM 2861 C CA . SER A 1 359 ? 14.195 -13.478 49.300 1.00 27.55 357 SER A CA 1
ATOM 2862 C C . SER A 1 359 ? 13.181 -12.924 50.327 1.00 29.56 357 SER A C 1
ATOM 2863 O O . SER A 1 359 ? 12.140 -12.506 49.892 1.00 43.24 357 SER A O 1
ATOM 2866 N N . SER A 1 360 ? 13.464 -12.959 51.633 1.00 35.82 358 SER A N 1
ATOM 2867 C CA . SER A 1 360 ? 12.611 -12.397 52.728 1.00 42.46 358 SER A CA 1
ATOM 2868 C C . SER A 1 360 ? 12.716 -10.876 52.810 1.00 48.03 358 SER A C 1
ATOM 2869 O O . SER A 1 360 ? 11.809 -10.281 53.385 1.00 60.10 358 SER A O 1
ATOM 2872 N N . VAL A 1 361 ? 13.823 -10.305 52.324 1.00 52.98 359 VAL A N 1
ATOM 2873 C CA . VAL A 1 361 ? 14.130 -8.843 52.426 1.00 59.65 359 VAL A CA 1
ATOM 2874 C C . VAL A 1 361 ? 13.172 -8.067 51.518 1.00 56.11 359 VAL A C 1
ATOM 2875 O O . VAL A 1 361 ? 12.656 -7.019 51.955 1.00 58.12 359 VAL A O 1
ATOM 2879 N N . THR A 1 362 ? 12.942 -8.547 50.295 1.00 43.39 360 THR A N 1
ATOM 2880 C CA . THR A 1 362 ? 12.045 -7.824 49.337 1.00 52.65 360 THR A CA 1
ATOM 2881 C C . THR A 1 362 ? 10.711 -8.583 49.216 1.00 60.32 360 THR A C 1
ATOM 2882 O O . THR A 1 362 ? 9.845 -8.067 48.499 1.00 42.27 360 THR A O 1
ATOM 2886 N N . GLY A 1 363 ? 10.509 -9.679 49.973 1.00 63.21 361 GLY A N 1
ATOM 2887 C CA . GLY A 1 363 ? 9.274 -10.490 49.951 1.00 61.75 361 GLY A CA 1
ATOM 2888 C C . GLY A 1 363 ? 8.446 -10.325 51.215 1.00 76.23 361 GLY A C 1
ATOM 2889 O O . GLY A 1 363 ? 7.199 -10.302 51.089 1.00 74.24 361 GLY A O 1
ATOM 2890 N N . GLY A 1 364 ? 9.084 -10.247 52.392 1.00 71.17 362 GLY A N 1
ATOM 2891 C CA . GLY A 1 364 ? 8.392 -10.167 53.696 1.00 67.22 362 GLY A CA 1
ATOM 2892 C C . GLY A 1 364 ? 7.730 -11.495 54.046 1.00 81.54 362 GLY A C 1
ATOM 2893 O O . GLY A 1 364 ? 7.801 -12.441 53.261 1.00 76.92 362 GLY A O 1
ATOM 2894 N N . PRO A 1 365 ? 7.062 -11.602 55.222 1.00 92.81 363 PRO A N 1
ATOM 2895 C CA . PRO A 1 365 ? 6.537 -12.889 55.706 1.00 92.62 363 PRO A CA 1
ATOM 2896 C C . PRO A 1 365 ? 5.188 -13.440 55.185 1.00 95.58 363 PRO A C 1
ATOM 2897 O O . PRO A 1 365 ? 4.891 -14.588 55.523 1.00 81.36 363 PRO A O 1
ATOM 2901 N N . VAL A 1 366 ? 4.416 -12.682 54.387 1.00 70.92 364 VAL A N 1
ATOM 2902 C CA . VAL A 1 366 ? 2.982 -13.000 54.087 1.00 78.49 364 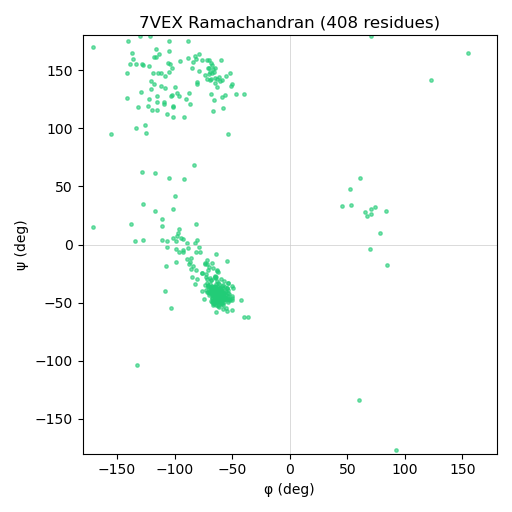VAL A CA 1
ATOM 2903 C C . VAL A 1 366 ? 2.859 -13.607 52.672 1.00 81.75 364 VAL A C 1
ATOM 2904 O O . VAL A 1 366 ? 2.329 -14.746 52.562 1.00 83.03 364 VAL A O 1
ATOM 2908 N N . ALA A 1 367 ? 3.357 -12.920 51.635 1.00 61.16 365 ALA A N 1
ATOM 2909 C CA . ALA A 1 367 ? 3.058 -13.193 50.207 1.00 46.05 365 ALA A CA 1
ATOM 2910 C C . ALA A 1 367 ? 3.940 -14.338 49.654 1.00 43.24 365 ALA A C 1
ATOM 2911 O O . ALA A 1 367 ? 4.976 -14.690 50.286 1.00 40.38 365 ALA A O 1
ATOM 2913 N N . ALA A 1 368 ? 3.555 -14.937 48.519 1.00 32.15 366 ALA A N 1
ATOM 2914 C CA . ALA A 1 368 ? 4.360 -15.985 47.855 1.00 30.78 366 ALA A CA 1
ATOM 2915 C C . ALA A 1 368 ? 5.795 -15.469 47.719 1.00 31.67 366 ALA A C 1
ATOM 2916 O O . ALA A 1 368 ? 5.971 -14.275 47.394 1.00 29.98 366 ALA A O 1
ATOM 2918 N N . VAL A 1 369 ? 6.788 -16.330 47.975 1.00 28.51 367 VAL A N 1
ATOM 2919 C CA . VAL A 1 369 ? 8.225 -15.955 47.854 1.00 24.17 367 VAL A CA 1
ATOM 2920 C C . VAL A 1 369 ? 8.614 -16.038 46.390 1.00 23.36 367 VAL A C 1
ATOM 2921 O O . VAL A 1 369 ? 8.257 -17.055 45.749 1.00 25.61 367 VAL A O 1
ATOM 2925 N N . THR A 1 370 ? 9.387 -15.075 45.869 1.00 27.08 368 THR A N 1
ATOM 2926 C CA . THR A 1 370 ? 9.923 -15.136 44.489 1.00 22.61 368 THR A CA 1
ATOM 2927 C C . THR A 1 370 ? 11.390 -15.570 44.608 1.00 21.52 368 THR A C 1
ATOM 2928 O O . THR A 1 370 ? 12.171 -14.862 45.275 1.00 23.12 368 THR A O 1
ATOM 2932 N N . TYR A 1 371 ? 11.707 -16.706 44.024 1.00 17.27 369 TYR A N 1
ATOM 2933 C CA . TYR A 1 371 ? 13.089 -17.198 43.945 1.00 16.78 369 TYR A CA 1
ATOM 2934 C C . TYR A 1 371 ? 13.642 -16.984 42.531 1.00 16.26 369 TYR A C 1
ATOM 2935 O O . TYR A 1 371 ? 12.957 -16.859 41.538 1.00 18.77 369 TYR A O 1
ATOM 2944 N N . TYR A 1 372 ? 14.988 -16.906 42.468 1.00 16.25 370 TYR A N 1
ATOM 2945 C CA . TYR A 1 372 ? 15.718 -16.850 41.192 1.00 17.70 370 TYR A CA 1
ATOM 2946 C C . TYR A 1 372 ? 16.684 -18.038 41.129 1.00 16.32 370 TYR A C 1
ATOM 2947 O O . TYR A 1 372 ? 16.814 -18.792 42.076 1.00 18.39 370 TYR A O 1
ATOM 2956 N N . ARG A 1 373 ? 17.397 -18.126 40.023 1.00 17.18 371 ARG A N 1
ATOM 2957 C CA . ARG A 1 373 ? 18.401 -19.186 39.802 1.00 17.34 371 ARG A CA 1
ATOM 2958 C C . ARG A 1 373 ? 19.575 -19.003 40.786 1.00 16.92 371 ARG A C 1
ATOM 2959 O O . ARG A 1 373 ? 19.845 -17.905 41.263 1.00 17.45 371 ARG A O 1
ATOM 2967 N N . MET A 1 374 ? 20.198 -20.118 41.130 1.00 17.31 372 MET A N 1
ATOM 2968 C CA . MET A 1 374 ? 21.291 -20.144 42.091 1.00 17.93 372 MET A CA 1
ATOM 2969 C C . MET A 1 374 ? 22.379 -19.124 41.648 1.00 15.45 372 MET A C 1
ATOM 2970 O O . MET A 1 374 ? 22.935 -18.438 42.515 1.00 16.40 372 MET A O 1
ATOM 2975 N N . ALA A 1 375 ? 22.674 -19.002 40.357 1.00 15.48 373 ALA A N 1
ATOM 2976 C CA . ALA A 1 375 ? 23.725 -18.093 39.855 1.00 15.92 373 ALA A CA 1
ATOM 2977 C C . ALA A 1 375 ? 23.453 -16.665 40.329 1.00 16.49 373 ALA A C 1
ATOM 2978 O O . ALA A 1 375 ? 24.401 -15.893 40.533 1.00 17.04 373 ALA A O 1
ATOM 2980 N N . TYR A 1 376 ? 22.190 -16.237 40.402 1.00 13.93 374 TYR A N 1
ATOM 2981 C CA . TYR A 1 376 ? 21.875 -14.856 40.875 1.00 13.41 374 TYR A CA 1
ATOM 2982 C C . TYR A 1 376 ? 22.420 -14.677 42.291 1.00 13.12 374 TYR A C 1
ATOM 2983 O O . TYR A 1 376 ? 23.128 -13.671 42.619 1.00 13.55 374 TYR A O 1
ATOM 2992 N N . TYR A 1 377 ? 22.134 -15.612 43.192 1.00 13.15 375 TYR A N 1
ATOM 2993 C CA . TYR A 1 377 ? 22.531 -15.490 44.606 1.00 13.14 375 TYR A CA 1
ATOM 2994 C C . TYR A 1 377 ? 24.071 -15.534 44.721 1.00 12.77 375 TYR A C 1
ATOM 2995 O O . TYR A 1 377 ? 24.638 -14.791 45.529 1.00 13.73 375 TYR A O 1
ATOM 3004 N N . LEU A 1 378 ? 24.703 -16.384 43.951 1.00 12.29 376 LEU A N 1
ATOM 3005 C CA . LEU A 1 378 ? 26.193 -16.489 44.014 1.00 13.10 376 LEU A CA 1
ATOM 3006 C C . LEU A 1 378 ? 26.833 -15.183 43.548 1.00 13.81 376 LEU A C 1
ATOM 3007 O O . LEU A 1 378 ? 27.786 -14.733 44.158 1.00 14.56 376 LEU A O 1
ATOM 3012 N N . GLN A 1 379 ? 26.307 -14.582 42.507 1.00 12.94 377 GLN A N 1
ATOM 3013 C CA . GLN A 1 379 ? 26.796 -13.265 42.029 1.00 13.62 377 GLN A CA 1
ATOM 3014 C C . GLN A 1 379 ? 26.549 -12.217 43.101 1.00 12.34 377 GLN A C 1
ATOM 3015 O O . GLN A 1 379 ? 27.429 -11.353 43.311 1.00 13.77 377 GLN A O 1
ATOM 3021 N N . ASN A 1 380 ? 25.309 -12.114 43.603 1.00 12.85 378 ASN A N 1
ATOM 3022 C CA . ASN A 1 380 ? 24.985 -11.117 44.652 1.00 12.76 378 ASN A CA 1
ATOM 3023 C C . ASN A 1 380 ? 25.975 -11.222 45.826 1.00 13.65 378 ASN A C 1
ATOM 3024 O O . ASN A 1 380 ? 26.468 -10.169 46.311 1.00 14.13 378 ASN A O 1
ATOM 3029 N N . LEU A 1 381 ? 26.202 -12.452 46.296 1.00 14.29 379 LEU A N 1
ATOM 3030 C CA . LEU A 1 381 ? 27.111 -12.714 47.436 1.00 12.87 379 LEU A CA 1
ATOM 3031 C C . LEU A 1 381 ? 28.538 -12.259 47.064 1.00 12.54 379 LEU A C 1
ATOM 3032 O O . LEU A 1 381 ? 29.185 -11.560 47.897 1.00 14.22 379 LEU A O 1
ATOM 3037 N N . PHE A 1 382 ? 29.015 -12.603 45.879 1.00 12.73 380 PHE A N 1
ATOM 3038 C CA . PHE A 1 382 ? 30.413 -12.249 45.507 1.00 12.89 380 PHE A CA 1
ATOM 3039 C C . PHE A 1 382 ? 30.556 -10.716 45.446 1.00 14.16 380 PHE A C 1
ATOM 3040 O O . PHE A 1 382 ? 31.544 -10.161 45.907 1.00 13.98 380 PHE A O 1
ATOM 3048 N N . LEU A 1 383 ? 29.553 -10.025 44.923 1.00 12.93 381 LEU A N 1
ATOM 3049 C CA . LEU A 1 383 ? 29.613 -8.569 44.790 1.00 12.06 381 LEU A CA 1
ATOM 3050 C C . LEU A 1 383 ? 29.640 -7.918 46.165 1.00 12.92 381 LEU A C 1
ATOM 3051 O O . LEU A 1 383 ? 30.474 -6.981 46.385 1.00 14.21 381 LEU A O 1
ATOM 3056 N N . ASP A 1 384 ? 28.816 -8.356 47.091 1.00 13.31 382 ASP A N 1
ATOM 3057 C CA . ASP A 1 384 ? 28.863 -7.779 48.461 1.00 13.93 382 ASP A CA 1
ATOM 3058 C C . ASP A 1 384 ? 30.246 -8.053 49.088 1.00 14.40 382 ASP A C 1
ATOM 3059 O O . ASP A 1 384 ? 30.761 -7.180 49.802 1.00 15.01 382 ASP A O 1
ATOM 3064 N N . THR A 1 385 ? 30.776 -9.251 48.901 1.00 13.26 383 THR A N 1
ATOM 3065 C CA . THR A 1 385 ? 32.066 -9.653 49.499 1.00 13.92 383 THR A CA 1
ATOM 3066 C C . THR A 1 385 ? 33.177 -8.800 48.883 1.00 14.82 383 THR A C 1
ATOM 3067 O O . THR A 1 385 ? 34.040 -8.303 49.661 1.00 15.59 383 THR A O 1
ATOM 3071 N N . ALA A 1 386 ? 33.219 -8.726 47.562 1.00 14.99 384 ALA A N 1
ATOM 3072 C CA . ALA A 1 386 ? 34.268 -7.984 46.814 1.00 13.91 384 ALA A CA 1
ATOM 3073 C C . ALA A 1 386 ? 34.240 -6.523 47.282 1.00 13.22 384 ALA A C 1
ATOM 3074 O O . ALA A 1 386 ? 35.301 -5.892 47.489 1.00 16.36 384 ALA A O 1
ATOM 3076 N N . ALA A 1 387 ? 33.056 -5.912 47.349 1.00 13.91 385 ALA A N 1
ATOM 3077 C CA . ALA A 1 387 ? 32.959 -4.515 47.770 1.00 13.07 385 ALA A CA 1
ATOM 3078 C C . ALA A 1 387 ? 33.462 -4.338 49.209 1.00 14.40 385 ALA A C 1
ATOM 3079 O O . ALA A 1 387 ? 34.171 -3.326 49.479 1.00 15.86 385 ALA A O 1
ATOM 3081 N N . ASN A 1 388 ? 33.061 -5.197 50.124 1.00 14.77 386 ASN A N 1
ATOM 3082 C CA . ASN A 1 388 ? 33.471 -5.087 51.529 1.00 16.16 386 ASN A CA 1
ATOM 3083 C C . ASN A 1 388 ? 34.991 -5.300 51.676 1.00 17.39 386 ASN A C 1
ATOM 3084 O O . ASN A 1 388 ? 35.602 -4.576 52.443 1.00 17.94 386 ASN A O 1
ATOM 3089 N N . ASP A 1 389 ? 35.581 -6.196 50.865 1.00 18.50 387 ASP A N 1
ATOM 3090 C CA . ASP A 1 389 ? 37.067 -6.347 50.750 1.00 19.90 387 ASP A CA 1
ATOM 3091 C C . ASP A 1 389 ? 37.741 -5.068 50.181 1.00 19.94 387 ASP A C 1
ATOM 3092 O O . ASP A 1 389 ? 38.754 -4.585 50.771 1.00 20.85 387 ASP A O 1
ATOM 3097 N N . ALA A 1 390 ? 37.188 -4.450 49.143 1.00 17.11 388 ALA A N 1
ATOM 3098 C CA . ALA A 1 390 ? 37.695 -3.180 48.594 1.00 15.97 388 ALA A CA 1
ATOM 3099 C C . ALA A 1 390 ? 37.650 -2.058 49.637 1.00 17.50 388 ALA A C 1
ATOM 3100 O O . ALA A 1 390 ? 38.618 -1.258 49.717 1.00 18.06 388 ALA A O 1
ATOM 3102 N N . ILE A 1 391 ? 36.563 -1.980 50.412 1.00 15.51 389 ILE A N 1
ATOM 3103 C CA . ILE A 1 391 ? 36.444 -0.934 51.467 1.00 16.97 389 ILE A CA 1
ATOM 3104 C C . ILE A 1 391 ? 37.548 -1.154 52.502 1.00 18.88 389 ILE A C 1
ATOM 3105 O O . ILE A 1 391 ? 38.189 -0.162 52.954 1.00 22.51 389 ILE A O 1
ATOM 3110 N N . ALA A 1 392 ? 37.746 -2.410 52.911 1.00 18.27 390 ALA A N 1
ATOM 3111 C CA . ALA A 1 392 ? 38.757 -2.734 53.935 1.00 21.16 390 ALA A CA 1
ATOM 3112 C C . ALA A 1 392 ? 40.154 -2.351 53.406 1.00 19.82 390 ALA A C 1
ATOM 3113 O O . ALA A 1 392 ? 40.967 -1.870 54.205 1.00 23.60 390 ALA A O 1
ATOM 3115 N N . LEU A 1 393 ? 40.454 -2.577 52.131 1.00 19.51 391 LEU A N 1
ATOM 3116 C CA . LEU A 1 393 ? 41.797 -2.249 51.542 1.00 21.37 391 LEU A CA 1
ATOM 3117 C C . LEU A 1 393 ? 42.081 -0.753 51.735 1.00 24.65 391 LEU A C 1
ATOM 3118 O O . LEU A 1 393 ? 43.251 -0.414 51.861 1.00 29.93 391 LEU A O 1
ATOM 3123 N N . LEU A 1 394 ? 41.069 0.125 51.674 1.00 23.19 392 LEU A N 1
ATOM 3124 C CA . LEU A 1 394 ? 41.296 1.584 51.910 1.00 27.50 392 LEU A CA 1
ATOM 3125 C C . LEU A 1 394 ? 41.928 1.895 53.266 1.00 25.61 392 LEU A C 1
ATOM 3126 O O . LEU A 1 394 ? 42.454 2.942 53.353 1.00 32.84 392 LEU A O 1
ATOM 3131 N N . ASN A 1 395 ? 41.680 1.118 54.315 1.00 31.92 393 ASN A N 1
ATOM 3132 C CA . ASN A 1 395 ? 42.132 1.399 55.705 1.00 34.68 393 ASN A CA 1
ATOM 3133 C C . ASN A 1 395 ? 42.864 0.194 56.278 1.00 35.44 393 ASN A C 1
ATOM 3134 O O . ASN A 1 395 ? 42.697 -0.077 57.480 1.00 35.20 393 ASN A O 1
ATOM 3139 N N . SER A 1 396 ? 43.601 -0.543 55.453 1.00 31.02 394 SER A N 1
ATOM 3140 C CA . SER A 1 396 ? 44.159 -1.849 55.871 1.00 34.69 394 SER A CA 1
ATOM 3141 C C . SER A 1 396 ? 45.128 -1.678 57.058 1.00 35.15 394 SER A C 1
ATOM 3142 O O . SER A 1 396 ? 44.953 -2.359 58.089 1.00 39.69 394 SER A O 1
ATOM 3145 N N . LYS A 1 397 ? 46.125 -0.817 56.942 1.00 44.12 395 LYS A N 1
ATOM 3146 C CA . LYS A 1 397 ? 47.100 -0.622 58.056 1.00 51.85 395 LYS A CA 1
ATOM 3147 C C . LYS A 1 397 ? 46.350 -0.643 59.409 1.00 51.86 395 LYS A C 1
ATOM 3148 O O . LYS A 1 397 ? 46.604 -1.575 60.217 1.00 62.70 395 LYS A O 1
ATOM 3154 N N . ALA A 1 398 ? 45.435 0.302 59.643 1.00 38.91 396 ALA A N 1
ATOM 3155 C CA . ALA A 1 398 ? 44.675 0.477 60.909 1.00 43.40 396 ALA A CA 1
ATOM 3156 C C . ALA A 1 398 ? 43.858 -0.776 61.250 1.00 47.63 396 ALA A C 1
ATOM 3157 O O . ALA A 1 398 ? 43.935 -1.231 62.425 1.00 51.78 396 ALA A O 1
ATOM 3159 N N . LEU A 1 399 ? 43.051 -1.283 60.299 1.00 39.40 397 LEU A N 1
ATOM 3160 C CA . LEU A 1 399 ? 42.254 -2.520 60.512 1.00 34.49 397 LEU A CA 1
ATOM 3161 C C . LEU A 1 399 ? 43.191 -3.661 60.916 1.00 43.51 397 LEU A C 1
ATOM 3162 O O . LEU A 1 399 ? 42.845 -4.381 61.840 1.00 52.76 397 LEU A O 1
ATOM 3167 N N . PHE A 1 400 ? 44.366 -3.781 60.295 1.00 46.29 398 PHE A N 1
ATOM 3168 C CA . PHE A 1 400 ? 45.307 -4.882 60.603 1.00 47.36 398 PHE A CA 1
ATOM 3169 C C . PHE A 1 400 ? 45.706 -4.858 62.082 1.00 55.28 398 PHE A C 1
ATOM 3170 O O . PHE A 1 400 ? 45.718 -5.949 62.698 1.00 61.26 398 PHE A O 1
ATOM 3178 N N . GLU A 1 401 ? 46.031 -3.685 62.629 1.00 54.16 399 GLU A N 1
ATOM 3179 C CA . GLU A 1 401 ? 46.475 -3.560 64.044 1.00 68.87 399 GLU A CA 1
ATOM 3180 C C . GLU A 1 401 ? 45.362 -4.119 64.943 1.00 71.75 399 GLU A C 1
ATOM 3181 O O . GLU A 1 401 ? 45.642 -5.056 65.729 1.00 97.47 399 GLU A O 1
ATOM 3187 N N . LYS A 1 402 ? 44.146 -3.584 64.796 1.00 75.43 400 LYS A N 1
ATOM 3188 C CA . LYS A 1 402 ? 42.956 -3.882 65.638 1.00 74.20 400 LYS A CA 1
ATOM 3189 C C . LYS A 1 402 ? 42.288 -5.155 65.120 1.00 70.38 400 LYS A C 1
ATOM 3190 O O . LYS A 1 402 ? 41.197 -5.047 64.557 1.00 81.12 400 LYS A O 1
ATOM 3196 N N . LYS A 1 403 ? 42.935 -6.308 65.270 1.00 69.18 401 LYS A N 1
ATOM 3197 C CA . LYS A 1 403 ? 42.428 -7.613 64.757 1.00 69.64 401 LYS A CA 1
ATOM 3198 C C . LYS A 1 403 ? 41.012 -7.846 65.268 1.00 66.33 401 LYS A C 1
ATOM 3199 O O . LYS A 1 403 ? 40.920 -8.370 66.401 1.00 78.87 401 LYS A O 1
ATOM 3205 N N . VAL A 1 404 ? 39.993 -7.482 64.467 1.00 71.80 402 VAL A N 1
ATOM 3206 C CA . VAL A 1 404 ? 38.536 -7.734 64.730 1.00 83.20 402 VAL A CA 1
ATOM 3207 C C . VAL A 1 404 ? 38.168 -9.079 64.074 1.00 80.63 402 VAL A C 1
ATOM 3208 O O . VAL A 1 404 ? 37.209 -9.145 63.252 1.00 75.94 402 VAL A O 1
ATOM 3212 N N . GLY A 1 405 ? 38.892 -10.130 64.461 1.00 58.75 403 GLY A N 1
ATOM 3213 C CA . GLY A 1 405 ? 38.808 -11.463 63.847 1.00 49.10 403 GLY A CA 1
ATOM 3214 C C . GLY A 1 405 ? 39.813 -11.664 62.713 1.00 41.63 403 GLY A C 1
ATOM 3215 O O . GLY A 1 405 ? 40.646 -10.813 62.395 1.00 53.68 403 GLY A O 1
ATOM 3216 N N . PRO A 1 406 ? 39.756 -12.834 62.059 1.00 48.88 404 PRO A N 1
ATOM 3217 C CA . PRO A 1 406 ? 40.727 -13.190 61.016 1.00 52.40 404 PRO A CA 1
ATOM 3218 C C . PRO A 1 406 ? 40.572 -12.417 59.693 1.00 39.25 404 PRO A C 1
ATOM 3219 O O . PRO A 1 406 ? 41.445 -12.449 58.855 1.00 41.63 404 PRO A O 1
ATOM 3223 N N . TYR A 1 407 ? 39.463 -11.727 59.495 1.00 27.26 405 TYR A N 1
ATOM 3224 C CA . TYR A 1 407 ? 39.300 -10.944 58.258 1.00 21.49 405 TYR A CA 1
ATOM 3225 C C . TYR A 1 407 ? 39.257 -9.472 58.598 1.00 24.82 405 TYR A C 1
ATOM 3226 O O . TYR A 1 407 ? 38.642 -9.107 59.621 1.00 26.47 405 TYR A O 1
ATOM 3235 N N . ILE A 1 408 ? 39.773 -8.646 57.699 1.00 22.44 406 ILE A N 1
ATOM 3236 C CA . ILE A 1 408 ? 39.745 -7.179 57.933 1.00 22.10 406 ILE A CA 1
ATOM 3237 C C . ILE A 1 408 ? 38.457 -6.555 57.431 1.00 22.05 406 ILE A C 1
ATOM 3238 O O . ILE A 1 408 ? 38.155 -5.412 57.871 1.00 26.01 406 ILE A O 1
ATOM 3243 N N . SER A 1 409 ? 37.713 -7.248 56.598 1.00 20.77 407 SER A N 1
ATOM 3244 C CA . SER A 1 409 ? 36.469 -6.720 55.999 1.00 21.34 407 SER A CA 1
ATOM 3245 C C . SER A 1 409 ? 35.235 -7.142 56.806 1.00 21.06 407 SER A C 1
ATOM 3246 O O . SER A 1 409 ? 35.247 -8.156 57.508 1.00 20.30 407 SER A O 1
ATOM 3249 N N . GLU A 1 410 ? 34.161 -6.379 56.641 1.00 17.60 408 GLU A N 1
ATOM 3250 C CA . GLU A 1 410 ? 32.815 -6.733 57.137 1.00 19.48 408 GLU A CA 1
ATOM 3251 C C . GLU A 1 410 ? 32.317 -7.904 56.319 1.00 16.90 408 GLU A C 1
ATOM 3252 O O . GLU A 1 410 ? 32.547 -8.010 55.104 1.00 17.31 408 GLU A O 1
ATOM 3258 N N . PRO A 1 411 ? 31.513 -8.768 56.959 1.00 17.97 409 PRO A N 1
ATOM 3259 C CA . PRO A 1 411 ? 30.937 -9.880 56.233 1.00 17.62 409 PRO A CA 1
ATOM 3260 C C . PRO A 1 411 ? 29.886 -9.403 55.244 1.00 18.15 409 PRO A C 1
ATOM 3261 O O . PRO A 1 411 ? 29.230 -8.383 55.483 1.00 18.43 409 PRO A O 1
ATOM 3265 N N . PRO A 1 412 ? 29.660 -10.132 54.141 1.00 16.75 410 PRO A N 1
ATOM 3266 C CA . PRO A 1 412 ? 28.601 -9.755 53.198 1.00 16.89 410 PRO A CA 1
ATOM 3267 C C . PRO A 1 412 ? 27.237 -9.976 53.878 1.00 18.23 410 PRO A C 1
ATOM 3268 O O . PRO A 1 412 ? 27.072 -10.933 54.649 1.00 18.04 410 PRO A O 1
ATOM 3272 N N . GLU A 1 413 ? 26.297 -9.064 53.605 1.00 17.32 411 GLU A N 1
ATOM 3273 C CA . GLU A 1 413 ? 24.994 -9.122 54.301 1.00 17.41 411 GLU A CA 1
ATOM 3274 C C . GLU A 1 413 ? 24.382 -10.531 54.216 1.00 15.60 411 GLU A C 1
ATOM 3275 O O . GLU A 1 413 ? 24.370 -11.144 53.126 1.00 18.23 411 GLU A O 1
ATOM 3281 N N . TYR A 1 414 ? 23.855 -10.990 55.343 1.00 18.14 412 TYR A N 1
ATOM 3282 C CA . TYR A 1 414 ? 23.031 -12.226 55.533 1.00 18.89 412 TYR A CA 1
ATOM 3283 C C . TYR A 1 414 ? 23.798 -13.544 55.377 1.00 20.62 412 TYR A C 1
ATOM 3284 O O . TYR A 1 414 ? 23.229 -14.586 55.636 1.00 29.56 412 TYR A O 1
ATOM 3293 N N . TRP A 1 415 ? 25.079 -13.535 55.027 1.00 18.73 413 TRP A N 1
ATOM 3294 C CA . TRP A 1 415 ? 25.815 -14.786 54.752 1.00 19.88 413 TRP A CA 1
ATOM 3295 C C . TRP A 1 415 ? 26.141 -15.555 56.040 1.00 21.52 413 TRP A C 1
ATOM 3296 O O . TRP A 1 415 ? 26.032 -16.795 56.032 1.00 24.34 413 TRP A O 1
ATOM 3307 N N . GLU A 1 416 ? 26.643 -14.857 57.041 1.00 24.25 414 GLU A N 1
ATOM 3308 C CA . GLU A 1 416 ? 27.129 -15.470 58.309 1.00 27.76 414 GLU A CA 1
ATOM 3309 C C . GLU A 1 416 ? 25.893 -15.557 59.245 1.00 31.16 414 GLU A C 1
ATOM 3310 O O . GLU A 1 416 ? 24.849 -14.979 58.929 1.00 40.38 414 GLU A O 1
ATOM 3316 N N . ALA A 1 417 ? 25.890 -16.382 60.268 1.00 47.91 415 ALA A N 1
ATOM 3317 C CA . ALA A 1 417 ? 24.622 -16.627 61.018 1.00 67.10 415 ALA A CA 1
ATOM 3318 C C . ALA A 1 417 ? 24.885 -16.854 62.503 1.00 78.42 415 ALA A C 1
ATOM 3319 O O . ALA A 1 417 ? 23.904 -16.705 63.250 1.00 87.09 415 ALA A O 1
#

Secondary structure (DSSP, 8-state):
-HHHHHHHHHHHHHTS-GGG-SS-HHHHHHHHHHHHTT-HHHHHHHHHHHHHHHHH--EEEEEEE-TTSSHHHHHHHHHT--TTSTTPPP---S-EEEE-SS-TTEEEEEEE-GGGS---HHHHHHHTTGGG-SEEEEEESS---HHHHHHHHHHHHTT--EEEEE--HHHHHHHHHHH-TTT--HHHHHHHHHHHHHHHHHTTSSS---EEE--TT-TTSTTHHHHHHHHHHHS-GGGHHHHHHHS-SSSHHHHHHHHHHHHHHHHHHHHHH--BSSPPP-TTHHHHHHHTHHHHHHHHHHTT-SHHHHHHHHHHTTS-HHHHHTT-SGGGTTS-BTTB-HHHHHHHHHHHHHHHTTTTTSPPPB--HHHHHHHHHHHHHHHHHHHHTTHHHHHHS--SS-SSPPPTTT--

Radius of gyration: 24.08 Å; Cα contacts (8 Å, |Δi|>4): 596; chains: 1; bounding box: 57×68×50 Å

Foldseek 3Di:
DLLLVLLLLVLLQVPDDLLLFLADPVLNVVLNVCSVVVVLVVNLVSLVVLLVCLVQPAAEEEEEEEPPQCRQLLQCLLLVHDQPDPLRRHNAAAKDWRDRPLDHRYIYIYHYHCVVDPDQLLVSCVRNVVVPHQAYEYTGQAAHDLSSLRNCQNCVVVVHYYAAEHEPLVVVLVVVCVVCVPDRDSVVSVCVRQCRRQVVSVVRHPDRGGHFYDYSVQCPDGRNVVVLSVSSNPGHSSHQQVSLLSGDLQALSSLVSNLSNQLNSLVSVQVSVNWDQDAAACPCVVVLVVVCVVVLCVLCVSLLNHLVSLQVLQVVLPHHSVVQVQQACLVCVQPDDPNDHSRVLLVQQQVVVQCSSNPDDDRTIGTDSNSSVSNQSSQRSSQRSNLSNVVNVLVVVCPDSHSGDHRPRRDD

InterPro domains:
  IPR007743 Immunity-related GTPases-like [PF05049] (22-394)
  IPR027417 P-loop containing nucleoside triphosphate hydrolase [G3DSA:3.40.50.300] (57-238)
  IPR027417 P-loop containing nucleoside triphosphate hydrolase [SSF52540] (33-309)
  IPR030385 IRG-type guanine nucleotide-binding (G) domain [PS51716] (55-237)
  IPR051515 Immunity-related GTPase [PTHR32341] (7-399)

Sequence (412 aa):
GPMAWWASSFDAFFKNFKRESKIISEYDITLIMTYIEENKLQKAVSVIEKVLRDIESAPLHIAVTGETGAGKSTFINTLRGVGHEEKGAAPTTMKRTPYPHPKLPNVTIWDLPGIGTTNFTPQNYLTEMKFGEYDFFIIISATRFKENDAQLAKAIAQMGMNFYFVRTKIDSDLDNEQKFKPKSFNKEEVLKNIKDYCSNHLQESLDSEPPVFLVSNVDISKYDFPKLETKLLQDLPAHKRHVFSLSLQSLTEATINYKRDSLKQKVFLEAMMKAGALATIPLGGMISDILENLDETFNLYRSYFGLDDASLENIAQDLNMSVDDFKVHLRFPHLFAEHNDESLEDKLFKYIKHISSVTGGPVAAVTYYRMAYYLQNLFLDTAANDAIALLNSKALFEKKVGPYISEPPEYWEA

Solvent-accessible surface area: 20376 Å² total; per-residue (Å²): 46,55,120,13,57,2,62,10,0,38,30,17,2,140,100,23,116,164,21,4,30,0,2,43,104,146,21,8,76,41,0,36,47,44,4,73,91,115,76,74,117,101,0,31,40,27,0,51,127,7,5,128,70,4,103,72,6,61,0,34,3,0,0,2,3,30,133,60,6,15,27,23,48,1,0,6,33,31,9,67,15,30,131,126,91,205,47,14,0,106,116,173,124,146,51,56,61,28,79,18,84,151,23,120,74,0,16,4,26,26,0,11,3,12,43,59,35,163,85,60,29,73,78,0,1,91,66,4,108,61,65,70,10,32,4,1,2,0,2,11,14,68,136,19,101,120,53,8,1,58,2,0,88,1,0,54,119,80,71,37,62,43,9,1,0,13,0,88,0,49,53,54,12,67,96,38,92,153,161,73,97,207,75,54,74,95,117,86,17,22,128,87,29,68,48,101,1,8,72,76,3,76,132,22,23,155,79,87,9,79,4,15,1,0,1,14,116,45,10,46,105,60,16,0,43,143,0,7,50,81,6,0,41,47,10,79,14,35,42,22,9,13,5,2,18,12,14,25,28,108,23,96,53,2,0,35,15,10,29,20,2,5,23,0,32,5,6,0,58,8,14,89,54,21,25,54,94,101,41,20,141,3,67,134,5,88,89,40,32,123,128,17,71,153,38,20,73,86,9,38,47,43,2,23,0,42,70,76,35,0,84,92,36,1,127,115,34,136,56,60,31,101,82,0,48,101,55,3,36,12,51,108,9,45,42,110,64,150,143,58,40,21,60,76,23,0,51,104,1,0,119,89,22,12,62,67,27,24,28,148,144,48,64,56,11,32,10,97,6,31,12,2,0,20,4,0,9,0,3,0,0,0,18,0,4,38,3,24,77,80,4,141,48,53,33,102,144,176,129,43,99,49,19,6,123,56,3,88,84,10,82,140

GO terms:
  GO:0042832 defense response to protozoan (P, IDA)
  GO:0005737 cytoplasm (C, EXP)
  GO:0005783 endoplasmic reticulum (C, EXP)
  GO:0005794 Golgi apparatus (C, EXP)
  GO:0003924 GTPase activity (F, IDA)
  GO:0009615 response to virus (P, IDA)

CATH classification: 3.40.50.300

B-factor: mean 35.58, std 20.85, range [11.04, 150.6]

Organism: Mus musculus (NCBI:txid10090)